Protein AF-A0A0F9FR92-F1 (afdb_monomer_lite)

Foldseek 3Di:
DPPQDDDDALVQADPWEAEEEQDDLVVLLVVLVPTPQKYKYKYKDFLVCQVVVVLSCLLSFWAFWFWDADPCNGGIIIIMTIHHLFDAFFFQQKWKAFAALAQWFATSLRDIHHGTGGGTPSVVNVCPHPLNVQGMDMDDGDPVQVVCVRPPTHFDFPFCLQVSLVVLLVQQDADPPAADQAWWKAQRGRTQWGQHSNQFIHGHSATARHHPSSQVRCCVGRVIDTDDDPVVVRHDYTDGSNVVCVVQNSCVSVQSFLFPFPDPQDPAADLCLLVVQDPVLLVVLVCCLVVVPQWDKGKWDDPPLPLTHGHDPNNVSLVSNRNNNQKGWTWGSHNSSGTIIIIIGGRPQWDDDDSDTHGDDDNVSSVVSVCSNPVVVVVVVVVVVVVVVVVVVVVVVVVVVVVVVVD

Radius of gyration: 25.99 Å; chains: 1; bounding box: 71×48×94 Å

pLDDT: mean 89.61, std 10.84, range [36.19, 98.25]

Sequence (407 aa):
MINARKTFKVKDFLENKITLHCPSESDIYTAYDNLPATGNIEITCSLASLSPVMQSLEIAGFFGFFIIPKQELIRSIKIVAYKGKDNPCYDTGKSACYRGSAFAAVDDDHHLLFEETHICEKTAIIYSLPIYKKIVKITKGNPELIARLKTDPAPFDCDTFESDAAQLANTLNYSDGHEELTSVVLYPGPFKILIMGDGTMIHRGVPLRISDSAAQAVMKSDAGILLKGNLAPIAGNPLNFQNVYKKQGTICLVETLKINARFDPANTVDLRVLEETPSEMKQRLLKLIESNSEYFIITGSDARDFNGCCPSDGVKAANQLVEAGVLQVARANSAPDSCPVNIYAFSGEIKAREMKSKFTINQKFRQKIKNYINNKKSSKKFSLVFLRWSLLLFIAISLAVFASNIL

Organism: NCBI:txid412755

Structure (mmCIF, N/CA/C/O backbone):
data_AF-A0A0F9FR92-F1
#
_entry.id   AF-A0A0F9FR92-F1
#
loop_
_atom_site.group_PDB
_atom_site.id
_atom_site.type_symbol
_atom_site.label_atom_id
_atom_site.label_alt_id
_atom_site.label_comp_id
_atom_site.label_asym_id
_atom_site.label_entity_id
_atom_site.label_seq_id
_atom_site.pdbx_PDB_ins_code
_atom_site.Cartn_x
_atom_site.Cartn_y
_atom_site.Cartn_z
_atom_site.occupancy
_atom_site.B_iso_or_equiv
_atom_site.auth_seq_id
_atom_site.auth_comp_id
_atom_site.auth_asym_id
_atom_site.auth_atom_id
_atom_site.pdbx_PDB_model_num
ATOM 1 N N . MET A 1 1 ? -24.982 -21.497 -1.288 1.00 36.19 1 MET A N 1
ATOM 2 C CA . MET A 1 1 ? -24.037 -22.301 -2.091 1.00 36.19 1 MET A CA 1
ATOM 3 C C . MET A 1 1 ? -22.922 -21.384 -2.556 1.00 36.19 1 MET A C 1
ATOM 5 O O . MET A 1 1 ? -23.169 -20.524 -3.390 1.00 36.19 1 MET A O 1
ATOM 9 N N . ILE A 1 2 ? -21.732 -21.493 -1.967 1.00 43.12 2 ILE A N 1
ATOM 10 C CA . ILE A 1 2 ? -20.544 -20.798 -2.475 1.00 43.12 2 ILE A CA 1
ATOM 11 C C . ILE A 1 2 ? -20.188 -21.527 -3.774 1.00 43.12 2 ILE A C 1
ATOM 13 O O . ILE A 1 2 ? -19.761 -22.678 -3.718 1.00 43.12 2 ILE A O 1
ATOM 17 N N . ASN A 1 3 ? -20.473 -20.921 -4.934 1.00 45.53 3 ASN A N 1
ATOM 18 C CA . ASN A 1 3 ? -20.059 -21.458 -6.235 1.00 45.53 3 ASN A CA 1
ATOM 19 C C . ASN A 1 3 ? -18.590 -21.868 -6.139 1.00 45.53 3 ASN A C 1
ATOM 21 O O . ASN A 1 3 ? -17.795 -21.073 -5.642 1.00 45.53 3 ASN A O 1
ATOM 25 N N . ALA A 1 4 ? -18.252 -23.086 -6.576 1.00 45.84 4 ALA A N 1
ATOM 26 C CA . ALA A 1 4 ? -16.883 -23.587 -6.605 1.00 45.84 4 ALA A CA 1
ATOM 27 C C . ALA A 1 4 ? -15.987 -22.528 -7.264 1.00 45.84 4 ALA A C 1
ATOM 29 O O . ALA A 1 4 ? -16.038 -22.322 -8.478 1.00 45.84 4 ALA A O 1
ATOM 30 N N . ARG A 1 5 ? -15.259 -21.763 -6.442 1.00 56.72 5 ARG A N 1
ATOM 31 C CA . ARG A 1 5 ? -14.567 -20.570 -6.921 1.00 56.72 5 ARG A CA 1
ATOM 32 C C . ARG A 1 5 ? -13.399 -21.015 -7.777 1.00 56.72 5 ARG A C 1
ATOM 34 O O . ARG A 1 5 ? -12.611 -21.874 -7.383 1.00 56.72 5 ARG A O 1
ATOM 41 N N . LYS A 1 6 ? -13.325 -20.448 -8.978 1.00 64.12 6 LYS A N 1
ATOM 42 C CA . LYS A 1 6 ? -12.283 -20.741 -9.955 1.00 64.12 6 LYS A CA 1
ATOM 43 C C . LYS A 1 6 ? -10.943 -20.317 -9.350 1.00 64.12 6 LYS A C 1
ATOM 45 O O . LYS A 1 6 ? -10.688 -19.132 -9.183 1.00 64.12 6 LYS A O 1
ATOM 50 N N . THR A 1 7 ? -10.102 -21.280 -8.983 1.00 68.25 7 THR A N 1
ATOM 51 C CA . THR A 1 7 ? -8.727 -20.997 -8.559 1.00 68.25 7 THR A CA 1
ATOM 52 C C . THR A 1 7 ? -7.945 -20.511 -9.772 1.00 68.25 7 THR A C 1
ATOM 54 O O . THR A 1 7 ? -7.797 -21.269 -10.737 1.00 68.25 7 THR A O 1
ATOM 57 N N . PHE A 1 8 ? -7.461 -19.272 -9.737 1.00 78.00 8 PHE A N 1
ATOM 58 C CA . PHE A 1 8 ? -6.627 -18.730 -10.804 1.00 78.00 8 PHE A CA 1
ATOM 59 C C . PHE A 1 8 ? -5.292 -19.468 -10.890 1.00 78.00 8 PHE A C 1
ATOM 61 O O . PHE A 1 8 ? -4.687 -19.828 -9.878 1.00 78.00 8 PHE A O 1
ATOM 68 N N . LYS A 1 9 ? -4.819 -19.690 -12.115 1.00 82.19 9 LYS A N 1
ATOM 69 C CA . LYS A 1 9 ? -3.493 -20.238 -12.407 1.00 82.19 9 LYS A CA 1
ATOM 70 C C . LYS A 1 9 ? -2.637 -19.163 -13.064 1.00 82.19 9 LYS A C 1
ATOM 72 O O . LYS A 1 9 ? -3.137 -18.345 -13.823 1.00 82.19 9 LYS A O 1
ATOM 77 N N . VAL A 1 10 ? -1.319 -19.230 -12.864 1.00 82.56 10 VAL A N 1
ATOM 78 C CA . VAL A 1 10 ? -0.341 -18.310 -13.489 1.00 82.56 10 VAL A CA 1
ATOM 79 C C . VAL A 1 10 ? -0.546 -18.172 -15.005 1.00 82.56 10 VAL A C 1
ATOM 81 O O . VAL A 1 10 ? -0.414 -17.082 -15.548 1.00 82.56 10 VAL A O 1
ATOM 84 N N . LYS A 1 11 ? -0.911 -19.262 -15.691 1.00 86.88 11 LYS A N 1
ATOM 85 C CA . LYS A 1 11 ? -1.179 -19.257 -17.137 1.00 86.88 11 LYS A CA 1
ATOM 86 C C . LYS A 1 11 ? -2.342 -18.335 -17.537 1.00 86.88 11 LYS A C 1
ATOM 88 O O . LYS A 1 11 ? -2.282 -17.718 -18.594 1.00 86.88 11 LYS A O 1
ATOM 93 N N . ASP A 1 12 ? -3.346 -18.181 -16.672 1.00 85.69 12 ASP A N 1
ATOM 94 C CA . ASP A 1 12 ? -4.560 -17.414 -16.964 1.00 85.69 12 ASP A CA 1
ATOM 95 C C . ASP A 1 12 ? -4.250 -15.906 -17.078 1.00 85.69 12 ASP A C 1
ATOM 97 O O . ASP A 1 12 ? -4.911 -15.184 -17.824 1.00 85.69 12 ASP A O 1
ATOM 101 N N . PHE A 1 13 ? -3.189 -15.439 -16.406 1.00 86.50 13 PHE A N 1
ATOM 102 C CA . PHE A 1 13 ? -2.666 -14.074 -16.525 1.00 86.50 13 PHE A CA 1
ATOM 103 C C . PHE A 1 13 ? -1.958 -13.809 -17.855 1.00 86.50 13 PHE A C 1
ATOM 105 O O . PHE A 1 13 ? -1.826 -12.655 -18.253 1.00 86.50 13 PHE A O 1
ATOM 112 N N . LEU A 1 14 ? -1.463 -14.853 -18.525 1.00 87.06 14 LEU A N 1
ATOM 113 C CA . LEU A 1 14 ? -0.635 -14.740 -19.729 1.00 87.06 14 LEU A CA 1
ATOM 114 C C . LEU A 1 14 ? -1.434 -14.951 -21.020 1.00 87.06 14 LEU A C 1
ATOM 116 O O . LEU A 1 14 ? -1.056 -14.409 -22.054 1.00 87.06 14 LEU A O 1
ATOM 120 N N . GLU A 1 15 ? -2.525 -15.718 -20.957 1.00 90.75 15 GLU A N 1
ATOM 121 C CA . GLU A 1 15 ? -3.353 -16.083 -22.116 1.00 90.75 15 GLU A CA 1
ATOM 122 C C . GLU A 1 15 ? -4.145 -14.887 -22.683 1.00 90.75 15 GLU A C 1
ATOM 124 O O . GLU A 1 15 ? -4.268 -14.757 -23.899 1.00 90.75 15 GLU A O 1
ATOM 129 N N . ASN A 1 16 ? -4.637 -13.984 -21.826 1.00 92.50 16 ASN A N 1
ATOM 130 C CA . ASN A 1 16 ? -5.444 -12.831 -22.238 1.00 92.50 16 ASN A CA 1
ATOM 131 C C . ASN A 1 16 ? -4.611 -11.554 -22.210 1.00 92.50 16 ASN A C 1
ATOM 133 O O . ASN A 1 16 ? -4.169 -11.128 -21.140 1.00 92.50 16 ASN A O 1
ATOM 137 N N . LYS A 1 17 ? -4.407 -10.943 -23.379 1.00 96.31 17 LYS A N 1
ATOM 138 C CA . LYS A 1 17 ? -3.523 -9.790 -23.538 1.00 96.31 17 LYS A CA 1
ATOM 139 C C . LYS A 1 17 ? -4.148 -8.697 -24.398 1.00 96.31 17 LYS A C 1
ATOM 141 O O . LYS A 1 17 ? -4.578 -8.963 -25.516 1.00 96.31 17 LYS A O 1
ATOM 146 N N . ILE A 1 18 ? -4.089 -7.459 -23.912 1.00 97.88 18 ILE A N 1
ATOM 147 C CA . ILE A 1 18 ? -4.358 -6.243 -24.697 1.00 97.88 18 ILE A CA 1
ATOM 148 C C . ILE A 1 18 ? -3.041 -5.492 -24.914 1.00 97.88 18 ILE A C 1
ATOM 150 O O . ILE A 1 18 ? -2.167 -5.496 -24.052 1.00 97.88 18 ILE A O 1
ATOM 154 N N . THR A 1 19 ? -2.856 -4.870 -26.079 1.00 97.94 19 THR A N 1
ATOM 155 C CA . THR A 1 19 ? -1.680 -4.031 -26.367 1.00 97.94 19 THR A CA 1
ATOM 156 C C . THR A 1 19 ? -2.118 -2.635 -26.780 1.00 97.94 19 THR A C 1
ATOM 158 O O . THR A 1 19 ? -2.948 -2.505 -27.673 1.00 97.94 19 THR A O 1
ATOM 161 N N . LEU A 1 20 ? -1.550 -1.606 -26.150 1.00 98.12 20 LEU A N 1
ATOM 162 C CA . LEU A 1 20 ? -1.819 -0.200 -26.451 1.00 98.12 20 LEU A CA 1
ATOM 163 C C . LEU A 1 20 ? -0.524 0.552 -26.794 1.00 98.12 20 LEU A C 1
ATOM 165 O O . LEU A 1 20 ? 0.561 0.250 -26.284 1.00 98.12 20 LEU A O 1
ATOM 169 N N . HIS A 1 21 ? -0.644 1.581 -27.631 1.00 97.06 21 HIS A N 1
ATOM 170 C CA . HIS A 1 21 ? 0.459 2.454 -28.033 1.00 97.06 21 HIS A CA 1
ATOM 171 C C . HIS A 1 21 ? 0.130 3.902 -27.674 1.00 97.06 21 HIS A C 1
ATOM 173 O O . HIS A 1 21 ? -0.834 4.453 -28.187 1.00 97.06 21 HIS A O 1
ATOM 179 N N . CYS A 1 22 ? 0.936 4.497 -26.797 1.00 95.12 22 CYS A N 1
ATOM 180 C CA . CYS A 1 22 ? 0.766 5.838 -26.237 1.00 95.12 22 CYS A CA 1
ATOM 181 C C . CYS A 1 22 ? -0.686 6.134 -25.806 1.00 95.12 22 CYS A C 1
ATOM 183 O O . CYS A 1 22 ? -1.256 7.120 -26.270 1.00 95.12 22 CYS A O 1
ATOM 185 N N . PRO A 1 23 ? -1.297 5.276 -24.964 1.00 97.38 23 PRO A N 1
ATOM 186 C CA . PRO A 1 23 ? -2.713 5.384 -24.642 1.00 97.38 23 PRO A CA 1
ATOM 187 C C . PRO A 1 23 ? -3.035 6.637 -23.833 1.00 97.38 23 PRO A C 1
ATOM 189 O O . PRO A 1 23 ? -2.222 7.112 -23.035 1.00 97.38 23 PRO A O 1
ATOM 192 N N . SER A 1 24 ? -4.262 7.116 -24.002 1.00 96.94 24 SER A N 1
ATOM 193 C CA . SER A 1 24 ? -4.902 8.027 -23.059 1.00 96.94 24 SER A CA 1
ATOM 194 C C . SER A 1 24 ? -5.323 7.292 -21.778 1.00 96.94 24 SER A C 1
ATOM 196 O O . SER A 1 24 ? -5.356 6.062 -21.719 1.00 96.94 24 SER A O 1
ATOM 198 N N . GLU A 1 25 ? -5.693 8.046 -20.743 1.00 95.31 25 GLU A N 1
ATOM 199 C CA . GLU A 1 25 ? -6.247 7.482 -19.505 1.00 95.31 25 GLU A CA 1
ATOM 200 C C . GLU A 1 25 ? -7.531 6.667 -19.768 1.00 95.31 25 GLU A C 1
ATOM 202 O O . GLU A 1 25 ? -7.681 5.563 -19.245 1.00 95.31 25 GLU A O 1
ATOM 207 N N . SER A 1 26 ? -8.423 7.150 -20.640 1.00 96.69 26 SER A N 1
ATOM 208 C CA . SER A 1 26 ? -9.661 6.441 -20.995 1.00 96.69 26 SER A CA 1
ATOM 209 C C . SER A 1 26 ? -9.418 5.125 -21.733 1.00 96.69 26 SER A C 1
ATOM 211 O O . SER A 1 26 ? -10.174 4.172 -21.533 1.00 96.69 26 SER A O 1
ATOM 213 N N . ASP A 1 27 ? -8.361 5.040 -22.548 1.00 97.94 27 ASP A N 1
ATOM 214 C CA . ASP A 1 27 ? -8.000 3.791 -23.230 1.00 97.94 27 ASP A CA 1
ATOM 215 C C . ASP A 1 27 ? -7.581 2.719 -22.216 1.00 97.94 27 ASP A C 1
ATOM 217 O O . ASP A 1 27 ? -7.916 1.547 -22.376 1.00 97.94 27 ASP A O 1
ATOM 221 N N . ILE A 1 28 ? -6.882 3.120 -21.146 1.00 97.31 28 ILE A N 1
ATOM 222 C CA . ILE A 1 28 ? -6.440 2.216 -20.076 1.00 97.31 28 ILE A CA 1
ATOM 223 C C . ILE A 1 28 ? -7.641 1.671 -19.298 1.00 97.31 28 ILE A C 1
ATOM 225 O O . ILE A 1 28 ? -7.713 0.461 -19.084 1.00 97.31 28 ILE A O 1
ATOM 229 N N . TYR A 1 29 ? -8.599 2.524 -18.920 1.00 94.75 29 TYR A N 1
ATOM 230 C CA . TYR A 1 29 ? -9.819 2.070 -18.240 1.00 94.75 29 TYR A CA 1
ATOM 231 C C . TYR A 1 29 ? -10.660 1.154 -19.133 1.00 94.75 29 TYR A C 1
ATOM 233 O O . TYR A 1 29 ? -11.043 0.065 -18.714 1.00 94.75 29 TYR A O 1
ATOM 241 N N . THR A 1 30 ? -10.832 1.519 -20.406 1.00 96.25 30 THR A N 1
ATOM 242 C CA . THR A 1 30 ? -11.538 0.679 -21.385 1.00 96.25 30 THR A CA 1
ATOM 243 C C . THR A 1 30 ? -10.853 -0.680 -21.557 1.00 96.25 30 THR A C 1
ATOM 245 O O . THR A 1 30 ? -11.514 -1.712 -21.666 1.00 96.25 30 THR A O 1
ATOM 248 N N . ALA A 1 31 ? -9.518 -0.717 -21.575 1.00 96.81 31 ALA A N 1
ATOM 249 C CA . ALA A 1 31 ? -8.773 -1.969 -21.639 1.00 96.81 31 ALA A CA 1
ATOM 250 C C . ALA A 1 31 ? -8.935 -2.806 -20.361 1.00 96.81 31 ALA A C 1
ATOM 252 O O . ALA A 1 31 ? -9.049 -4.027 -20.455 1.00 96.81 31 ALA A O 1
ATOM 253 N N . TYR A 1 32 ? -8.970 -2.176 -19.184 1.00 94.94 32 TYR A N 1
ATOM 254 C CA . TYR A 1 32 ? -9.214 -2.876 -17.924 1.00 94.94 32 TYR A CA 1
ATOM 255 C C . TYR A 1 32 ? -10.589 -3.549 -17.910 1.00 94.94 32 TYR A C 1
ATOM 257 O O . TYR A 1 32 ? -10.678 -4.732 -17.580 1.00 94.94 32 TYR A O 1
ATOM 265 N N . ASP A 1 33 ? -11.637 -2.836 -18.324 1.00 93.25 33 ASP A N 1
ATOM 266 C CA . ASP A 1 33 ? -13.011 -3.351 -18.357 1.00 93.25 33 ASP A CA 1
ATOM 267 C C . ASP A 1 33 ? -13.175 -4.504 -19.357 1.00 93.25 33 ASP A C 1
ATOM 269 O O . ASP A 1 33 ? -13.876 -5.478 -19.083 1.00 93.25 33 ASP A O 1
ATOM 273 N N . ASN A 1 34 ? -12.482 -4.429 -20.498 1.00 95.31 34 ASN A N 1
ATOM 274 C CA . ASN A 1 34 ? -12.530 -5.460 -21.537 1.00 95.31 34 ASN A CA 1
ATOM 275 C C . ASN A 1 34 ? -11.643 -6.680 -21.248 1.00 95.31 34 ASN A C 1
ATOM 277 O O . ASN A 1 34 ? -11.831 -7.734 -21.862 1.00 95.31 34 ASN A O 1
ATOM 281 N N . LEU A 1 35 ? -10.662 -6.568 -20.346 1.00 94.62 35 LEU A N 1
ATOM 282 C CA . LEU A 1 35 ? -9.884 -7.725 -19.919 1.00 94.62 35 LEU A CA 1
ATOM 283 C C . LEU A 1 35 ? -10.749 -8.647 -19.048 1.00 94.62 35 LEU A C 1
ATOM 285 O O . LEU A 1 35 ? -11.446 -8.171 -18.144 1.00 94.62 35 LEU A O 1
ATOM 289 N N . PRO A 1 36 ? -10.652 -9.975 -19.236 1.00 92.31 36 PRO A N 1
ATOM 290 C CA . PRO A 1 36 ? -11.269 -10.915 -18.312 1.00 92.31 36 PRO A CA 1
ATOM 291 C C . PRO A 1 36 ? -10.684 -10.754 -16.902 1.00 92.31 36 PRO A C 1
ATOM 293 O O . PRO A 1 36 ? -9.689 -10.057 -16.702 1.00 92.31 36 PRO A O 1
ATOM 296 N N . ALA A 1 37 ? -11.292 -11.443 -15.931 1.00 88.69 37 ALA A N 1
ATOM 297 C CA . ALA A 1 37 ? -10.877 -11.439 -14.525 1.00 88.69 37 ALA A CA 1
ATOM 298 C C . ALA A 1 37 ? -9.352 -11.530 -14.351 1.00 88.69 37 ALA A C 1
ATOM 300 O O . ALA A 1 37 ? -8.768 -10.768 -13.598 1.00 88.69 37 ALA A O 1
ATOM 301 N N . THR A 1 38 ? -8.687 -12.401 -15.118 1.00 91.31 38 THR A N 1
ATOM 302 C CA . THR A 1 38 ? -7.222 -12.475 -15.192 1.00 91.31 38 THR A CA 1
ATOM 303 C C . THR A 1 38 ? -6.710 -12.170 -16.589 1.00 91.31 38 THR A C 1
ATOM 305 O O . THR A 1 38 ? -7.187 -12.748 -17.567 1.00 91.31 38 THR A O 1
ATOM 308 N N . GLY A 1 39 ? -5.670 -11.351 -16.685 1.00 94.50 39 GLY A N 1
ATOM 309 C CA . GLY A 1 39 ? -5.003 -11.059 -17.948 1.00 94.50 39 GLY A CA 1
ATOM 310 C C . GLY A 1 39 ? -3.836 -10.101 -17.767 1.00 94.50 39 GLY A C 1
ATOM 311 O O . GLY A 1 39 ? -3.443 -9.784 -16.643 1.00 94.50 39 GLY A O 1
ATOM 312 N N . ASN A 1 40 ? -3.288 -9.630 -18.880 1.00 96.62 40 ASN A N 1
ATOM 313 C CA . ASN A 1 40 ? -2.248 -8.615 -18.885 1.00 96.62 40 ASN A CA 1
ATOM 314 C C . ASN A 1 40 ? -2.486 -7.556 -19.962 1.00 96.62 40 ASN A C 1
ATOM 316 O O . ASN A 1 40 ? -3.164 -7.773 -20.966 1.00 96.62 40 ASN A O 1
ATOM 320 N N . ILE A 1 41 ? -1.901 -6.391 -19.736 1.00 97.62 41 ILE A N 1
ATOM 321 C CA . ILE A 1 41 ? -1.831 -5.307 -20.698 1.00 97.62 41 ILE A CA 1
ATOM 322 C C . ILE A 1 41 ? -0.367 -5.008 -20.999 1.00 97.62 41 ILE A C 1
ATOM 324 O O . ILE A 1 41 ? 0.484 -4.999 -20.107 1.00 97.62 41 ILE A O 1
ATOM 328 N N . GLU A 1 42 ? -0.079 -4.751 -22.269 1.00 97.69 42 GLU A N 1
ATOM 329 C CA . GLU A 1 42 ? 1.201 -4.223 -22.711 1.00 97.69 42 GLU A CA 1
ATOM 330 C C . GLU A 1 42 ? 1.021 -2.815 -23.260 1.00 97.69 42 GLU A C 1
ATOM 332 O O . GLU A 1 42 ? 0.289 -2.601 -24.222 1.00 97.69 42 GLU A O 1
ATOM 337 N N . ILE A 1 43 ? 1.721 -1.848 -22.684 1.00 97.75 43 ILE A N 1
ATOM 338 C CA . ILE A 1 43 ? 1.679 -0.461 -23.138 1.00 97.75 43 ILE A CA 1
ATOM 339 C C . ILE A 1 43 ? 3.040 -0.084 -23.691 1.00 97.75 43 ILE A C 1
ATOM 341 O O . ILE A 1 43 ? 4.061 -0.363 -23.074 1.00 97.75 43 ILE A O 1
ATOM 345 N N . THR A 1 44 ? 3.073 0.580 -24.842 1.00 96.56 44 THR A N 1
ATOM 346 C CA . THR A 1 44 ? 4.268 1.299 -25.293 1.00 96.56 44 THR A CA 1
ATOM 347 C C . THR A 1 44 ? 4.073 2.797 -25.088 1.00 96.56 44 THR A C 1
ATOM 349 O O . THR A 1 44 ? 3.074 3.322 -25.556 1.00 96.56 44 THR A O 1
ATOM 352 N N . CYS A 1 45 ? 5.004 3.504 -24.450 1.00 95.38 45 CYS A N 1
ATOM 353 C CA . CYS A 1 45 ? 4.949 4.965 -24.295 1.00 95.38 45 CYS A CA 1
ATOM 354 C C . CYS A 1 45 ? 6.354 5.593 -24.313 1.00 95.38 45 CYS A C 1
ATOM 356 O O . CYS A 1 45 ? 7.355 4.882 -24.374 1.00 95.38 45 CYS A O 1
ATOM 358 N N . SER A 1 46 ? 6.446 6.924 -24.276 1.00 92.81 46 SER A N 1
ATOM 359 C CA . SER A 1 46 ? 7.725 7.623 -24.071 1.00 92.81 46 SER A CA 1
ATOM 360 C C . SER A 1 46 ? 8.120 7.635 -22.587 1.00 92.81 46 SER A C 1
ATOM 362 O O . SER A 1 46 ? 7.265 7.433 -21.720 1.00 92.81 46 SER A O 1
ATOM 364 N N . LEU A 1 47 ? 9.386 7.941 -22.275 1.00 89.56 47 LEU A N 1
ATOM 365 C CA . LEU A 1 47 ? 9.819 8.154 -20.886 1.00 89.56 47 LEU A CA 1
ATOM 366 C C . LEU A 1 47 ? 9.080 9.326 -20.218 1.00 89.56 47 LEU A C 1
ATOM 368 O O . LEU A 1 47 ? 8.735 9.241 -19.044 1.00 89.56 47 LEU A O 1
ATOM 372 N N . ALA A 1 48 ? 8.777 10.389 -20.969 1.00 89.62 48 ALA A N 1
ATOM 373 C CA . ALA A 1 48 ? 8.043 11.547 -20.454 1.00 89.62 48 ALA A CA 1
ATOM 374 C C . ALA A 1 48 ? 6.595 11.204 -20.056 1.00 89.62 48 ALA A C 1
ATOM 376 O O . ALA A 1 48 ? 6.040 11.810 -19.144 1.00 89.62 48 ALA A O 1
ATOM 377 N N . SER A 1 49 ? 5.991 10.212 -20.715 1.00 93.00 49 SER A N 1
ATOM 378 C CA . SER A 1 49 ? 4.624 9.750 -20.440 1.00 93.00 49 SER A CA 1
ATOM 379 C C . SER A 1 49 ? 4.557 8.605 -19.423 1.00 93.00 49 SER A C 1
ATOM 381 O O . SER A 1 49 ? 3.459 8.195 -19.058 1.00 93.00 49 SER A O 1
ATOM 383 N N . LEU A 1 50 ? 5.700 8.078 -18.967 1.00 92.88 50 LEU A N 1
ATOM 384 C CA . LEU A 1 50 ? 5.769 6.875 -18.133 1.00 92.88 50 LEU A CA 1
ATOM 385 C C . LEU A 1 50 ? 5.003 7.030 -16.813 1.00 92.88 50 LEU A C 1
ATOM 387 O O . LEU A 1 50 ? 4.145 6.208 -16.506 1.00 92.88 50 LEU A O 1
ATOM 391 N N . SER A 1 51 ? 5.285 8.094 -16.056 1.00 90.75 51 SER A N 1
ATOM 392 C CA . SER A 1 51 ? 4.671 8.315 -14.740 1.00 90.75 51 SER A CA 1
ATOM 393 C C . SER A 1 51 ? 3.140 8.485 -14.816 1.00 90.75 51 SER A C 1
ATOM 395 O O . SER A 1 51 ? 2.442 7.733 -14.134 1.00 90.75 51 SER A O 1
ATOM 397 N N . PRO A 1 52 ? 2.579 9.347 -15.695 1.00 91.81 52 PRO A N 1
ATOM 398 C CA . PRO A 1 52 ? 1.127 9.430 -15.877 1.00 91.81 52 PRO A CA 1
ATOM 399 C C . PRO A 1 52 ? 0.474 8.102 -16.285 1.00 91.81 52 PRO A C 1
ATOM 401 O O . PRO A 1 52 ? -0.541 7.723 -15.710 1.00 91.81 52 PRO A O 1
ATOM 404 N N . VAL A 1 53 ? 1.071 7.360 -17.228 1.00 95.12 53 VAL A N 1
ATOM 405 C CA . VAL A 1 53 ? 0.543 6.056 -17.673 1.00 95.12 53 VAL A CA 1
ATOM 406 C C . VAL A 1 53 ? 0.526 5.045 -16.527 1.00 95.12 53 VAL A C 1
ATOM 408 O O . VAL A 1 53 ? -0.463 4.339 -16.342 1.00 95.12 53 VAL A O 1
ATOM 411 N N . MET A 1 54 ? 1.599 4.978 -15.736 1.00 92.75 54 MET A N 1
ATOM 412 C CA . MET A 1 54 ? 1.661 4.096 -14.570 1.00 92.75 54 MET A CA 1
ATOM 413 C C . MET A 1 54 ? 0.631 4.469 -13.507 1.00 92.75 54 MET A C 1
ATOM 415 O O . MET A 1 54 ? 0.012 3.579 -12.931 1.00 92.75 54 MET A O 1
ATOM 419 N N . GLN A 1 55 ? 0.412 5.765 -13.275 1.00 89.94 55 GLN A N 1
ATOM 420 C CA . GLN A 1 55 ? -0.620 6.224 -12.351 1.00 89.94 55 GLN A CA 1
ATOM 421 C C . GLN A 1 55 ? -2.019 5.801 -12.824 1.00 89.94 55 GLN A C 1
ATOM 423 O O . GLN A 1 55 ? -2.808 5.316 -12.018 1.00 89.94 55 GLN A O 1
ATOM 428 N N . SER A 1 56 ? -2.326 5.932 -14.118 1.00 92.62 56 SER A N 1
ATOM 429 C CA . SER A 1 56 ? -3.601 5.462 -14.676 1.00 92.62 56 SER A CA 1
ATOM 430 C C . SER A 1 56 ? -3.758 3.942 -14.579 1.00 92.62 56 SER A C 1
ATOM 432 O O . SER A 1 56 ? -4.842 3.473 -14.247 1.00 92.62 56 SER A O 1
ATOM 434 N N . LEU A 1 57 ? -2.691 3.165 -14.806 1.00 93.81 57 LEU A N 1
ATOM 435 C CA . LEU A 1 57 ? -2.704 1.710 -14.608 1.00 93.81 57 LEU A CA 1
ATOM 436 C C . LEU A 1 57 ? -3.009 1.330 -13.150 1.00 93.81 57 LEU A C 1
ATOM 438 O O . LEU A 1 57 ? -3.812 0.431 -12.909 1.00 93.81 57 LEU A O 1
ATOM 442 N N . GLU A 1 58 ? -2.384 2.014 -12.190 1.00 90.06 58 GLU A N 1
ATOM 443 C CA . GLU A 1 58 ? -2.597 1.784 -10.756 1.00 90.06 58 GLU A CA 1
ATOM 444 C C . GLU A 1 58 ? -4.038 2.116 -10.350 1.00 90.06 58 GLU A C 1
ATOM 446 O O . GLU A 1 58 ? -4.703 1.290 -9.729 1.00 90.06 58 GLU A O 1
ATOM 451 N N . ILE A 1 59 ? -4.554 3.277 -10.774 1.00 87.44 59 ILE A N 1
ATOM 452 C CA . ILE A 1 59 ? -5.940 3.692 -10.501 1.00 87.44 59 ILE A CA 1
ATOM 453 C C . ILE A 1 59 ? -6.942 2.721 -11.136 1.00 87.44 59 ILE A C 1
ATOM 455 O O . ILE A 1 59 ? -7.960 2.412 -10.521 1.00 87.44 59 ILE A O 1
ATOM 459 N N . ALA A 1 60 ? -6.650 2.219 -12.339 1.00 90.94 60 ALA A N 1
ATOM 460 C CA . ALA A 1 60 ? -7.482 1.222 -13.006 1.00 90.94 60 ALA A CA 1
ATOM 461 C C . ALA A 1 60 ? -7.503 -0.125 -12.265 1.00 90.94 60 ALA A C 1
ATOM 463 O O . ALA A 1 60 ? -8.424 -0.905 -12.470 1.00 90.94 60 ALA A O 1
ATOM 464 N N . GLY A 1 61 ? -6.519 -0.406 -11.402 1.00 90.62 61 GLY A N 1
ATOM 465 C CA . GLY A 1 61 ? -6.430 -1.650 -10.631 1.00 90.62 61 GLY A CA 1
ATOM 466 C C . GLY A 1 61 ? -5.461 -2.685 -11.173 1.00 90.62 61 GLY A C 1
ATOM 467 O O . GLY A 1 61 ? -5.462 -3.824 -10.696 1.00 90.62 61 GLY A O 1
ATOM 468 N N . PHE A 1 62 ? -4.650 -2.331 -12.170 1.00 94.25 62 PHE A N 1
ATOM 469 C CA . PHE A 1 62 ? -3.581 -3.215 -12.608 1.00 94.25 62 PHE A CA 1
ATOM 470 C C . PHE A 1 62 ? -2.496 -3.337 -11.524 1.00 94.25 62 PHE A C 1
ATOM 472 O O . PHE A 1 62 ? -2.347 -2.474 -10.659 1.00 94.25 62 PHE A O 1
ATOM 479 N N . PHE A 1 63 ? -1.696 -4.400 -11.591 1.00 93.69 63 PHE A N 1
ATOM 480 C CA . PHE A 1 63 ? -0.575 -4.636 -10.678 1.00 93.69 63 PHE A CA 1
ATOM 481 C C . PHE A 1 63 ? 0.613 -5.314 -11.350 1.00 93.69 63 PHE A C 1
ATOM 483 O O . PHE A 1 63 ? 0.540 -5.715 -12.513 1.00 93.69 63 PHE A O 1
ATOM 490 N N . GLY A 1 64 ? 1.706 -5.466 -10.602 1.00 93.06 64 GLY A N 1
ATOM 491 C CA . GLY A 1 64 ? 2.894 -6.187 -11.035 1.00 93.06 64 GLY A CA 1
ATOM 492 C C . GLY A 1 64 ? 3.514 -5.544 -12.260 1.00 93.06 64 GLY A C 1
ATOM 493 O O . GLY A 1 64 ? 3.723 -6.205 -13.276 1.00 93.06 64 GLY A O 1
ATOM 494 N N . PHE A 1 65 ? 3.751 -4.235 -12.196 1.00 94.25 65 PHE A N 1
ATOM 495 C CA . PHE A 1 65 ? 4.243 -3.505 -13.358 1.00 94.25 65 PHE A CA 1
ATOM 496 C C . PHE A 1 65 ? 5.690 -3.862 -13.651 1.00 94.25 65 PHE A C 1
ATOM 498 O O . PHE A 1 65 ? 6.540 -3.767 -12.778 1.00 94.25 65 PHE A O 1
ATOM 505 N N . PHE A 1 66 ? 5.997 -4.201 -14.894 1.00 94.62 66 PHE A N 1
ATOM 506 C CA . PHE A 1 66 ? 7.370 -4.423 -15.314 1.00 94.62 66 PHE A CA 1
ATOM 507 C C . PHE A 1 66 ? 7.713 -3.543 -16.507 1.00 94.62 66 PHE A C 1
ATOM 509 O O . PHE A 1 66 ? 7.033 -3.574 -17.536 1.00 94.62 66 PHE A O 1
ATOM 516 N N . ILE A 1 67 ? 8.774 -2.751 -16.365 1.00 94.44 67 ILE A N 1
ATOM 517 C CA . ILE A 1 67 ? 9.230 -1.824 -17.397 1.00 94.44 67 ILE A CA 1
ATOM 518 C C . ILE A 1 67 ? 10.337 -2.493 -18.210 1.00 94.44 67 ILE A C 1
ATOM 520 O O . ILE A 1 67 ? 11.418 -2.794 -17.716 1.00 94.44 67 ILE A O 1
ATOM 524 N N . ILE A 1 68 ? 10.080 -2.700 -19.494 1.00 91.12 68 ILE A N 1
ATOM 525 C CA . ILE A 1 68 ? 11.042 -3.237 -20.447 1.00 91.12 68 ILE A CA 1
ATOM 526 C C . ILE A 1 68 ? 11.594 -2.058 -21.255 1.00 91.12 68 ILE A C 1
ATOM 528 O O . ILE A 1 68 ? 10.895 -1.531 -22.135 1.00 91.12 68 ILE A O 1
ATOM 532 N N . PRO A 1 69 ? 12.830 -1.612 -20.980 1.00 78.56 69 PRO A N 1
ATOM 533 C CA . PRO A 1 69 ? 13.448 -0.566 -21.774 1.00 78.56 69 PRO A CA 1
ATOM 534 C C . PRO A 1 69 ? 13.728 -1.084 -23.186 1.00 78.56 69 PRO A C 1
ATOM 536 O O . PRO A 1 69 ? 14.193 -2.211 -23.368 1.00 78.56 69 PRO A O 1
ATOM 539 N N . LYS A 1 70 ? 13.482 -0.251 -24.200 1.00 80.44 70 LYS A N 1
ATOM 540 C CA . LYS A 1 70 ? 14.050 -0.475 -25.535 1.00 80.44 70 LYS A CA 1
ATOM 541 C C . LYS A 1 70 ? 15.400 0.234 -25.636 1.00 80.44 70 LYS A C 1
ATOM 543 O O . LYS A 1 70 ? 15.704 1.109 -24.827 1.00 80.44 70 LYS A O 1
ATOM 548 N N . GLN A 1 71 ? 16.198 -0.138 -26.640 1.00 67.69 71 GLN A N 1
ATOM 549 C CA . GLN A 1 71 ? 17.548 0.404 -26.867 1.00 67.69 71 GLN A CA 1
ATOM 550 C C . GLN A 1 71 ? 17.589 1.947 -26.881 1.00 67.69 71 GLN A C 1
ATOM 552 O O . GLN A 1 71 ? 18.573 2.535 -26.448 1.00 67.69 71 GLN A O 1
ATOM 557 N N . GLU A 1 72 ? 16.495 2.605 -27.281 1.00 70.62 72 GLU A N 1
ATOM 558 C CA . GLU A 1 72 ? 16.311 4.056 -27.193 1.00 70.62 72 GLU A CA 1
ATOM 559 C C . GLU A 1 72 ? 15.283 4.423 -26.110 1.00 70.62 72 GLU A C 1
ATOM 561 O O . GLU A 1 72 ? 14.140 4.782 -26.404 1.00 70.62 72 GLU A O 1
ATOM 566 N N . LEU A 1 73 ? 15.697 4.347 -24.843 1.00 66.12 73 LEU A N 1
ATOM 567 C CA . LEU A 1 73 ? 14.852 4.551 -23.653 1.00 66.12 73 LEU A CA 1
ATOM 568 C C . LEU A 1 73 ? 14.032 5.857 -23.679 1.00 66.12 73 LEU A C 1
ATOM 570 O O . LEU A 1 73 ? 12.951 5.928 -23.103 1.00 66.12 73 LEU A O 1
ATOM 574 N N . ILE A 1 74 ? 14.529 6.876 -24.388 1.00 67.94 74 ILE A N 1
ATOM 575 C CA . ILE A 1 74 ? 13.853 8.166 -24.580 1.00 67.94 74 ILE A CA 1
ATOM 576 C C . ILE A 1 74 ? 12.604 8.026 -25.460 1.00 67.94 74 ILE A C 1
ATOM 578 O O . ILE A 1 74 ? 11.568 8.617 -25.156 1.00 67.94 74 ILE A O 1
ATOM 582 N N . ARG A 1 75 ? 12.691 7.268 -26.561 1.00 78.88 75 ARG A N 1
ATOM 583 C CA . ARG A 1 75 ? 11.640 7.237 -27.588 1.00 78.88 75 ARG A CA 1
ATOM 584 C C . ARG A 1 75 ? 10.550 6.224 -27.285 1.00 78.88 75 ARG A C 1
ATOM 586 O O . ARG A 1 75 ? 9.399 6.447 -27.649 1.00 78.88 75 ARG A O 1
ATOM 593 N N . SER A 1 76 ? 10.899 5.101 -26.662 1.00 87.19 76 SER A N 1
ATOM 594 C CA . SER A 1 76 ? 9.942 4.019 -26.462 1.00 87.19 76 SER A CA 1
ATOM 595 C C . SER A 1 76 ? 10.320 3.130 -25.282 1.00 87.19 76 SER A C 1
ATOM 597 O O . SER A 1 76 ? 11.397 2.540 -25.231 1.00 87.19 76 SER A O 1
ATOM 599 N N . ILE A 1 77 ? 9.377 2.988 -24.363 1.00 93.38 77 ILE A N 1
ATOM 600 C CA . ILE A 1 77 ? 9.397 2.085 -23.221 1.00 93.38 77 ILE A CA 1
ATOM 601 C C . ILE A 1 77 ? 8.186 1.174 -23.346 1.00 93.38 77 ILE A C 1
ATOM 603 O O . ILE A 1 77 ? 7.123 1.619 -23.777 1.00 93.38 77 ILE A O 1
ATOM 607 N N . LYS A 1 78 ? 8.346 -0.098 -22.982 1.00 95.69 78 LYS A N 1
ATOM 608 C CA . LYS A 1 78 ? 7.233 -1.036 -22.866 1.00 95.69 78 LYS A CA 1
ATOM 609 C C . LYS A 1 78 ? 6.935 -1.291 -21.389 1.00 95.69 78 LYS A C 1
ATOM 611 O O . LYS A 1 78 ? 7.850 -1.556 -20.623 1.00 95.69 78 LYS A O 1
ATOM 616 N N . ILE A 1 79 ? 5.670 -1.244 -21.006 1.00 96.31 79 ILE A N 1
ATOM 617 C CA . ILE A 1 79 ? 5.170 -1.584 -19.674 1.00 96.31 79 ILE A CA 1
ATOM 618 C C . ILE A 1 79 ? 4.330 -2.847 -19.821 1.00 96.31 79 ILE A C 1
ATOM 620 O O . ILE A 1 79 ? 3.529 -2.943 -20.750 1.00 96.31 79 ILE A O 1
ATOM 624 N N . VAL A 1 80 ? 4.513 -3.806 -18.923 1.00 96.50 80 VAL A N 1
ATOM 625 C CA . VAL A 1 80 ? 3.610 -4.948 -18.746 1.00 96.50 80 VAL A CA 1
ATOM 626 C C . VAL A 1 80 ? 2.930 -4.794 -17.396 1.00 96.50 80 VAL A C 1
ATOM 628 O O . VAL A 1 80 ? 3.609 -4.489 -16.421 1.00 96.50 80 VAL A O 1
ATOM 631 N N . ALA A 1 81 ? 1.620 -4.993 -17.338 1.00 96.25 81 ALA A N 1
ATOM 632 C CA . ALA A 1 81 ? 0.848 -4.941 -16.102 1.00 96.25 81 ALA A CA 1
ATOM 633 C C . ALA A 1 81 ? -0.255 -6.007 -16.114 1.00 96.25 81 ALA A C 1
ATOM 635 O O . ALA A 1 81 ? -0.706 -6.417 -17.182 1.00 96.25 81 ALA A O 1
ATOM 636 N N . TYR A 1 82 ? -0.687 -6.465 -14.943 1.00 95.44 82 TYR A N 1
ATOM 637 C CA . TYR A 1 82 ? -1.590 -7.607 -14.785 1.00 95.44 82 TYR A CA 1
ATOM 638 C C . TYR A 1 82 ? -2.928 -7.209 -14.157 1.00 95.44 82 TYR A C 1
ATOM 640 O O . TYR A 1 82 ? -2.986 -6.293 -13.340 1.00 95.44 82 TYR A O 1
ATOM 648 N N . LYS A 1 83 ? -3.995 -7.922 -14.529 1.00 93.44 83 LYS A N 1
ATOM 649 C CA . LYS A 1 83 ? -5.325 -7.906 -13.895 1.00 93.44 83 LYS A CA 1
ATOM 650 C C . LYS A 1 83 ? -5.596 -9.288 -13.297 1.00 93.44 83 LYS A C 1
ATOM 652 O O . LYS A 1 83 ? -5.123 -10.283 -13.847 1.00 93.44 83 LYS A O 1
ATOM 657 N N . GLY A 1 84 ? -6.322 -9.351 -12.182 1.00 86.38 84 GLY A N 1
ATOM 658 C CA . GLY A 1 84 ? -6.619 -10.603 -11.467 1.00 86.38 84 GLY A CA 1
ATOM 659 C C . GLY A 1 84 ? -6.563 -10.502 -9.957 1.00 86.38 84 GLY A C 1
ATOM 660 O O . GLY A 1 84 ? -6.099 -11.435 -9.303 1.00 86.38 84 GLY A O 1
ATOM 661 N N . LYS A 1 85 ? -7.025 -9.372 -9.412 1.00 79.94 85 LYS A N 1
ATOM 662 C CA . LYS A 1 85 ? -7.197 -9.196 -7.966 1.00 79.94 85 LYS A CA 1
ATOM 663 C C . LYS A 1 85 ? -8.573 -9.657 -7.476 1.00 79.94 85 LYS A C 1
ATOM 665 O O . LYS A 1 85 ? -8.841 -9.593 -6.283 1.00 79.94 85 LYS A O 1
ATOM 670 N N . ASP A 1 86 ? -9.401 -10.205 -8.354 1.00 76.31 86 ASP A N 1
ATOM 671 C CA . ASP A 1 86 ? -10.759 -10.632 -8.042 1.00 76.31 86 ASP A CA 1
ATOM 672 C C . ASP A 1 86 ? -10.777 -11.758 -6.991 1.00 76.31 86 ASP A C 1
ATOM 674 O O . ASP A 1 86 ? -9.876 -12.602 -6.927 1.00 76.31 86 ASP A O 1
ATOM 678 N N . ASN A 1 87 ? -11.874 -11.821 -6.231 1.00 78.38 87 ASN A N 1
ATOM 679 C CA . ASN A 1 87 ? -12.194 -12.762 -5.147 1.00 78.38 87 ASN A CA 1
ATOM 680 C C . ASN A 1 87 ? -11.682 -12.398 -3.735 1.00 78.38 87 ASN A C 1
ATOM 682 O O . ASN A 1 87 ? -10.626 -11.779 -3.582 1.00 78.38 87 ASN A O 1
ATOM 686 N N . PRO A 1 88 ? -12.392 -12.877 -2.692 1.00 85.62 88 PRO A N 1
ATOM 687 C CA . PRO A 1 88 ? -11.993 -12.744 -1.295 1.00 85.62 88 PRO A CA 1
ATOM 688 C C . PRO A 1 88 ? -10.605 -13.285 -0.936 1.00 85.62 88 PRO A C 1
ATOM 690 O O . PRO A 1 88 ? -10.159 -14.303 -1.471 1.00 85.62 88 PRO A O 1
ATOM 693 N N . CYS A 1 89 ? -9.963 -12.635 0.033 1.00 90.25 89 CYS A N 1
ATOM 694 C CA . CYS A 1 89 ? -8.696 -13.051 0.629 1.00 90.25 89 CYS A CA 1
ATOM 695 C C . CYS A 1 89 ? -8.891 -14.177 1.643 1.00 90.25 89 CYS A C 1
ATOM 697 O O . CYS A 1 89 ? -9.682 -14.054 2.581 1.00 90.25 89 CYS A O 1
ATOM 699 N N . TYR A 1 90 ? -8.109 -15.243 1.489 1.00 92.81 90 TYR A N 1
ATOM 700 C CA . TYR A 1 90 ? -8.134 -16.383 2.394 1.00 92.81 90 TYR A CA 1
ATOM 701 C C . TYR A 1 90 ? -6.762 -16.709 2.943 1.00 92.81 90 TYR A C 1
ATOM 703 O O . TYR A 1 90 ? -5.757 -16.618 2.230 1.00 92.81 90 TYR A O 1
ATOM 711 N N . ASP A 1 91 ? -6.748 -17.099 4.211 1.00 95.44 91 ASP A N 1
ATOM 712 C CA . ASP A 1 91 ? -5.539 -17.507 4.891 1.00 95.44 91 ASP A CA 1
ATOM 713 C C . ASP A 1 91 ? -5.199 -18.961 4.551 1.00 95.44 91 ASP A C 1
ATOM 715 O O . ASP A 1 91 ? -6.034 -19.866 4.615 1.00 95.44 91 ASP A O 1
ATOM 719 N N . THR A 1 92 ? -3.941 -19.181 4.179 1.00 96.44 92 THR A N 1
ATOM 720 C CA . THR A 1 92 ? -3.363 -20.514 3.980 1.00 96.44 92 THR A CA 1
ATOM 721 C C . THR A 1 92 ? -2.087 -20.725 4.784 1.00 96.44 92 THR A C 1
ATOM 723 O O . THR A 1 92 ? -1.379 -21.702 4.550 1.00 96.44 92 THR A O 1
ATOM 726 N N . GLY A 1 93 ? -1.763 -19.819 5.709 1.00 96.88 93 GLY A N 1
ATOM 727 C CA . GLY A 1 93 ? -0.526 -19.821 6.486 1.00 96.88 93 GLY A CA 1
ATOM 728 C C . GLY A 1 93 ? 0.724 -19.617 5.631 1.00 96.88 93 GLY A C 1
ATOM 729 O O . GLY A 1 93 ? 1.776 -20.157 5.961 1.00 96.88 93 GLY A O 1
ATOM 730 N N . LYS A 1 94 ? 0.604 -18.935 4.485 1.00 97.69 94 LYS A N 1
ATOM 731 C CA . LYS A 1 94 ? 1.743 -18.607 3.620 1.00 97.69 94 LYS A CA 1
ATOM 732 C C . LYS A 1 94 ? 2.329 -17.260 4.004 1.00 97.69 94 LYS A C 1
ATOM 734 O O . LYS A 1 94 ? 1.605 -16.320 4.288 1.00 97.69 94 LYS A O 1
ATOM 739 N N . SER A 1 95 ? 3.634 -17.142 3.856 1.00 97.50 95 SER A N 1
ATOM 740 C CA . SER A 1 95 ? 4.360 -15.890 4.010 1.00 97.50 95 SER A CA 1
ATOM 741 C C . SER A 1 95 ? 5.174 -15.608 2.756 1.00 97.50 95 SER A C 1
ATOM 743 O O . SER A 1 95 ? 5.555 -16.530 2.026 1.00 97.50 95 SER A O 1
ATOM 745 N N . ALA A 1 96 ? 5.470 -14.339 2.511 1.00 97.75 96 ALA A N 1
ATOM 746 C CA . ALA A 1 96 ? 6.388 -13.893 1.481 1.00 97.75 96 ALA A CA 1
ATOM 747 C C . ALA A 1 96 ? 7.569 -13.152 2.099 1.00 97.75 96 ALA A C 1
ATOM 749 O O . ALA A 1 96 ? 7.440 -12.427 3.076 1.00 97.75 96 ALA A O 1
ATOM 750 N N . CYS A 1 97 ? 8.732 -13.334 1.491 1.00 96.88 97 CYS A N 1
ATOM 751 C CA . CYS A 1 97 ? 9.951 -12.645 1.860 1.00 96.88 97 CYS A CA 1
ATOM 752 C C . CYS A 1 97 ? 10.571 -12.042 0.605 1.00 96.88 97 CYS A C 1
ATOM 754 O O . CYS A 1 97 ? 10.842 -12.759 -0.368 1.00 96.88 97 CYS A O 1
ATOM 756 N N . TYR A 1 98 ? 10.800 -10.734 0.637 1.00 97.81 98 TYR A N 1
ATOM 757 C CA . TYR A 1 98 ? 11.527 -10.036 -0.410 1.00 97.81 98 TYR A CA 1
ATOM 758 C C . TYR A 1 98 ? 13.022 -10.394 -0.352 1.00 97.81 98 TYR A C 1
ATOM 760 O O . TYR A 1 98 ? 13.634 -10.481 0.710 1.00 97.81 98 TYR A O 1
ATOM 768 N N . ARG A 1 99 ? 13.604 -10.674 -1.518 1.00 97.12 99 ARG A N 1
ATOM 769 C CA . ARG A 1 99 ? 14.985 -11.143 -1.726 1.00 97.12 99 ARG A CA 1
ATOM 770 C C . ARG A 1 99 ? 15.734 -10.296 -2.757 1.00 97.12 99 ARG A C 1
ATOM 772 O O . ARG A 1 99 ? 16.769 -10.732 -3.258 1.00 97.12 99 ARG A O 1
ATOM 779 N N . GLY A 1 100 ? 15.178 -9.140 -3.114 1.00 96.44 100 GLY A N 1
ATOM 780 C CA . GLY A 1 100 ? 15.783 -8.222 -4.069 1.00 96.44 100 GLY A CA 1
ATOM 781 C C . GLY A 1 100 ? 16.900 -7.375 -3.453 1.00 96.44 100 GLY A C 1
ATOM 782 O O . GLY A 1 100 ? 17.616 -7.797 -2.549 1.00 96.44 100 GLY A O 1
ATOM 783 N N . SER A 1 101 ? 17.082 -6.175 -3.985 1.00 96.75 101 SER A N 1
ATOM 784 C CA . SER A 1 101 ? 18.195 -5.267 -3.697 1.00 96.75 101 SER A CA 1
ATOM 785 C C . SER A 1 101 ? 18.039 -4.450 -2.421 1.00 96.75 101 SER A C 1
ATOM 787 O O . SER A 1 101 ? 18.991 -3.809 -1.985 1.00 96.75 101 SER A O 1
ATOM 789 N N . ALA A 1 102 ? 16.826 -4.397 -1.886 1.00 97.25 102 ALA A N 1
ATOM 790 C CA . ALA A 1 102 ? 16.415 -3.453 -0.858 1.00 97.25 102 ALA A CA 1
ATOM 791 C C . ALA A 1 102 ? 16.094 -4.162 0.462 1.00 97.25 102 ALA A C 1
ATOM 793 O O . ALA A 1 102 ? 15.985 -5.387 0.520 1.00 97.25 102 ALA A O 1
ATOM 794 N N . PHE A 1 103 ? 15.944 -3.377 1.522 1.00 96.19 103 PHE A N 1
ATOM 795 C CA . PHE A 1 103 ? 15.633 -3.885 2.853 1.00 96.19 103 PHE A CA 1
ATOM 796 C C . PHE A 1 103 ? 14.140 -4.200 3.009 1.00 96.19 103 PHE A C 1
ATOM 798 O O . PHE A 1 103 ? 13.773 -5.177 3.658 1.00 96.19 103 PHE A O 1
ATOM 805 N N . ALA A 1 104 ? 13.288 -3.408 2.356 1.00 97.88 104 ALA A N 1
ATOM 806 C CA . ALA A 1 104 ? 11.859 -3.663 2.232 1.00 97.88 104 ALA A CA 1
ATOM 807 C C . ALA A 1 104 ? 11.333 -3.234 0.855 1.00 97.88 104 ALA A C 1
ATOM 809 O O . ALA A 1 104 ? 11.981 -2.464 0.137 1.00 97.88 104 ALA A O 1
ATOM 810 N N . ALA A 1 105 ? 10.147 -3.719 0.493 1.00 97.75 105 ALA A N 1
ATOM 811 C CA . ALA A 1 105 ? 9.467 -3.354 -0.746 1.00 97.75 105 ALA A CA 1
ATOM 812 C C . ALA A 1 105 ? 7.960 -3.165 -0.519 1.00 97.75 105 ALA A C 1
ATOM 814 O O . ALA A 1 105 ? 7.360 -3.892 0.264 1.00 97.75 105 ALA A O 1
ATOM 815 N N . VAL A 1 106 ? 7.346 -2.207 -1.212 1.00 96.25 106 VAL A N 1
ATOM 816 C CA . VAL A 1 106 ? 5.893 -1.966 -1.180 1.00 96.25 106 VAL A CA 1
ATOM 817 C C . VAL A 1 106 ? 5.299 -2.357 -2.522 1.00 96.25 106 VAL A C 1
ATOM 819 O O . VAL A 1 106 ? 5.784 -1.897 -3.559 1.00 96.25 106 VAL A O 1
ATOM 822 N N . ASP A 1 107 ? 4.273 -3.201 -2.527 1.00 94.12 107 ASP A N 1
ATOM 823 C CA . ASP A 1 107 ? 3.581 -3.594 -3.757 1.00 94.12 107 ASP A CA 1
ATOM 824 C C . ASP A 1 107 ? 2.427 -2.644 -4.138 1.00 94.12 107 ASP A C 1
ATOM 826 O O . ASP A 1 107 ? 2.214 -1.598 -3.524 1.00 94.12 107 ASP A O 1
ATOM 830 N N . ASP A 1 108 ? 1.698 -2.988 -5.200 1.00 90.69 108 ASP A N 1
ATOM 831 C CA . ASP A 1 108 ? 0.598 -2.172 -5.731 1.00 90.69 108 ASP A CA 1
ATOM 832 C C . ASP A 1 108 ? -0.689 -2.235 -4.884 1.00 90.69 108 ASP A C 1
ATOM 834 O O . ASP A 1 108 ? -1.598 -1.441 -5.102 1.00 90.69 108 ASP A O 1
ATOM 838 N N . ASP A 1 109 ? -0.783 -3.173 -3.937 1.00 87.00 109 ASP A N 1
ATOM 839 C CA . ASP A 1 109 ? -1.873 -3.280 -2.953 1.00 87.00 109 ASP A CA 1
ATOM 840 C C . ASP A 1 109 ? -1.475 -2.704 -1.587 1.00 87.00 109 ASP A C 1
ATOM 842 O O . ASP A 1 109 ? -2.247 -2.780 -0.633 1.00 87.00 109 ASP A O 1
ATOM 846 N N . HIS A 1 110 ? -0.303 -2.069 -1.506 1.00 89.44 110 HIS A N 1
ATOM 847 C CA . HIS A 1 110 ? 0.272 -1.523 -0.280 1.00 89.44 110 HIS A CA 1
ATOM 848 C C . HIS A 1 110 ? 0.626 -2.594 0.760 1.00 89.44 110 HIS A C 1
ATOM 850 O O . HIS A 1 110 ? 0.662 -2.304 1.952 1.00 89.44 110 HIS A O 1
ATOM 856 N N . HIS A 1 111 ? 0.955 -3.818 0.341 1.00 92.19 111 HIS A N 1
ATOM 857 C CA . HIS A 1 111 ? 1.658 -4.744 1.225 1.00 92.19 111 HIS A CA 1
ATOM 858 C C . HIS A 1 111 ? 3.103 -4.270 1.384 1.00 92.19 111 HIS A C 1
ATOM 860 O O . HIS A 1 111 ? 3.808 -4.068 0.390 1.00 92.19 111 HIS A O 1
ATOM 866 N N . LEU A 1 112 ? 3.550 -4.107 2.629 1.00 95.69 112 LEU A N 1
ATOM 867 C CA . LEU A 1 112 ? 4.949 -3.846 2.948 1.00 95.69 112 LEU A CA 1
ATOM 868 C C . LEU A 1 112 ? 5.655 -5.179 3.200 1.00 95.69 112 LEU A C 1
ATOM 870 O O . LEU A 1 112 ? 5.478 -5.797 4.244 1.00 95.69 112 LEU A O 1
ATOM 874 N N . LEU A 1 113 ? 6.470 -5.614 2.243 1.00 96.88 113 LEU A N 1
ATOM 875 C CA . LEU A 1 113 ? 7.309 -6.794 2.393 1.00 96.88 113 LEU A CA 1
ATOM 876 C C . LEU A 1 113 ? 8.564 -6.401 3.156 1.00 96.88 113 LEU A C 1
ATOM 878 O O . LEU A 1 113 ? 9.496 -5.823 2.591 1.00 96.88 113 LEU A O 1
ATOM 882 N N . PHE A 1 114 ? 8.571 -6.748 4.435 1.00 93.81 114 PHE A N 1
ATOM 883 C CA . PHE A 1 114 ? 9.689 -6.574 5.343 1.00 93.81 114 PHE A CA 1
ATOM 884 C C . PHE A 1 114 ? 9.883 -7.876 6.127 1.00 93.81 114 PHE A C 1
ATOM 886 O O . PHE A 1 114 ? 8.934 -8.407 6.696 1.00 93.81 114 PHE A O 1
ATOM 893 N N . GLU A 1 115 ? 11.104 -8.418 6.101 1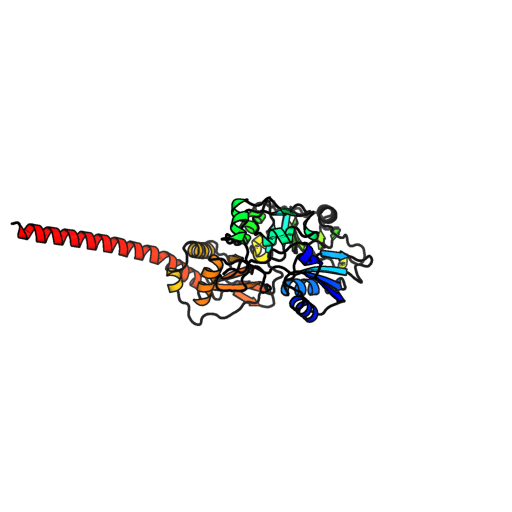.00 90.00 115 GLU A N 1
ATOM 894 C CA . GLU A 1 115 ? 11.417 -9.756 6.622 1.00 90.00 115 GLU A CA 1
ATOM 895 C C . GLU A 1 115 ? 10.519 -10.852 6.010 1.00 90.00 115 GLU A C 1
ATOM 897 O O . GLU A 1 115 ? 10.550 -11.074 4.795 1.00 90.00 115 GLU A O 1
ATOM 902 N N . GLU A 1 116 ? 9.772 -11.577 6.842 1.00 94.81 116 GLU A N 1
ATOM 903 C CA . GLU A 1 116 ? 8.767 -12.550 6.437 1.00 94.81 116 GLU A CA 1
ATOM 904 C C . GLU A 1 116 ? 7.373 -11.990 6.747 1.00 94.81 116 GLU A C 1
ATOM 906 O O . GLU A 1 116 ? 6.975 -11.887 7.902 1.00 94.81 116 GLU A O 1
ATOM 911 N N . THR A 1 117 ? 6.627 -11.644 5.700 1.00 95.00 117 THR A N 1
ATOM 912 C CA . THR A 1 117 ? 5.295 -11.035 5.794 1.00 95.00 117 THR A CA 1
ATOM 913 C C . THR A 1 117 ? 4.225 -12.086 5.516 1.00 95.00 117 THR A C 1
ATOM 915 O O . THR A 1 117 ? 4.272 -12.755 4.480 1.00 95.00 117 THR A O 1
ATOM 918 N N . HIS A 1 118 ? 3.251 -12.247 6.414 1.00 95.38 118 HIS A N 1
ATOM 919 C CA . HIS A 1 118 ? 2.099 -13.134 6.199 1.00 95.38 118 HIS A CA 1
ATOM 920 C C . HIS A 1 118 ? 1.264 -12.601 5.031 1.00 95.38 118 HIS A C 1
ATOM 922 O O . HIS A 1 118 ? 0.984 -11.408 4.948 1.00 95.38 118 HIS A O 1
ATOM 928 N N . ILE A 1 119 ? 0.889 -13.475 4.098 1.00 95.19 119 ILE A N 1
ATOM 929 C CA . ILE A 1 119 ? 0.114 -13.108 2.914 1.00 95.19 119 ILE A CA 1
ATOM 930 C C . ILE A 1 119 ? -1.061 -14.058 2.683 1.00 95.19 119 ILE A C 1
ATOM 932 O O . ILE A 1 119 ? -1.019 -15.245 3.013 1.00 95.19 119 ILE A O 1
ATOM 936 N N . CYS A 1 120 ? -2.108 -13.543 2.043 1.00 94.19 120 CYS A N 1
ATOM 937 C CA . CYS A 1 120 ? -3.241 -14.360 1.631 1.00 94.19 120 CYS A CA 1
ATOM 938 C C . CYS A 1 120 ? -2.907 -15.249 0.416 1.00 94.19 120 CYS A C 1
ATOM 940 O O . CYS A 1 120 ? -1.931 -15.026 -0.308 1.00 94.19 120 CYS A O 1
ATOM 942 N N . GLU A 1 121 ? -3.767 -16.235 0.139 1.00 93.50 121 GLU A N 1
ATOM 943 C CA . GLU A 1 121 ? -3.610 -17.137 -1.015 1.00 93.50 121 GLU A CA 1
ATOM 944 C C . GLU A 1 121 ? -3.516 -16.393 -2.350 1.00 93.50 121 GLU A C 1
ATOM 946 O O . GLU A 1 121 ? -2.717 -16.745 -3.218 1.00 93.50 121 GLU A O 1
ATOM 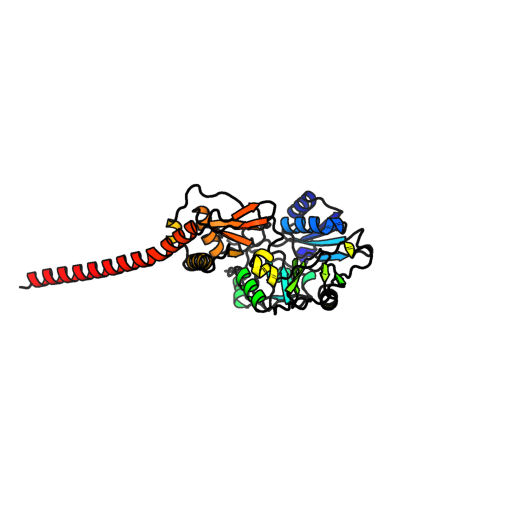951 N N . LYS A 1 122 ? -4.311 -15.334 -2.512 1.00 91.12 122 LYS A N 1
ATOM 952 C CA . LYS A 1 122 ? -4.329 -14.538 -3.738 1.00 91.12 122 LYS A CA 1
ATOM 953 C C . LYS A 1 122 ? -2.992 -13.841 -3.976 1.00 91.12 122 LYS A C 1
ATOM 955 O O . LYS A 1 122 ? -2.424 -13.965 -5.060 1.00 91.12 122 LYS A O 1
ATOM 960 N N . THR A 1 123 ? -2.457 -13.176 -2.955 1.00 93.38 123 THR A N 1
ATOM 961 C CA . THR A 1 123 ? -1.135 -12.542 -3.014 1.00 93.38 123 THR A CA 1
ATOM 962 C C . THR A 1 123 ? -0.045 -13.578 -3.303 1.00 93.38 123 THR A C 1
ATOM 964 O O . THR A 1 123 ? 0.863 -13.311 -4.085 1.00 93.38 123 THR A O 1
ATOM 967 N N . ALA A 1 124 ? -0.162 -14.804 -2.776 1.00 94.81 124 ALA A N 1
ATOM 968 C CA . ALA A 1 124 ? 0.791 -15.876 -3.072 1.00 94.81 124 ALA A CA 1
ATOM 969 C C . ALA A 1 124 ? 0.763 -16.308 -4.552 1.00 94.81 124 ALA A C 1
ATOM 971 O O . ALA A 1 124 ? 1.816 -16.546 -5.152 1.00 94.81 124 ALA A O 1
ATOM 972 N N . ILE A 1 125 ? -0.418 -16.376 -5.173 1.00 92.38 125 ILE A N 1
ATOM 973 C CA . ILE A 1 125 ? -0.551 -16.641 -6.616 1.00 92.38 125 ILE A CA 1
ATOM 974 C C . ILE A 1 125 ? 0.080 -15.500 -7.425 1.00 92.38 125 ILE A C 1
ATOM 976 O O . ILE A 1 125 ? 0.840 -15.763 -8.359 1.00 92.38 125 ILE A O 1
ATOM 980 N N . ILE A 1 126 ? -0.172 -14.247 -7.034 1.00 92.81 126 ILE A N 1
ATOM 981 C CA . ILE A 1 126 ? 0.410 -13.056 -7.669 1.00 92.81 126 ILE A CA 1
ATOM 982 C C . ILE A 1 126 ? 1.942 -13.080 -7.583 1.00 92.81 126 ILE A C 1
ATOM 984 O O . ILE A 1 126 ? 2.620 -12.957 -8.601 1.00 92.81 126 ILE A O 1
ATOM 988 N N . TYR A 1 127 ? 2.516 -13.336 -6.409 1.00 95.88 127 TYR A N 1
ATOM 989 C CA . TYR A 1 127 ? 3.971 -13.429 -6.241 1.00 95.88 127 TYR A CA 1
ATOM 990 C C . TYR A 1 127 ? 4.591 -14.680 -6.874 1.00 95.88 127 TYR A C 1
ATOM 992 O O . TYR A 1 127 ? 5.812 -14.773 -6.998 1.00 95.88 127 TYR A O 1
ATOM 1000 N N . SER A 1 128 ? 3.773 -15.625 -7.339 1.00 93.94 128 SER A N 1
ATOM 1001 C CA . SER A 1 128 ? 4.232 -16.750 -8.158 1.00 93.94 128 SER A CA 1
ATOM 1002 C C . SER A 1 128 ? 4.373 -16.390 -9.644 1.00 93.94 128 SER A C 1
ATOM 1004 O O . SER A 1 128 ? 4.887 -17.203 -10.421 1.00 93.94 128 SER A O 1
ATOM 1006 N N . LEU A 1 129 ? 3.940 -15.192 -10.067 1.00 93.81 129 LEU A N 1
ATOM 1007 C CA . LEU A 1 129 ? 4.116 -14.722 -11.441 1.00 93.81 129 LEU A CA 1
ATOM 1008 C C . LEU A 1 129 ? 5.612 -14.573 -11.795 1.00 93.81 129 LEU A C 1
ATOM 1010 O O . LEU A 1 129 ? 6.436 -14.256 -10.930 1.00 93.81 129 LEU A O 1
ATOM 1014 N N . PRO A 1 130 ? 5.992 -14.744 -13.080 1.00 92.00 130 PRO A N 1
ATOM 1015 C CA . PRO A 1 130 ? 7.394 -14.717 -13.506 1.00 92.00 130 PRO A CA 1
ATOM 1016 C C . PRO A 1 130 ? 8.177 -13.465 -13.086 1.00 92.00 130 PRO A C 1
ATOM 1018 O O . PRO A 1 130 ? 9.366 -13.570 -12.789 1.00 92.00 130 PRO A O 1
ATOM 1021 N N . ILE A 1 131 ? 7.510 -12.311 -13.027 1.00 93.69 131 ILE A N 1
ATOM 1022 C CA . ILE A 1 131 ? 8.094 -11.018 -12.644 1.00 93.69 131 ILE A CA 1
ATOM 1023 C C . ILE A 1 131 ? 8.574 -10.963 -11.184 1.00 93.69 131 ILE A C 1
ATOM 1025 O O . ILE A 1 131 ? 9.534 -10.258 -10.895 1.00 93.69 131 ILE A O 1
ATOM 1029 N N . TYR A 1 132 ? 7.969 -11.738 -10.278 1.00 96.31 132 TYR A N 1
ATOM 1030 C CA . TYR A 1 132 ? 8.333 -11.777 -8.856 1.00 96.31 132 TYR A CA 1
ATOM 1031 C C . TYR A 1 132 ? 9.265 -12.941 -8.513 1.00 96.31 132 TYR A C 1
ATOM 1033 O O . TYR A 1 132 ? 10.002 -12.875 -7.532 1.00 96.31 132 TYR A O 1
ATOM 1041 N N . LYS A 1 133 ? 9.282 -14.002 -9.332 1.00 91.19 133 LYS A N 1
ATOM 1042 C CA . LYS A 1 133 ? 9.903 -15.305 -9.023 1.00 91.19 133 LYS A CA 1
ATOM 1043 C C . LYS A 1 133 ? 11.358 -15.247 -8.530 1.00 91.19 133 LYS A C 1
ATOM 1045 O O . LYS A 1 133 ? 11.782 -16.136 -7.798 1.00 91.19 133 LYS A O 1
ATOM 1050 N N . LYS A 1 134 ? 12.146 -14.257 -8.964 1.00 92.69 134 LYS A N 1
ATOM 1051 C CA . LYS A 1 134 ? 13.558 -14.108 -8.560 1.00 92.69 134 LYS A CA 1
ATOM 1052 C C . LYS A 1 134 ? 13.759 -13.278 -7.292 1.00 92.69 134 LYS A C 1
ATOM 1054 O O . LYS A 1 134 ? 14.797 -13.414 -6.657 1.00 92.69 134 LYS A O 1
ATOM 1059 N N . ILE A 1 135 ? 12.790 -12.436 -6.947 1.00 96.44 135 ILE A N 1
ATOM 1060 C CA . ILE A 1 135 ? 12.908 -11.420 -5.895 1.00 96.44 135 ILE A CA 1
ATOM 1061 C C . ILE A 1 135 ? 11.921 -11.636 -4.747 1.00 96.44 135 ILE A C 1
ATOM 1063 O O . ILE A 1 135 ? 12.021 -10.955 -3.736 1.00 96.44 135 ILE A O 1
ATOM 1067 N N . VAL A 1 136 ? 10.998 -12.593 -4.860 1.00 98.00 136 VAL A N 1
ATOM 1068 C CA . VAL A 1 136 ? 10.105 -13.005 -3.773 1.00 98.00 136 VAL A CA 1
ATOM 1069 C C . VAL A 1 136 ? 10.229 -14.500 -3.545 1.00 98.00 136 VAL A C 1
ATOM 1071 O O . VAL A 1 136 ? 10.120 -15.307 -4.468 1.00 98.00 136 VAL A O 1
ATOM 1074 N N . LYS A 1 137 ? 10.423 -14.875 -2.283 1.00 97.56 137 LYS A N 1
ATOM 1075 C CA . LYS A 1 137 ? 10.323 -16.256 -1.817 1.00 97.56 137 LYS A CA 1
ATOM 1076 C C . LYS A 1 137 ? 9.022 -16.420 -1.042 1.00 97.56 137 LYS A C 1
ATOM 1078 O O . LYS A 1 137 ? 8.796 -15.682 -0.092 1.00 97.56 137 LYS A O 1
ATOM 1083 N N . ILE A 1 138 ? 8.223 -17.418 -1.405 1.00 97.75 138 ILE A N 1
ATOM 1084 C CA . ILE A 1 138 ? 6.971 -17.758 -0.718 1.00 97.75 138 ILE A CA 1
ATOM 1085 C C . ILE A 1 138 ? 7.188 -19.033 0.105 1.00 97.75 138 ILE A C 1
ATOM 1087 O O . ILE A 1 138 ? 7.829 -19.978 -0.370 1.00 97.75 138 ILE A O 1
ATOM 1091 N N . THR A 1 139 ? 6.693 -19.066 1.339 1.00 97.44 139 THR A N 1
ATOM 1092 C CA . THR A 1 139 ? 6.738 -20.260 2.193 1.00 97.44 139 THR A CA 1
ATOM 1093 C C . THR A 1 139 ? 5.683 -21.289 1.770 1.00 97.44 139 THR A C 1
ATOM 1095 O O . THR A 1 139 ? 4.762 -21.015 0.997 1.00 97.44 139 THR A O 1
ATOM 1098 N N . LYS A 1 140 ? 5.825 -22.529 2.249 1.00 97.00 140 LYS A N 1
ATOM 1099 C CA . LYS A 1 140 ? 4.760 -23.526 2.089 1.00 97.00 140 LYS A CA 1
ATOM 1100 C C . LYS A 1 140 ? 3.606 -23.152 3.017 1.00 97.00 140 LYS A C 1
ATOM 1102 O O . LYS A 1 140 ? 3.850 -22.815 4.167 1.00 97.00 140 LYS A O 1
ATOM 1107 N N . GLY A 1 141 ? 2.376 -23.258 2.522 1.00 96.19 141 GLY A N 1
ATOM 1108 C CA . GLY A 1 141 ? 1.199 -23.020 3.353 1.00 96.19 141 GLY A CA 1
ATOM 1109 C C . GLY A 1 141 ? 0.940 -24.159 4.339 1.00 96.19 141 GLY A C 1
ATOM 1110 O O . GLY A 1 141 ? 1.405 -25.288 4.148 1.00 96.19 141 GLY A O 1
ATOM 1111 N N . ASN A 1 142 ? 0.155 -23.859 5.366 1.00 97.56 142 ASN A N 1
ATOM 1112 C CA . ASN A 1 142 ? -0.345 -24.820 6.334 1.00 97.56 142 ASN A CA 1
ATOM 1113 C C . ASN A 1 142 ? -1.324 -25.803 5.642 1.00 97.56 142 ASN A C 1
ATOM 1115 O O . ASN A 1 142 ? -2.326 -25.358 5.071 1.00 97.56 142 ASN A O 1
ATOM 1119 N N . PRO A 1 143 ? -1.075 -27.129 5.687 1.00 97.06 143 PRO A N 1
ATOM 1120 C CA . PRO A 1 143 ? -1.929 -28.119 5.027 1.00 97.06 143 PRO A CA 1
ATOM 1121 C C . PRO A 1 143 ? -3.401 -28.093 5.463 1.00 97.06 143 PRO A C 1
ATOM 1123 O O . PRO A 1 143 ? -4.279 -28.298 4.625 1.00 97.06 143 PRO A O 1
ATOM 1126 N N . GLU A 1 144 ? -3.684 -27.816 6.737 1.00 96.38 144 GLU A N 1
ATOM 1127 C CA . GLU A 1 144 ? -5.048 -27.756 7.277 1.00 96.38 144 GLU A CA 1
ATOM 1128 C C . GLU A 1 144 ? -5.802 -26.542 6.727 1.00 96.38 144 GLU A C 1
ATOM 1130 O O . GLU A 1 144 ? -6.931 -26.674 6.249 1.00 96.38 144 GLU A O 1
ATOM 1135 N N . LEU A 1 145 ? -5.158 -25.370 6.703 1.00 95.81 145 LEU A N 1
ATOM 1136 C CA . LEU A 1 145 ? -5.744 -24.161 6.112 1.00 95.81 145 LEU A CA 1
ATOM 1137 C C . LEU A 1 145 ? -5.948 -24.310 4.596 1.00 95.81 145 LEU A C 1
ATOM 1139 O O . LEU A 1 145 ? -6.987 -23.918 4.067 1.00 95.81 145 LEU A O 1
ATOM 1143 N N . ILE A 1 146 ? -5.011 -24.952 3.891 1.00 94.50 146 ILE A N 1
ATOM 1144 C CA . ILE A 1 146 ? -5.166 -25.266 2.462 1.00 94.50 146 ILE A CA 1
ATOM 1145 C C . ILE A 1 146 ? -6.356 -26.208 2.227 1.00 94.50 146 ILE A C 1
ATOM 1147 O O . ILE A 1 146 ? -7.115 -26.008 1.278 1.00 94.50 146 ILE A O 1
ATOM 1151 N N . ALA A 1 147 ? -6.546 -27.230 3.068 1.00 93.88 147 ALA A N 1
ATOM 1152 C CA . ALA A 1 147 ? -7.683 -28.142 2.949 1.00 93.88 147 ALA A CA 1
ATOM 1153 C C . ALA A 1 147 ? -9.021 -27.407 3.142 1.00 93.88 147 ALA A C 1
ATOM 1155 O O . ALA A 1 147 ? -9.969 -27.642 2.385 1.00 93.88 147 ALA A O 1
ATOM 1156 N N . ARG A 1 148 ? -9.067 -26.464 4.092 1.00 94.25 148 ARG A N 1
ATOM 1157 C CA . ARG A 1 148 ? -10.238 -25.628 4.384 1.00 94.25 148 ARG A CA 1
ATOM 1158 C C . ARG A 1 148 ? -10.676 -24.735 3.226 1.00 94.25 148 ARG A C 1
ATOM 1160 O O . ARG A 1 148 ? -11.868 -24.458 3.131 1.00 94.25 148 ARG A O 1
ATOM 1167 N N . LEU A 1 149 ? -9.784 -24.366 2.297 1.00 90.88 149 LEU A N 1
ATOM 1168 C CA . LEU A 1 149 ? -10.147 -23.560 1.119 1.00 90.88 149 LEU A CA 1
ATOM 1169 C C . LEU A 1 149 ? -11.326 -24.130 0.311 1.00 90.88 149 LEU A C 1
ATOM 1171 O O . LEU A 1 149 ? -12.028 -23.384 -0.369 1.00 90.88 149 LEU A O 1
ATOM 1175 N N . LYS A 1 150 ? -11.530 -25.451 0.360 1.00 89.06 150 LYS A N 1
ATOM 1176 C CA . LYS A 1 150 ? -12.579 -26.148 -0.396 1.00 89.06 150 LYS A CA 1
ATOM 1177 C C . LYS A 1 150 ? -13.935 -26.181 0.309 1.00 89.06 150 LYS A C 1
ATOM 1179 O O . LYS A 1 150 ? -14.936 -26.429 -0.358 1.00 89.06 150 LYS A O 1
ATOM 1184 N N . THR A 1 151 ? -13.971 -26.002 1.627 1.00 91.38 151 THR A N 1
ATOM 1185 C CA . THR A 1 151 ? -15.160 -26.266 2.453 1.00 91.38 151 THR A CA 1
ATOM 1186 C C . THR A 1 151 ? -15.581 -25.053 3.271 1.00 91.38 151 THR A C 1
ATOM 1188 O O . THR A 1 151 ? -16.732 -24.636 3.183 1.00 91.38 151 THR A O 1
ATOM 1191 N N . ASP A 1 152 ? -14.651 -24.486 4.035 1.00 93.44 152 ASP A N 1
ATOM 1192 C CA . ASP A 1 152 ? -14.849 -23.350 4.936 1.00 93.44 152 ASP A CA 1
ATOM 1193 C C . ASP A 1 152 ? -13.540 -22.540 5.021 1.00 93.44 152 ASP A C 1
ATOM 1195 O O . ASP A 1 152 ? -12.735 -22.739 5.942 1.00 93.44 152 ASP A O 1
ATOM 1199 N N . PRO A 1 153 ? -13.255 -21.708 4.005 1.00 90.56 153 PRO A N 1
ATOM 1200 C CA . PRO A 1 153 ? -11.998 -20.982 3.916 1.00 90.56 153 PRO A CA 1
ATOM 1201 C C . PRO A 1 153 ? -11.877 -19.954 5.048 1.00 90.56 153 PRO A C 1
ATOM 1203 O O . PRO A 1 153 ? -12.773 -19.136 5.255 1.00 90.56 153 PRO A O 1
ATOM 1206 N N . ALA A 1 154 ? -10.743 -19.962 5.751 1.00 92.69 154 ALA A N 1
ATOM 1207 C CA . ALA A 1 154 ? -10.467 -18.983 6.796 1.00 92.69 154 ALA A CA 1
ATOM 1208 C C . ALA A 1 154 ? -10.247 -17.588 6.175 1.00 92.69 154 ALA A C 1
ATOM 1210 O O . ALA A 1 154 ? -9.433 -17.475 5.250 1.00 92.69 154 ALA A O 1
ATOM 1211 N N . PRO A 1 155 ? -10.943 -16.532 6.639 1.00 91.12 155 PRO A N 1
ATOM 1212 C CA . PRO A 1 155 ? -10.681 -15.174 6.175 1.00 91.12 155 PRO A CA 1
ATOM 1213 C C . PRO A 1 155 ? -9.256 -14.753 6.551 1.00 91.12 155 PRO A C 1
ATOM 1215 O O . PRO A 1 155 ? -8.753 -15.126 7.609 1.00 91.12 155 PRO A O 1
ATOM 1218 N N . PHE A 1 156 ? -8.610 -13.993 5.671 1.00 91.69 156 PHE A N 1
ATOM 1219 C CA . PHE A 1 156 ? -7.298 -13.408 5.937 1.00 91.69 156 PHE A CA 1
ATOM 1220 C C . PHE A 1 156 ? -7.448 -12.015 6.552 1.00 91.69 156 PHE A C 1
ATOM 1222 O O . PHE A 1 156 ? -8.164 -11.183 5.992 1.00 91.69 156 PHE A O 1
ATOM 1229 N N . ASP A 1 157 ? -6.752 -11.757 7.658 1.00 88.88 157 ASP A N 1
ATOM 1230 C CA . ASP A 1 157 ? -6.658 -10.426 8.257 1.00 88.88 157 ASP A CA 1
ATOM 1231 C C . ASP A 1 157 ? -5.486 -9.655 7.639 1.00 88.88 157 ASP A C 1
ATOM 1233 O O . ASP A 1 157 ? -4.337 -10.081 7.721 1.00 88.88 157 ASP A O 1
ATOM 1237 N N . CYS A 1 158 ? -5.785 -8.536 6.983 1.00 86.06 158 CYS A N 1
ATOM 1238 C CA . CYS A 1 158 ? -4.793 -7.725 6.284 1.00 86.06 158 CYS A CA 1
ATOM 1239 C C . CYS A 1 158 ? -4.310 -6.498 7.073 1.00 86.06 158 CYS A C 1
ATOM 1241 O O . CYS A 1 158 ? -3.490 -5.753 6.532 1.00 86.06 158 CYS A O 1
ATOM 1243 N N . ASP A 1 159 ? -4.791 -6.258 8.301 1.00 89.38 159 ASP A N 1
ATOM 1244 C CA . ASP A 1 159 ? -4.525 -5.040 9.097 1.00 89.38 159 ASP A CA 1
ATOM 1245 C C . ASP A 1 159 ? -3.150 -5.038 9.804 1.00 89.38 159 ASP A C 1
ATOM 1247 O O . ASP A 1 159 ? -3.051 -4.852 11.016 1.00 89.38 159 ASP A O 1
ATOM 1251 N N . THR A 1 160 ? -2.063 -5.234 9.047 1.00 90.44 160 THR A N 1
ATOM 1252 C CA . THR A 1 160 ? -0.676 -5.203 9.571 1.00 90.44 160 THR A CA 1
ATOM 1253 C C . THR A 1 160 ? 0.136 -3.996 9.097 1.00 90.44 160 THR A C 1
ATOM 1255 O O . THR A 1 160 ? 1.219 -3.718 9.605 1.00 90.44 160 THR A O 1
ATOM 1258 N N . PHE A 1 161 ? -0.385 -3.215 8.150 1.00 92.12 161 PHE A N 1
ATOM 1259 C CA . PHE A 1 161 ? 0.406 -2.212 7.435 1.00 92.12 161 PHE A CA 1
ATOM 1260 C C . PHE A 1 161 ? 1.053 -1.148 8.343 1.00 92.12 161 PHE A C 1
ATOM 1262 O O . PHE A 1 161 ? 2.214 -0.786 8.154 1.00 92.12 161 PHE A O 1
ATOM 1269 N N . GLU A 1 162 ? 0.335 -0.655 9.361 1.00 93.25 162 GLU A N 1
ATOM 1270 C CA . GLU A 1 162 ? 0.896 0.319 10.310 1.00 93.25 162 GLU A CA 1
ATOM 1271 C C . GLU A 1 162 ? 1.967 -0.286 11.217 1.00 93.25 162 GLU A C 1
ATOM 1273 O O . GLU A 1 162 ? 2.974 0.371 11.489 1.00 93.25 162 GLU A O 1
ATOM 1278 N N . SER A 1 163 ? 1.753 -1.513 11.704 1.00 93.44 163 SER A N 1
ATOM 1279 C CA . SER A 1 163 ? 2.734 -2.183 12.558 1.00 93.44 163 SER A CA 1
ATOM 1280 C C . SER A 1 163 ? 4.001 -2.504 11.782 1.00 93.44 163 SER A C 1
ATOM 1282 O O . SER A 1 163 ? 5.090 -2.253 12.294 1.00 93.44 163 SER A O 1
ATOM 1284 N N . ASP A 1 164 ? 3.863 -2.959 10.538 1.00 94.44 164 ASP A N 1
ATOM 1285 C CA . ASP A 1 164 ? 4.989 -3.331 9.683 1.00 94.44 164 ASP A CA 1
ATOM 1286 C C . ASP A 1 164 ? 5.824 -2.091 9.330 1.00 94.44 164 ASP A C 1
ATOM 1288 O O . ASP A 1 164 ? 7.052 -2.107 9.428 1.00 94.44 164 ASP A O 1
ATOM 1292 N N . ALA A 1 165 ? 5.169 -0.969 9.002 1.00 95.75 165 ALA A N 1
ATOM 1293 C CA . ALA A 1 165 ? 5.853 0.295 8.732 1.00 95.75 165 ALA A CA 1
ATOM 1294 C C . ALA A 1 165 ? 6.575 0.843 9.973 1.00 95.75 165 ALA A C 1
ATOM 1296 O O . ALA A 1 165 ? 7.706 1.326 9.871 1.00 95.75 165 ALA A O 1
ATOM 1297 N N . ALA A 1 166 ? 5.954 0.740 11.153 1.00 95.44 166 ALA A N 1
ATOM 1298 C CA . ALA A 1 166 ? 6.576 1.136 12.412 1.00 95.44 166 ALA A CA 1
ATOM 1299 C C . ALA A 1 166 ? 7.778 0.250 12.764 1.00 95.44 166 ALA A C 1
ATOM 1301 O O . ALA A 1 166 ? 8.814 0.768 13.186 1.00 95.44 166 ALA A O 1
ATOM 1302 N N . GLN A 1 167 ? 7.665 -1.067 12.572 1.00 95.88 167 GLN A N 1
ATOM 1303 C CA . GLN A 1 167 ? 8.765 -2.003 12.787 1.00 95.88 167 GLN A CA 1
ATOM 1304 C C . GLN A 1 167 ? 9.928 -1.684 11.847 1.00 95.88 167 GLN A C 1
ATOM 1306 O O . GLN A 1 167 ? 11.051 -1.521 12.316 1.00 95.88 167 GLN A O 1
ATOM 1311 N N . LEU A 1 168 ? 9.662 -1.487 10.553 1.00 96.12 168 LEU A N 1
ATOM 1312 C CA . LEU A 1 168 ? 10.679 -1.087 9.584 1.00 96.12 168 LEU A CA 1
ATOM 1313 C C . LEU A 1 168 ? 11.379 0.219 9.992 1.00 96.12 168 LEU A C 1
ATOM 1315 O O . LEU A 1 168 ? 12.607 0.300 9.956 1.00 96.12 168 LEU A O 1
ATOM 1319 N N . ALA A 1 169 ? 10.616 1.236 10.405 1.00 95.56 169 ALA A N 1
ATOM 1320 C CA . ALA A 1 169 ? 11.169 2.525 10.819 1.00 95.56 169 ALA A CA 1
ATOM 1321 C C . ALA A 1 169 ? 12.097 2.410 12.038 1.00 95.56 169 ALA A C 1
ATOM 1323 O O . ALA A 1 169 ? 13.090 3.139 12.109 1.00 95.56 169 ALA A O 1
ATOM 1324 N N . ASN A 1 170 ? 11.779 1.495 12.961 1.00 94.75 170 ASN A N 1
ATOM 1325 C CA . ASN A 1 170 ? 12.587 1.198 14.143 1.00 94.75 170 ASN A CA 1
ATOM 1326 C C . ASN A 1 170 ? 13.821 0.342 13.823 1.00 94.75 170 ASN A C 1
ATOM 1328 O O . ASN A 1 170 ? 14.826 0.465 14.517 1.00 94.75 170 ASN A O 1
ATOM 1332 N N . THR A 1 171 ? 13.749 -0.524 12.808 1.00 94.81 171 THR A N 1
ATOM 1333 C CA . THR A 1 171 ? 14.862 -1.404 12.415 1.00 94.81 171 THR A CA 1
ATOM 1334 C C . THR A 1 171 ? 15.912 -0.684 11.577 1.00 94.81 171 THR A C 1
ATOM 1336 O O . THR A 1 171 ? 17.100 -0.984 11.686 1.00 94.81 171 THR A O 1
ATOM 1339 N N . LEU A 1 172 ? 15.502 0.249 10.714 1.00 92.75 172 LEU A N 1
ATOM 1340 C CA . LEU A 1 172 ? 16.448 0.992 9.887 1.00 92.75 172 LEU A CA 1
ATOM 1341 C C . LEU A 1 172 ? 17.362 1.850 10.773 1.00 92.75 172 LEU A C 1
ATOM 1343 O O . LEU A 1 172 ? 16.906 2.627 11.612 1.00 92.75 172 LEU A O 1
ATOM 1347 N N . ASN A 1 173 ? 18.670 1.739 10.567 1.00 79.31 173 ASN A N 1
ATOM 1348 C CA . ASN A 1 173 ? 19.627 2.609 11.233 1.00 79.31 173 ASN A CA 1
ATOM 1349 C C . ASN A 1 173 ? 19.689 3.923 10.464 1.00 79.31 173 ASN A C 1
ATOM 1351 O O . ASN A 1 173 ? 20.185 3.966 9.342 1.00 79.31 173 ASN A O 1
ATOM 1355 N N . TYR A 1 174 ? 19.188 4.993 11.075 1.00 72.94 174 TYR A N 1
ATOM 1356 C CA . TYR A 1 174 ? 19.285 6.318 10.482 1.00 72.94 174 TYR A CA 1
ATOM 1357 C C . TYR A 1 174 ? 20.750 6.749 10.447 1.00 72.94 174 TYR A C 1
ATOM 1359 O O . TYR A 1 174 ? 21.334 7.064 11.484 1.00 72.94 174 TYR A O 1
ATOM 1367 N N . SER A 1 175 ? 21.349 6.749 9.260 1.00 66.44 175 SER A N 1
ATOM 1368 C CA . SER A 1 175 ? 22.661 7.338 9.033 1.00 66.44 175 SER A CA 1
ATOM 1369 C C . SER A 1 175 ? 22.497 8.674 8.314 1.00 66.44 175 SER A C 1
ATOM 1371 O O . SER A 1 175 ? 22.149 8.704 7.137 1.00 66.44 175 SER A O 1
ATOM 1373 N N . ASP A 1 176 ? 22.831 9.776 8.992 1.00 65.62 176 ASP A N 1
ATOM 1374 C CA . ASP A 1 176 ? 23.007 11.103 8.366 1.00 65.62 176 ASP A CA 1
ATOM 1375 C C . ASP A 1 176 ? 24.178 11.134 7.359 1.00 65.62 176 ASP A C 1
ATOM 1377 O O . ASP A 1 176 ? 24.395 12.125 6.661 1.00 65.62 176 ASP A O 1
ATOM 1381 N N . GLY A 1 177 ? 24.960 10.051 7.285 1.00 59.28 177 GLY A N 1
ATOM 1382 C CA . GLY A 1 177 ? 25.988 9.853 6.274 1.00 59.28 177 GLY A CA 1
ATOM 1383 C C . GLY A 1 177 ? 25.351 9.639 4.908 1.00 59.28 177 GLY A C 1
ATOM 1384 O O . GLY A 1 177 ? 25.061 8.511 4.525 1.00 59.28 177 GLY A O 1
ATOM 1385 N N . HIS A 1 178 ? 25.132 10.723 4.174 1.00 64.75 178 HIS A N 1
ATOM 1386 C CA . HIS A 1 178 ? 24.747 10.640 2.775 1.00 64.75 178 HIS A CA 1
ATOM 1387 C C . HIS A 1 178 ? 25.963 10.203 1.956 1.00 64.75 178 HIS A C 1
ATOM 1389 O O . HIS A 1 178 ? 26.890 10.987 1.745 1.00 64.75 178 HIS A O 1
ATOM 1395 N N . GLU A 1 179 ? 25.965 8.949 1.495 1.00 79.38 179 GLU A N 1
ATOM 1396 C CA . GLU A 1 179 ? 26.780 8.589 0.336 1.00 79.38 179 GLU A CA 1
ATOM 1397 C C . GLU A 1 179 ? 26.457 9.559 -0.809 1.00 79.38 179 GLU A C 1
ATOM 1399 O O . GLU A 1 179 ? 25.312 9.989 -0.986 1.00 79.38 179 GLU A O 1
ATOM 1404 N N . GLU A 1 180 ? 27.474 9.931 -1.580 1.00 88.88 180 GLU A N 1
ATOM 1405 C CA . GLU A 1 180 ? 27.288 10.847 -2.697 1.00 88.88 180 GLU A CA 1
ATOM 1406 C C . GLU A 1 180 ? 26.321 10.238 -3.730 1.00 88.88 180 GLU A C 1
ATOM 1408 O O . GLU A 1 180 ? 26.466 9.089 -4.151 1.00 88.88 180 GLU A O 1
ATOM 1413 N N . LEU A 1 181 ? 25.307 11.008 -4.134 1.00 91.88 181 LEU A N 1
ATOM 1414 C CA . LEU A 1 181 ? 24.268 10.564 -5.068 1.00 91.88 181 LEU A CA 1
ATOM 1415 C C . LEU A 1 181 ? 24.728 10.772 -6.519 1.00 91.88 181 LEU A C 1
ATOM 1417 O O . LEU A 1 181 ? 24.312 11.711 -7.204 1.00 91.88 181 LEU A O 1
ATOM 1421 N N . THR A 1 182 ? 25.626 9.906 -6.976 1.00 93.44 182 THR A N 1
ATOM 1422 C CA . THR A 1 182 ? 26.322 10.021 -8.267 1.00 93.44 182 THR A CA 1
ATOM 1423 C C . THR A 1 182 ? 25.618 9.284 -9.409 1.00 93.44 182 THR A C 1
ATOM 1425 O O . THR A 1 182 ? 25.667 9.734 -10.559 1.00 93.44 182 THR A O 1
ATOM 1428 N N . SER A 1 183 ? 24.927 8.181 -9.116 1.00 95.75 183 SER A N 1
ATOM 1429 C CA . SER A 1 183 ? 24.316 7.306 -10.118 1.00 95.75 183 SER A CA 1
ATOM 1430 C C . SER A 1 183 ? 22.852 7.645 -10.377 1.00 95.75 183 SER A C 1
ATOM 1432 O O . SER A 1 183 ? 22.071 7.834 -9.450 1.00 95.75 183 SER A O 1
ATOM 1434 N N . VAL A 1 184 ? 22.439 7.660 -11.647 1.00 95.75 184 VAL A N 1
ATOM 1435 C CA . VAL A 1 184 ? 21.028 7.828 -12.026 1.00 95.75 184 VAL A CA 1
ATOM 1436 C C . VAL A 1 184 ? 20.437 6.490 -12.436 1.00 95.75 184 VAL A C 1
ATOM 1438 O O . VAL A 1 184 ? 20.837 5.920 -13.451 1.00 95.75 184 VAL A O 1
ATOM 1441 N N . VAL A 1 185 ? 19.447 6.010 -11.688 1.00 95.56 185 VAL A N 1
ATOM 1442 C CA . VAL A 1 185 ? 18.802 4.718 -11.938 1.00 95.56 185 VAL A CA 1
ATOM 1443 C C . VAL A 1 185 ? 17.309 4.893 -12.181 1.00 95.56 185 VAL A C 1
ATOM 1445 O O . VAL A 1 185 ? 16.632 5.661 -11.500 1.00 95.56 185 VAL A O 1
ATOM 1448 N N . LEU A 1 186 ? 16.792 4.149 -13.157 1.00 95.38 186 LEU A N 1
ATOM 1449 C CA . LEU A 1 186 ? 15.370 3.882 -13.326 1.00 95.38 186 LEU A CA 1
ATOM 1450 C C . LEU A 1 186 ? 15.089 2.465 -12.826 1.00 95.38 186 LEU A C 1
ATOM 1452 O O . LEU A 1 186 ? 15.632 1.503 -13.371 1.00 95.38 186 LEU A O 1
ATOM 1456 N N . TYR A 1 187 ? 14.243 2.331 -11.807 1.00 96.19 187 TYR A N 1
ATOM 1457 C CA . TYR A 1 187 ? 13.803 1.028 -11.308 1.00 96.19 187 TYR A CA 1
ATOM 1458 C C . TYR A 1 187 ? 12.613 0.500 -12.134 1.00 96.19 187 TYR A C 1
ATOM 1460 O O . TYR A 1 187 ? 11.567 1.163 -12.160 1.00 96.19 187 TYR A O 1
ATOM 1468 N N . PRO A 1 188 ? 12.743 -0.664 -12.811 1.00 95.50 188 PRO A N 1
ATOM 1469 C CA . PRO A 1 188 ? 11.683 -1.212 -13.654 1.00 95.50 188 PRO A CA 1
ATOM 1470 C C . PRO A 1 188 ? 10.854 -2.327 -13.013 1.00 95.50 188 PRO A C 1
ATOM 1472 O O . PRO A 1 188 ? 9.919 -2.808 -13.654 1.00 95.50 188 PRO A O 1
ATOM 1475 N N . GLY A 1 189 ? 11.252 -2.804 -11.831 1.00 95.06 189 GLY A N 1
ATOM 1476 C CA . GLY A 1 189 ? 10.720 -4.023 -11.229 1.00 95.06 189 GLY A CA 1
ATOM 1477 C C . GLY A 1 189 ? 9.287 -3.885 -10.713 1.00 95.06 189 GLY A C 1
ATOM 1478 O O . GLY A 1 189 ? 8.703 -2.813 -10.794 1.00 95.06 189 GLY A O 1
ATOM 1479 N N . PRO A 1 190 ? 8.705 -4.974 -10.189 1.00 96.00 190 PRO A N 1
ATOM 1480 C CA . PRO A 1 190 ? 7.269 -5.087 -9.959 1.00 96.00 190 PRO A CA 1
ATOM 1481 C C . PRO A 1 190 ? 6.758 -4.470 -8.662 1.00 96.00 190 PRO A C 1
ATOM 1483 O O . PRO A 1 190 ? 5.546 -4.378 -8.490 1.00 96.00 190 PRO A O 1
ATOM 1486 N N . PHE A 1 191 ? 7.638 -4.024 -7.769 1.00 96.50 191 PHE A N 1
ATOM 1487 C CA . PHE A 1 191 ? 7.234 -3.291 -6.574 1.00 96.50 191 PHE A CA 1
ATOM 1488 C C . PHE A 1 191 ? 7.083 -1.809 -6.883 1.00 96.50 191 PHE A C 1
ATOM 1490 O O . PHE A 1 191 ? 7.756 -1.269 -7.751 1.00 96.50 191 PHE A O 1
ATOM 1497 N N . LYS A 1 192 ? 6.185 -1.135 -6.181 1.00 94.62 192 LYS A N 1
ATOM 1498 C CA . LYS A 1 192 ? 5.937 0.297 -6.329 1.00 94.62 192 LYS A CA 1
ATOM 1499 C C . LYS A 1 192 ? 7.063 1.126 -5.711 1.00 94.62 192 LYS A C 1
ATOM 1501 O O . LYS A 1 192 ? 7.476 2.133 -6.290 1.00 94.62 192 LYS A O 1
ATOM 1506 N N . ILE A 1 193 ? 7.559 0.688 -4.553 1.00 96.81 193 ILE A N 1
ATOM 1507 C CA . ILE A 1 193 ? 8.621 1.352 -3.789 1.00 96.81 193 ILE A CA 1
ATOM 1508 C C . ILE A 1 193 ? 9.615 0.300 -3.306 1.00 96.81 193 ILE A C 1
ATOM 1510 O O . ILE A 1 193 ? 9.208 -0.734 -2.780 1.00 96.81 193 ILE A O 1
ATOM 1514 N N . LEU A 1 194 ? 10.906 0.587 -3.434 1.00 98.00 194 LEU A N 1
ATOM 1515 C CA . LEU A 1 194 ? 11.970 -0.102 -2.711 1.00 98.00 194 LEU A CA 1
ATOM 1516 C C . LEU A 1 194 ? 12.499 0.807 -1.601 1.00 98.00 194 LEU A C 1
ATOM 1518 O O . LEU A 1 194 ? 12.710 1.997 -1.835 1.00 98.00 194 LEU A O 1
ATOM 1522 N N . ILE A 1 195 ? 12.727 0.252 -0.414 1.00 97.62 195 ILE A N 1
ATOM 1523 C CA . ILE A 1 195 ? 13.290 0.970 0.735 1.00 97.62 195 ILE A CA 1
ATOM 1524 C C . ILE A 1 195 ? 14.649 0.351 1.045 1.00 97.62 195 ILE A C 1
ATOM 1526 O O . ILE A 1 195 ? 14.743 -0.792 1.497 1.00 97.62 195 ILE A O 1
ATOM 1530 N N . MET A 1 196 ? 15.708 1.092 0.738 1.00 96.38 196 MET A N 1
ATOM 1531 C CA . MET A 1 196 ? 17.092 0.668 0.934 1.00 96.38 196 MET A CA 1
ATOM 1532 C C . MET A 1 196 ? 17.464 0.656 2.428 1.00 96.38 196 MET A C 1
ATOM 1534 O O . MET A 1 196 ? 16.749 1.209 3.262 1.00 96.38 196 MET A O 1
ATOM 1538 N N . GLY A 1 197 ? 18.581 0.011 2.781 1.00 93.50 197 GLY A N 1
ATOM 1539 C CA . GLY A 1 197 ? 19.015 -0.131 4.182 1.00 93.50 197 GLY A CA 1
ATOM 1540 C C . GLY A 1 197 ? 19.394 1.186 4.875 1.00 93.50 197 GLY A C 1
ATOM 1541 O O . GLY A 1 197 ? 19.342 1.263 6.097 1.00 93.50 197 GLY A O 1
ATOM 1542 N N . ASP A 1 198 ? 19.720 2.222 4.101 1.00 92.62 198 ASP A N 1
ATOM 1543 C CA . ASP A 1 198 ? 19.945 3.607 4.547 1.00 92.62 198 ASP A CA 1
ATOM 1544 C C . ASP A 1 198 ? 18.639 4.436 4.597 1.00 92.62 198 ASP A C 1
ATOM 1546 O O . ASP A 1 198 ? 18.644 5.630 4.900 1.00 92.62 198 ASP A O 1
ATOM 1550 N N . GLY A 1 199 ? 17.501 3.819 4.263 1.00 94.56 199 GLY A N 1
ATOM 1551 C CA . GLY A 1 199 ? 16.196 4.459 4.155 1.00 94.56 199 GLY A CA 1
ATOM 1552 C C . GLY A 1 199 ? 15.917 5.133 2.808 1.00 94.56 199 GLY A C 1
ATOM 1553 O O . GLY A 1 199 ? 14.826 5.678 2.649 1.00 94.56 199 GLY A O 1
ATOM 1554 N N . THR A 1 200 ? 16.831 5.107 1.832 1.00 95.25 200 THR A N 1
ATOM 1555 C CA . THR A 1 200 ? 16.587 5.663 0.489 1.00 95.25 200 THR A CA 1
ATOM 1556 C C . THR A 1 200 ? 15.363 4.999 -0.155 1.00 95.25 200 THR A C 1
ATOM 1558 O O . THR A 1 200 ? 15.305 3.776 -0.294 1.00 95.25 200 THR A O 1
ATOM 1561 N N . MET A 1 201 ? 14.372 5.802 -0.556 1.00 96.56 201 MET A N 1
ATOM 1562 C CA . MET A 1 201 ? 13.147 5.344 -1.219 1.00 96.56 201 MET A CA 1
ATOM 1563 C C . MET A 1 201 ? 13.289 5.447 -2.737 1.00 96.56 201 MET A C 1
ATOM 1565 O O . MET A 1 201 ? 13.432 6.541 -3.289 1.00 96.56 201 MET A O 1
ATOM 1569 N N . ILE A 1 202 ? 13.204 4.307 -3.420 1.00 96.56 202 ILE A N 1
ATOM 1570 C CA . ILE A 1 202 ? 13.280 4.215 -4.879 1.00 96.56 202 ILE A CA 1
ATOM 1571 C C . ILE A 1 202 ? 11.893 3.885 -5.422 1.00 96.56 202 ILE A C 1
ATOM 1573 O O . ILE A 1 202 ? 11.383 2.782 -5.230 1.00 96.56 202 ILE A O 1
ATOM 1577 N N . HIS A 1 203 ? 11.283 4.843 -6.117 1.00 95.12 203 HIS A N 1
ATOM 1578 C CA . HIS A 1 203 ? 9.975 4.665 -6.743 1.00 95.12 203 HIS A CA 1
ATOM 1579 C C . HIS A 1 203 ? 10.114 4.076 -8.147 1.00 95.12 203 HIS A C 1
ATOM 1581 O O . HIS A 1 203 ? 10.923 4.530 -8.961 1.00 95.12 203 HIS A O 1
ATOM 1587 N N . ARG A 1 204 ? 9.288 3.076 -8.452 1.00 95.00 204 ARG A N 1
ATOM 1588 C CA . ARG A 1 204 ? 9.233 2.455 -9.779 1.00 95.00 204 ARG A CA 1
ATOM 1589 C C . ARG A 1 204 ? 8.885 3.482 -10.848 1.00 95.00 204 ARG A C 1
ATOM 1591 O O . ARG A 1 204 ? 7.978 4.291 -10.674 1.00 95.00 204 ARG A O 1
ATOM 1598 N N . GLY A 1 205 ? 9.589 3.421 -11.975 1.00 93.06 205 GLY A N 1
ATOM 1599 C CA . GLY A 1 205 ? 9.333 4.300 -13.116 1.00 93.06 205 GLY A CA 1
ATOM 1600 C C . GLY A 1 205 ? 9.779 5.756 -12.937 1.00 93.06 205 GLY A C 1
ATOM 1601 O O . GLY A 1 205 ? 9.570 6.558 -13.845 1.00 93.06 205 GLY A O 1
ATOM 1602 N N . VAL A 1 206 ? 10.422 6.104 -11.816 1.00 93.56 206 VAL A N 1
ATOM 1603 C CA . VAL A 1 206 ? 10.963 7.446 -11.565 1.00 93.56 206 VAL A CA 1
ATOM 1604 C C . VAL A 1 206 ? 12.492 7.401 -11.657 1.00 93.56 206 VAL A C 1
ATOM 1606 O O . VAL A 1 206 ? 13.119 6.676 -10.886 1.00 93.56 206 VAL A O 1
ATOM 1609 N N . PRO A 1 207 ? 13.121 8.155 -12.579 1.00 94.62 207 PRO A N 1
ATOM 1610 C CA . PRO A 1 207 ? 14.568 8.341 -12.574 1.00 94.62 207 PRO A CA 1
ATOM 1611 C C . PRO A 1 207 ? 15.030 9.036 -11.286 1.00 94.62 207 PRO A C 1
ATOM 1613 O O . PRO A 1 207 ? 14.591 10.151 -10.994 1.00 94.62 207 PRO A O 1
ATOM 1616 N N . LEU A 1 208 ? 15.928 8.402 -10.531 1.00 95.50 208 LEU A N 1
ATOM 1617 C CA . LEU A 1 208 ? 16.426 8.922 -9.253 1.00 95.50 208 LEU A CA 1
ATOM 1618 C C . LEU A 1 208 ? 17.952 8.904 -9.187 1.00 95.50 208 LEU A C 1
ATOM 1620 O O . LEU A 1 208 ? 18.592 7.981 -9.695 1.00 95.50 208 LEU A O 1
ATOM 1624 N N . ARG A 1 209 ? 18.520 9.927 -8.540 1.00 96.12 209 ARG A N 1
ATOM 1625 C CA . ARG A 1 209 ? 19.937 9.992 -8.161 1.00 96.12 209 ARG A CA 1
ATOM 1626 C C . ARG A 1 209 ? 20.152 9.226 -6.862 1.00 96.12 209 ARG A C 1
ATOM 1628 O O . ARG A 1 209 ? 19.674 9.654 -5.821 1.00 96.12 209 ARG A O 1
ATOM 1635 N N . ILE A 1 210 ? 20.853 8.106 -6.917 1.00 95.75 210 ILE A N 1
ATOM 1636 C CA . ILE A 1 210 ? 21.147 7.253 -5.761 1.00 95.75 210 ILE A CA 1
ATOM 1637 C C . ILE A 1 210 ? 22.653 7.009 -5.664 1.00 95.75 210 ILE A C 1
ATOM 1639 O O . ILE A 1 210 ? 23.395 7.312 -6.603 1.00 95.75 210 ILE A O 1
ATOM 1643 N N . SER A 1 211 ? 23.113 6.477 -4.534 1.00 95.25 211 SER A N 1
ATOM 1644 C CA . SER A 1 211 ? 24.519 6.110 -4.394 1.00 95.25 211 SER A CA 1
ATOM 1645 C C . SER A 1 211 ? 24.905 4.977 -5.348 1.00 95.25 211 SER A C 1
ATOM 1647 O O . SER A 1 211 ? 24.066 4.175 -5.777 1.00 95.25 211 SER A O 1
ATOM 1649 N N . ASP A 1 212 ? 26.191 4.887 -5.685 1.00 95.44 212 ASP A N 1
ATOM 1650 C CA . ASP A 1 212 ? 26.700 3.837 -6.574 1.00 95.44 212 ASP A CA 1
ATOM 1651 C C . ASP A 1 212 ? 26.472 2.429 -6.002 1.00 95.44 212 ASP A C 1
ATOM 1653 O O . ASP A 1 212 ? 26.172 1.495 -6.750 1.00 95.44 212 ASP A O 1
ATOM 1657 N N . SER A 1 213 ? 26.558 2.277 -4.677 1.00 95.31 213 SER A N 1
ATOM 1658 C CA . SER A 1 213 ? 26.299 1.011 -3.984 1.00 95.31 213 SER A CA 1
ATOM 1659 C C . SER A 1 213 ? 24.836 0.573 -4.161 1.00 95.31 213 SER A C 1
ATOM 1661 O O . SER A 1 213 ? 24.565 -0.562 -4.574 1.00 95.31 213 SER A O 1
ATOM 1663 N N . ALA A 1 214 ? 23.890 1.495 -3.955 1.00 95.81 214 ALA A N 1
ATOM 1664 C CA . ALA A 1 214 ? 22.467 1.266 -4.171 1.00 95.81 214 ALA A CA 1
ATOM 1665 C C . ALA A 1 214 ? 22.165 0.968 -5.647 1.00 95.81 214 ALA A C 1
ATOM 1667 O O . ALA A 1 214 ? 21.436 0.021 -5.950 1.00 95.81 214 ALA A O 1
ATOM 1668 N N . ALA A 1 215 ? 22.768 1.713 -6.578 1.00 96.81 215 ALA A N 1
ATOM 1669 C CA . ALA A 1 215 ? 22.612 1.482 -8.010 1.00 96.81 215 ALA A CA 1
ATOM 1670 C C . ALA A 1 215 ? 23.054 0.072 -8.418 1.00 96.81 215 ALA A C 1
ATOM 1672 O O . ALA A 1 215 ? 22.297 -0.642 -9.079 1.00 96.81 215 ALA A O 1
ATOM 1673 N N . GLN A 1 216 ? 24.232 -0.370 -7.971 1.00 96.94 216 GLN A N 1
ATOM 1674 C CA . GLN A 1 216 ? 24.729 -1.722 -8.235 1.00 96.94 216 GLN A CA 1
ATOM 1675 C C . GLN A 1 216 ? 23.795 -2.800 -7.673 1.00 96.94 216 GLN A C 1
ATOM 1677 O O . GLN A 1 216 ? 23.520 -3.790 -8.359 1.00 96.94 216 GLN A O 1
ATOM 1682 N N . ALA A 1 217 ? 23.275 -2.608 -6.456 1.00 96.88 217 ALA A N 1
ATOM 1683 C CA . ALA A 1 217 ? 22.338 -3.542 -5.841 1.00 96.88 217 ALA A CA 1
ATOM 1684 C C . ALA A 1 217 ? 21.045 -3.671 -6.666 1.00 96.88 217 ALA A C 1
ATOM 1686 O O . ALA A 1 217 ? 20.645 -4.787 -7.010 1.00 96.88 217 ALA A O 1
ATOM 1687 N N . VAL A 1 218 ? 20.424 -2.544 -7.037 1.00 97.00 218 VAL A N 1
ATOM 1688 C CA . VAL A 1 218 ? 19.170 -2.521 -7.815 1.00 97.00 218 VAL A CA 1
ATOM 1689 C C . VAL A 1 218 ? 19.382 -3.104 -9.213 1.00 97.00 218 VAL A C 1
ATOM 1691 O O . VAL A 1 218 ? 18.561 -3.884 -9.690 1.00 97.00 218 VAL A O 1
ATOM 1694 N N . MET A 1 219 ? 20.499 -2.796 -9.875 1.00 95.62 219 MET A N 1
ATOM 1695 C CA . MET A 1 219 ? 20.836 -3.380 -11.180 1.00 95.62 219 MET A CA 1
ATOM 1696 C C . MET A 1 219 ? 20.980 -4.905 -11.112 1.00 95.62 219 MET A C 1
ATOM 1698 O O . MET A 1 219 ? 20.515 -5.613 -12.007 1.00 95.62 219 MET A O 1
ATOM 1702 N N . LYS A 1 220 ? 21.611 -5.419 -10.050 1.00 95.88 220 LYS A N 1
ATOM 1703 C CA . LYS A 1 220 ? 21.898 -6.848 -9.887 1.00 95.88 220 LYS A CA 1
ATOM 1704 C C . LYS A 1 220 ? 20.650 -7.674 -9.579 1.00 95.88 220 LYS A C 1
ATOM 1706 O O . LYS A 1 220 ? 20.471 -8.733 -10.180 1.00 95.88 220 LYS A O 1
ATOM 1711 N N . SER A 1 221 ? 19.828 -7.227 -8.633 1.00 94.56 221 SER A N 1
ATOM 1712 C CA . SER A 1 221 ? 18.717 -8.034 -8.106 1.00 94.56 221 SER A CA 1
ATOM 1713 C C . SER A 1 221 ? 17.360 -7.659 -8.704 1.00 94.56 221 SER A C 1
ATOM 1715 O O . SER A 1 221 ? 16.511 -8.529 -8.882 1.00 94.56 221 SER A O 1
ATOM 1717 N N . ASP A 1 222 ? 17.187 -6.394 -9.083 1.00 95.00 222 ASP A N 1
ATOM 1718 C CA . ASP A 1 222 ? 15.895 -5.772 -9.397 1.00 95.00 222 ASP A CA 1
ATOM 1719 C C . ASP A 1 222 ? 15.825 -5.210 -10.821 1.00 95.00 222 ASP A C 1
ATOM 1721 O O . ASP A 1 222 ? 14.928 -4.441 -11.174 1.00 95.00 222 ASP A O 1
ATOM 1725 N N . ALA A 1 223 ? 16.784 -5.622 -11.655 1.00 93.94 223 ALA A N 1
ATOM 1726 C CA . ALA A 1 223 ? 16.918 -5.228 -13.051 1.00 93.94 223 ALA A CA 1
ATOM 1727 C C . ALA A 1 223 ? 16.986 -3.705 -13.265 1.00 93.94 223 ALA A C 1
ATOM 1729 O O . ALA A 1 223 ? 16.598 -3.220 -14.324 1.00 93.94 223 ALA A O 1
ATOM 1730 N N . GLY A 1 224 ? 17.486 -2.950 -12.279 1.00 94.00 224 GLY A N 1
ATOM 1731 C CA . GLY A 1 224 ? 17.701 -1.506 -12.381 1.00 94.00 224 GLY A CA 1
ATOM 1732 C C . GLY 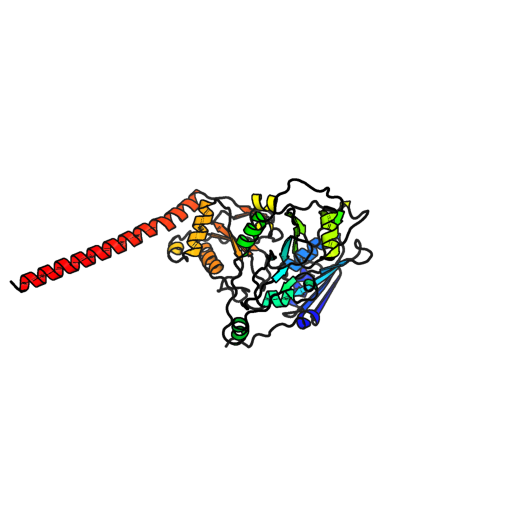A 1 224 ? 18.413 -1.095 -13.667 1.00 94.00 224 GLY A C 1
ATOM 1733 O O . GLY A 1 224 ? 19.305 -1.790 -14.155 1.00 94.00 224 GLY A O 1
ATOM 1734 N N . ILE A 1 225 ? 18.027 0.057 -14.212 1.00 93.69 225 ILE A N 1
ATOM 1735 C CA . ILE A 1 225 ? 18.580 0.573 -15.461 1.00 93.69 225 ILE A CA 1
ATOM 1736 C C . ILE A 1 225 ? 19.378 1.833 -15.160 1.00 93.69 225 ILE A C 1
ATOM 1738 O O . ILE A 1 225 ? 18.818 2.842 -14.734 1.00 93.69 225 ILE A O 1
ATOM 1742 N N . LEU A 1 226 ? 20.682 1.785 -15.419 1.00 93.75 226 LEU A N 1
ATOM 1743 C CA . LEU A 1 226 ? 21.553 2.948 -15.301 1.00 93.75 226 LEU A CA 1
ATOM 1744 C C . LEU A 1 226 ? 21.308 3.911 -16.471 1.00 93.75 226 LEU A C 1
ATOM 1746 O O . LEU A 1 226 ? 21.510 3.551 -17.634 1.00 93.75 226 LEU A O 1
ATOM 1750 N N . LEU A 1 227 ? 20.908 5.143 -16.169 1.00 91.19 227 LEU A N 1
ATOM 1751 C CA . LEU A 1 227 ? 20.727 6.202 -17.157 1.00 91.19 227 LEU A CA 1
ATOM 1752 C C . LEU A 1 227 ? 22.013 7.029 -17.274 1.00 91.19 227 LEU A C 1
ATOM 1754 O O . LEU A 1 227 ? 22.602 7.431 -16.274 1.00 91.19 227 LEU A O 1
ATOM 1758 N N . LYS A 1 228 ? 22.450 7.304 -18.506 1.00 88.69 228 LYS A N 1
ATOM 1759 C CA . LYS A 1 228 ? 23.672 8.073 -18.799 1.00 88.69 228 LYS A CA 1
ATOM 1760 C C . LYS A 1 228 ? 23.369 9.293 -19.674 1.00 88.69 228 LYS A C 1
ATOM 1762 O O . LYS A 1 228 ? 22.356 9.333 -20.373 1.00 88.69 228 LYS A O 1
ATOM 1767 N N . GLY A 1 229 ? 24.274 10.273 -19.664 1.00 86.25 229 GLY A N 1
ATOM 1768 C CA . GLY A 1 229 ? 24.233 11.438 -20.555 1.00 86.25 229 GLY A CA 1
ATOM 1769 C C . GLY A 1 229 ? 23.008 12.329 -20.333 1.00 86.25 229 GLY A C 1
ATOM 1770 O O . GLY A 1 229 ? 22.681 12.677 -19.200 1.00 86.25 229 GLY A O 1
ATOM 1771 N N . ASN A 1 230 ? 22.307 12.669 -21.418 1.00 81.38 230 ASN A N 1
ATOM 1772 C CA . ASN A 1 230 ? 21.188 13.626 -21.435 1.00 81.38 230 ASN A CA 1
ATOM 1773 C C . ASN A 1 230 ? 19.955 13.198 -20.614 1.00 81.38 230 ASN A C 1
ATOM 1775 O O . ASN A 1 230 ? 19.019 13.978 -20.472 1.00 81.38 230 ASN A O 1
ATOM 1779 N N . LEU A 1 231 ? 19.939 11.974 -20.077 1.00 79.88 231 LEU A N 1
ATOM 1780 C CA . LEU A 1 231 ? 18.890 11.469 -19.188 1.00 79.88 231 LEU A CA 1
ATOM 1781 C C . LEU A 1 231 ? 19.169 11.729 -17.700 1.00 79.88 231 LEU A C 1
ATOM 1783 O O . LEU A 1 231 ? 18.266 11.612 -16.881 1.00 79.88 231 LEU A O 1
ATOM 1787 N N . ALA A 1 232 ? 20.395 12.092 -17.324 1.00 79.19 232 ALA A N 1
ATOM 1788 C CA . ALA A 1 232 ? 20.716 12.409 -15.934 1.00 79.19 232 ALA A CA 1
ATOM 1789 C C . ALA A 1 232 ? 20.040 13.698 -15.404 1.00 79.19 232 ALA A C 1
ATOM 1791 O O . ALA A 1 232 ? 19.667 13.726 -14.229 1.00 79.19 232 ALA A O 1
ATOM 1792 N N . PRO A 1 233 ? 19.841 14.768 -16.206 1.00 84.94 233 PRO A N 1
ATOM 1793 C CA . PRO A 1 233 ? 19.212 16.001 -15.724 1.00 84.94 233 PRO A CA 1
ATOM 1794 C C . PRO A 1 233 ? 17.750 15.858 -15.284 1.00 84.94 233 PRO A C 1
ATOM 1796 O O . PRO A 1 233 ? 17.297 16.661 -14.479 1.00 84.94 233 PRO A O 1
ATOM 1799 N N . ILE A 1 234 ? 17.015 14.852 -15.777 1.00 86.69 234 ILE A N 1
ATOM 1800 C CA . ILE A 1 234 ? 15.605 14.628 -15.401 1.00 86.69 234 ILE A CA 1
ATOM 1801 C C . ILE A 1 234 ? 15.443 13.847 -14.088 1.00 86.69 234 ILE A C 1
ATOM 1803 O O . ILE A 1 234 ? 14.320 13.630 -13.640 1.00 86.69 234 ILE A O 1
ATOM 1807 N N . ALA A 1 235 ? 16.546 13.387 -13.493 1.00 91.75 235 ALA A N 1
ATOM 1808 C CA . ALA A 1 235 ? 16.513 12.582 -12.284 1.00 91.75 235 ALA A CA 1
ATOM 1809 C C . ALA A 1 235 ? 16.272 13.437 -11.040 1.00 91.75 235 ALA A C 1
ATOM 1811 O O . ALA A 1 235 ? 16.991 14.410 -10.797 1.00 91.75 235 ALA A O 1
ATOM 1812 N N . GLY A 1 236 ? 15.283 13.033 -10.245 1.00 93.00 236 GLY A N 1
ATOM 1813 C CA . GLY A 1 236 ? 15.007 13.629 -8.943 1.00 93.00 236 GLY A CA 1
ATOM 1814 C C . GLY A 1 236 ? 15.949 13.112 -7.855 1.00 93.00 236 GLY A C 1
ATOM 1815 O O . GLY A 1 236 ? 16.684 12.141 -8.050 1.00 93.00 236 GLY A O 1
ATOM 1816 N N . ASN A 1 237 ? 15.883 13.742 -6.685 1.00 94.38 237 ASN A N 1
ATOM 1817 C CA . ASN A 1 237 ? 16.497 13.207 -5.474 1.00 94.38 237 ASN A CA 1
ATOM 1818 C C . ASN A 1 237 ? 15.510 12.256 -4.780 1.00 94.38 237 ASN A C 1
ATOM 1820 O O . ASN A 1 237 ? 14.314 12.563 -4.731 1.00 94.38 237 ASN A O 1
ATOM 1824 N N . PRO A 1 238 ? 15.977 11.119 -4.246 1.00 94.50 238 PRO A N 1
ATOM 1825 C CA . PRO A 1 238 ? 15.134 10.195 -3.515 1.00 94.50 238 PRO A CA 1
ATOM 1826 C C . PRO A 1 238 ? 14.700 10.810 -2.185 1.00 94.50 238 PRO A C 1
ATOM 1828 O O . PRO A 1 238 ? 15.392 11.639 -1.590 1.00 94.50 238 PRO A O 1
ATOM 1831 N N . LEU A 1 239 ? 13.544 10.367 -1.702 1.00 94.25 239 LEU A N 1
ATOM 1832 C CA . LEU A 1 239 ? 13.128 10.619 -0.328 1.00 94.25 239 LEU A CA 1
ATOM 1833 C C . LEU A 1 239 ? 13.829 9.624 0.601 1.00 94.25 239 LEU A C 1
ATOM 1835 O O . LEU A 1 239 ? 14.199 8.527 0.186 1.00 94.25 239 LEU A O 1
ATOM 1839 N N . ASN A 1 240 ? 13.975 9.991 1.871 1.00 94.19 240 ASN A N 1
ATOM 1840 C CA . ASN A 1 240 ? 14.415 9.066 2.909 1.00 94.19 240 ASN A CA 1
ATOM 1841 C C . ASN A 1 240 ? 13.216 8.650 3.766 1.00 94.19 240 ASN A C 1
ATOM 1843 O O . ASN A 1 240 ? 12.555 9.513 4.354 1.00 94.19 240 ASN A O 1
ATOM 1847 N N . PHE A 1 241 ? 12.962 7.343 3.846 1.00 95.44 241 PHE A N 1
ATOM 1848 C CA . PHE A 1 241 ? 11.814 6.744 4.518 1.00 95.44 241 PHE A CA 1
ATOM 1849 C C . PHE A 1 241 ? 11.689 7.197 5.968 1.00 95.44 241 PHE A C 1
ATOM 1851 O O . PHE A 1 241 ? 10.617 7.639 6.363 1.00 95.44 241 PHE A O 1
ATOM 1858 N N . GLN A 1 242 ? 12.766 7.176 6.756 1.00 94.69 242 GLN A N 1
ATOM 1859 C CA . GLN A 1 242 ? 12.690 7.556 8.168 1.00 94.69 242 GLN A CA 1
ATOM 1860 C C . GLN A 1 242 ? 12.348 9.036 8.342 1.00 94.69 242 GLN A C 1
ATOM 1862 O O . GLN A 1 242 ? 11.556 9.385 9.217 1.00 94.69 242 GLN A O 1
ATOM 1867 N N . ASN A 1 243 ? 12.885 9.907 7.485 1.00 93.31 243 ASN A N 1
ATOM 1868 C CA . ASN A 1 243 ? 12.577 11.336 7.518 1.00 93.31 243 ASN A CA 1
ATOM 1869 C C . ASN A 1 243 ? 11.114 11.611 7.160 1.00 93.31 243 ASN A C 1
ATOM 1871 O O . ASN A 1 243 ? 10.434 12.362 7.867 1.00 93.31 243 ASN A O 1
ATOM 1875 N N . VAL A 1 244 ? 10.601 10.984 6.098 1.00 93.81 244 VAL A N 1
ATOM 1876 C CA . VAL A 1 244 ? 9.195 11.169 5.713 1.00 93.81 244 VAL A CA 1
ATOM 1877 C C . VAL A 1 244 ? 8.237 10.467 6.673 1.00 93.81 244 VAL A C 1
ATOM 1879 O O . VAL A 1 244 ? 7.196 11.036 6.983 1.00 93.81 244 VAL A O 1
ATOM 1882 N N . TYR A 1 245 ? 8.604 9.311 7.227 1.00 94.69 245 TYR A N 1
ATOM 1883 C CA . TYR A 1 245 ? 7.817 8.581 8.222 1.00 94.69 245 TYR A CA 1
ATOM 1884 C C . TYR A 1 245 ? 7.733 9.340 9.551 1.00 94.69 245 TYR A C 1
ATOM 1886 O O . TYR A 1 245 ? 6.650 9.475 10.105 1.00 94.69 245 TYR A O 1
ATOM 1894 N N . LYS A 1 246 ? 8.827 9.937 10.047 1.00 93.56 246 LYS A N 1
ATOM 1895 C CA . LYS A 1 246 ? 8.781 10.805 11.244 1.00 93.56 246 LYS A CA 1
ATOM 1896 C C . LYS A 1 246 ? 7.830 11.988 11.061 1.00 93.56 246 LYS A C 1
ATOM 1898 O O . LYS A 1 246 ? 7.161 12.396 12.005 1.00 93.56 246 LYS A O 1
ATOM 1903 N N . LYS A 1 247 ? 7.793 12.557 9.852 1.00 91.75 247 LYS A N 1
ATOM 1904 C CA . LYS A 1 247 ? 6.967 13.726 9.535 1.00 91.75 247 LYS A CA 1
ATOM 1905 C C . LYS A 1 247 ? 5.504 13.369 9.293 1.00 91.75 247 LYS A C 1
ATOM 1907 O O . LYS A 1 247 ? 4.632 14.146 9.663 1.00 91.75 247 LYS A O 1
ATOM 1912 N N . GLN A 1 248 ? 5.252 12.261 8.606 1.00 92.06 248 GLN A N 1
ATOM 1913 C CA . GLN A 1 248 ? 3.937 11.959 8.053 1.00 92.06 248 GLN A CA 1
ATOM 1914 C C . GLN A 1 248 ? 3.312 10.689 8.616 1.00 92.06 248 GLN A C 1
ATOM 1916 O O . GLN A 1 248 ? 2.120 10.505 8.432 1.00 92.06 248 GLN A O 1
ATOM 1921 N N . GLY A 1 249 ? 4.068 9.818 9.281 1.00 93.81 249 GLY A N 1
ATOM 1922 C CA . GLY A 1 249 ? 3.662 8.459 9.633 1.00 93.81 249 GLY A CA 1
ATOM 1923 C C . GLY A 1 249 ? 3.608 7.528 8.418 1.00 93.81 249 GLY A C 1
ATOM 1924 O O . GLY A 1 249 ? 4.220 7.786 7.383 1.00 93.81 249 GLY A O 1
ATOM 1925 N N . THR A 1 250 ? 2.836 6.452 8.541 1.00 94.31 250 THR A N 1
ATOM 1926 C CA . THR A 1 250 ? 2.699 5.377 7.543 1.00 94.31 250 THR A CA 1
ATOM 1927 C C . THR A 1 250 ? 2.169 5.842 6.179 1.00 94.31 250 THR A C 1
ATOM 1929 O O . THR A 1 250 ? 2.466 5.223 5.159 1.00 94.31 250 THR A O 1
ATOM 1932 N N . ILE A 1 251 ? 1.439 6.961 6.113 1.00 92.38 251 ILE A N 1
ATOM 1933 C CA . ILE A 1 251 ? 0.903 7.509 4.854 1.00 92.38 251 ILE A CA 1
ATOM 1934 C C . ILE A 1 251 ? 1.994 7.832 3.819 1.00 92.38 251 ILE A C 1
ATOM 1936 O O . ILE A 1 251 ? 1.693 7.870 2.629 1.00 92.38 251 ILE A O 1
ATOM 1940 N N . CYS A 1 252 ? 3.261 7.995 4.226 1.00 92.81 252 CYS A N 1
ATOM 1941 C CA . CYS A 1 252 ? 4.376 8.200 3.295 1.00 92.81 252 CYS A CA 1
ATOM 1942 C C . CYS A 1 252 ? 4.558 7.038 2.296 1.00 92.81 252 CYS A C 1
ATOM 1944 O O . CYS A 1 252 ? 5.083 7.235 1.204 1.00 92.81 252 CYS A O 1
ATOM 1946 N N . LEU A 1 253 ? 4.079 5.834 2.630 1.00 93.69 253 LEU A N 1
ATOM 1947 C CA . LEU A 1 253 ? 4.100 4.657 1.752 1.00 93.69 253 LEU A CA 1
ATOM 1948 C C . LEU A 1 253 ? 2.884 4.582 0.809 1.00 93.69 253 LEU A C 1
ATOM 1950 O O . LEU A 1 253 ? 2.798 3.704 -0.047 1.00 93.69 253 LEU A O 1
ATOM 1954 N N . VAL A 1 254 ? 1.945 5.512 0.970 1.00 87.56 254 VAL A N 1
ATOM 1955 C CA . VAL A 1 254 ? 0.607 5.544 0.360 1.00 87.56 254 VAL A CA 1
ATOM 1956 C C . VAL A 1 254 ? 0.468 6.776 -0.567 1.00 87.56 254 VAL A C 1
ATOM 1958 O O . VAL A 1 254 ? -0.504 6.909 -1.304 1.00 87.56 254 VAL A O 1
ATOM 1961 N N . GLU A 1 255 ? 1.463 7.675 -0.582 1.00 66.12 255 GLU A N 1
ATOM 1962 C CA . GLU A 1 255 ? 1.409 9.047 -1.130 1.00 66.12 255 GLU A CA 1
ATOM 1963 C C . GLU A 1 255 ? 1.062 9.200 -2.627 1.00 66.12 255 GLU A C 1
ATOM 1965 O O . GLU A 1 255 ? 0.695 10.301 -3.036 1.00 66.12 255 GLU A O 1
ATOM 1970 N N . THR A 1 256 ? 1.129 8.161 -3.470 1.00 60.03 256 THR A N 1
ATOM 1971 C CA . THR A 1 256 ? 0.705 8.292 -4.888 1.00 60.03 256 THR A CA 1
ATOM 1972 C C . THR A 1 256 ? -0.812 8.296 -5.068 1.00 60.03 256 THR A C 1
ATOM 1974 O O . THR A 1 256 ? -1.315 8.546 -6.170 1.00 60.03 256 THR A O 1
ATOM 1977 N N . LEU A 1 257 ? -1.554 8.023 -3.999 1.00 55.62 257 LEU A N 1
ATOM 1978 C CA . LEU A 1 257 ? -2.994 7.916 -4.056 1.00 55.62 257 LEU A CA 1
ATOM 1979 C C . LEU A 1 257 ? -3.600 9.310 -4.132 1.00 55.62 257 LEU A C 1
ATOM 1981 O O . LEU A 1 257 ? -3.503 10.112 -3.205 1.00 55.62 257 LEU A O 1
ATOM 1985 N N . LYS A 1 258 ? -4.289 9.587 -5.243 1.00 63.50 258 LYS A N 1
ATOM 1986 C CA . LYS A 1 258 ? -5.304 10.639 -5.269 1.00 63.50 258 LYS A CA 1
ATOM 1987 C C . LYS A 1 258 ? -6.336 10.253 -4.212 1.00 63.50 258 LYS A C 1
ATOM 1989 O O . LYS A 1 258 ? -7.144 9.355 -4.434 1.00 63.50 258 LYS A O 1
ATOM 1994 N N . ILE A 1 259 ? -6.249 10.868 -3.037 1.00 62.78 259 ILE A N 1
ATOM 1995 C CA . ILE A 1 259 ? -7.179 10.594 -1.949 1.00 62.78 259 ILE A CA 1
ATOM 1996 C C . ILE A 1 259 ? -8.507 11.238 -2.328 1.00 62.78 259 ILE A C 1
ATOM 1998 O O . ILE A 1 259 ? -8.706 12.445 -2.179 1.00 62.78 259 ILE A O 1
ATOM 2002 N N . ASN A 1 260 ? -9.426 10.412 -2.816 1.00 62.16 260 ASN A N 1
ATOM 2003 C CA . ASN A 1 260 ? -10.820 10.788 -2.940 1.00 62.16 260 ASN A CA 1
ATOM 2004 C C . ASN A 1 260 ? -11.422 10.746 -1.537 1.00 62.16 260 ASN A C 1
ATOM 2006 O O . ASN A 1 260 ? -11.959 9.737 -1.077 1.00 62.16 260 ASN A O 1
ATOM 2010 N N . ALA A 1 261 ? -11.292 11.854 -0.813 1.00 56.72 261 ALA A N 1
ATOM 2011 C CA . ALA A 1 261 ? -12.039 12.033 0.414 1.00 56.72 261 ALA A CA 1
ATOM 2012 C C . ALA A 1 261 ? -13.527 12.114 0.038 1.00 56.72 261 ALA A C 1
ATOM 2014 O O . ALA A 1 261 ? -13.992 13.113 -0.510 1.00 56.72 261 ALA A O 1
ATOM 2015 N N . ARG A 1 262 ? -14.278 11.036 0.290 1.00 57.69 262 ARG A N 1
ATOM 2016 C CA . ARG A 1 262 ? -15.740 11.106 0.302 1.00 57.69 262 ARG A CA 1
ATOM 2017 C C . ARG A 1 262 ? -16.137 11.862 1.563 1.00 57.69 262 ARG A C 1
ATOM 2019 O O . ARG A 1 262 ? -16.017 11.348 2.672 1.00 57.69 262 ARG A O 1
ATOM 2026 N N . PHE A 1 263 ? -16.565 13.102 1.370 1.00 58.56 263 PHE A N 1
ATOM 2027 C CA . PHE A 1 263 ? -17.154 13.927 2.409 1.00 58.56 263 PHE A CA 1
ATOM 2028 C C . PHE A 1 263 ? -18.665 13.742 2.365 1.00 58.56 263 PHE A C 1
ATOM 2030 O O . PHE A 1 263 ? -19.339 14.431 1.613 1.00 58.56 263 PHE A O 1
ATOM 2037 N N . ASP A 1 264 ? -19.186 12.839 3.184 1.00 60.78 264 ASP A N 1
ATOM 2038 C CA . ASP A 1 264 ? -20.559 12.972 3.669 1.00 60.78 264 ASP A CA 1
ATOM 2039 C C . ASP A 1 264 ? -20.472 13.057 5.191 1.00 60.78 264 ASP A C 1
ATOM 2041 O O . ASP A 1 264 ? -20.583 12.040 5.881 1.00 60.78 264 ASP A O 1
ATOM 2045 N N . PRO A 1 265 ? -20.128 14.233 5.755 1.00 61.94 265 PRO A N 1
ATOM 2046 C CA . PRO A 1 265 ? -20.200 14.387 7.193 1.00 61.94 265 PRO A CA 1
ATOM 2047 C C . PRO A 1 265 ? -21.652 14.144 7.598 1.00 61.94 265 PRO A C 1
ATOM 2049 O O . PRO A 1 265 ? -22.558 14.822 7.115 1.00 61.94 265 PRO A O 1
ATOM 2052 N N . ALA A 1 266 ? -21.879 13.181 8.490 1.00 70.31 266 ALA A N 1
ATOM 2053 C CA . ALA A 1 266 ? -23.181 13.047 9.119 1.00 70.31 266 ALA A CA 1
ATOM 2054 C C . ALA A 1 266 ? -23.583 14.414 9.696 1.00 70.31 266 ALA A C 1
ATOM 2056 O O . ALA A 1 266 ? -22.796 15.054 10.400 1.00 70.31 266 ALA A O 1
ATOM 2057 N N . ASN A 1 267 ? -24.809 14.860 9.410 1.00 78.62 267 ASN A N 1
ATOM 2058 C CA . ASN A 1 267 ? -25.309 16.164 9.865 1.00 78.62 267 ASN A CA 1
ATOM 2059 C C . ASN A 1 267 ? -25.283 16.305 11.399 1.00 78.62 267 ASN A C 1
ATOM 2061 O O . ASN A 1 267 ? -25.303 17.415 11.931 1.00 78.62 267 ASN A O 1
ATOM 2065 N N . THR A 1 268 ? -25.231 15.184 12.122 1.00 89.62 268 THR A N 1
ATOM 2066 C CA . THR A 1 268 ? -25.189 15.126 13.582 1.00 89.62 268 THR A CA 1
ATOM 2067 C C . THR A 1 268 ? -24.242 14.030 14.056 1.00 89.62 268 THR A C 1
ATOM 2069 O O . THR A 1 268 ? -24.300 12.911 13.553 1.00 89.62 268 THR A O 1
ATOM 2072 N N . VAL A 1 269 ? -23.422 14.327 15.069 1.00 95.88 269 VAL A N 1
ATOM 2073 C CA . VAL A 1 269 ? -22.550 13.334 15.717 1.00 95.88 269 VAL A CA 1
ATOM 2074 C C . VAL A 1 269 ? -23.350 12.512 16.732 1.00 95.88 269 VAL A C 1
ATOM 2076 O O . VAL A 1 269 ? -23.786 13.063 17.748 1.00 95.88 269 VAL A O 1
ATOM 2079 N N . ASP A 1 270 ? -23.477 11.202 16.515 1.00 96.19 270 ASP A N 1
ATOM 2080 C CA . ASP A 1 270 ? -24.069 10.265 17.476 1.00 96.19 270 ASP A CA 1
ATOM 2081 C C . ASP A 1 270 ? -22.980 9.521 18.259 1.00 96.19 270 ASP A C 1
ATOM 2083 O O . ASP A 1 270 ? -22.331 8.612 17.756 1.00 96.19 270 ASP A O 1
ATOM 2087 N N . LEU A 1 271 ? -22.782 9.884 19.529 1.00 96.62 271 LEU A N 1
ATOM 2088 C CA . LEU A 1 271 ? -21.781 9.232 20.380 1.00 96.62 271 LEU A CA 1
ATOM 2089 C C . LEU A 1 271 ? -22.225 7.873 20.932 1.00 96.62 271 LEU A C 1
ATOM 2091 O O . LEU A 1 271 ? -21.381 7.143 21.447 1.00 96.62 271 LEU A O 1
ATOM 2095 N N . ARG A 1 272 ? -23.509 7.502 20.826 1.00 95.25 272 ARG A N 1
ATOM 2096 C CA . ARG A 1 272 ? -24.021 6.222 21.351 1.00 95.25 272 ARG A CA 1
ATOM 2097 C C . ARG A 1 272 ? -23.447 5.022 20.608 1.00 95.25 272 ARG A C 1
ATOM 2099 O O . ARG A 1 272 ? -23.288 3.968 21.214 1.00 95.25 272 ARG A O 1
ATOM 2106 N N . VAL A 1 273 ? -23.026 5.199 19.352 1.00 96.38 273 VAL A N 1
ATOM 2107 C CA . VAL A 1 273 ? -22.300 4.176 18.577 1.00 96.38 273 VAL A CA 1
ATOM 2108 C C . VAL A 1 273 ? -21.050 3.667 19.313 1.00 96.38 273 VAL A C 1
ATOM 2110 O O . VAL A 1 273 ? -20.672 2.499 19.202 1.00 96.38 273 VAL A O 1
ATOM 2113 N N . LEU A 1 274 ? -20.420 4.519 20.137 1.00 96.69 274 LEU A N 1
ATOM 2114 C CA . LEU A 1 274 ? -19.254 4.145 20.933 1.00 96.69 274 LEU A CA 1
ATOM 2115 C C . LEU A 1 274 ? -19.613 3.131 22.016 1.00 96.69 274 LEU A C 1
ATOM 2117 O O . LEU A 1 274 ? -18.720 2.494 22.552 1.00 96.69 274 LEU A O 1
ATOM 2121 N N . GLU A 1 275 ? -20.877 2.949 22.383 1.00 94.31 275 GLU A N 1
ATOM 2122 C CA . GLU A 1 275 ? -21.259 1.915 23.342 1.00 94.31 275 GLU A CA 1
ATOM 2123 C C . GLU A 1 275 ? -21.085 0.517 22.742 1.00 94.31 275 GLU A C 1
ATOM 2125 O O . GLU A 1 275 ? -20.494 -0.353 23.392 1.00 94.31 275 GLU A O 1
ATOM 2130 N N . GLU A 1 276 ? -21.491 0.359 21.484 1.00 95.25 276 GLU A N 1
ATOM 2131 C CA . GLU A 1 276 ? -21.495 -0.890 20.712 1.00 95.25 276 GLU A CA 1
ATOM 2132 C C . GLU A 1 276 ? -20.168 -1.155 19.991 1.00 95.25 276 GLU A C 1
ATOM 2134 O O . GLU A 1 276 ? -19.858 -2.294 19.656 1.00 95.25 276 GLU A O 1
ATOM 2139 N N . THR A 1 277 ? -19.342 -0.118 19.815 1.00 96.75 277 THR A N 1
ATOM 2140 C CA . THR A 1 277 ? -18.023 -0.228 19.176 1.00 96.75 277 THR A CA 1
ATOM 2141 C C . THR A 1 277 ? -17.145 -1.281 19.881 1.00 96.75 277 THR A C 1
ATOM 2143 O O . THR A 1 277 ? -17.023 -1.230 21.117 1.00 96.75 277 THR A O 1
ATOM 2146 N N . PRO A 1 278 ? -16.481 -2.194 19.144 1.00 96.81 278 PRO A N 1
ATOM 2147 C CA . PRO A 1 278 ? -15.571 -3.185 19.716 1.00 96.81 278 PRO A CA 1
ATOM 2148 C C . PRO A 1 278 ? -14.475 -2.574 20.600 1.00 96.81 278 PRO A C 1
ATOM 2150 O O . PRO A 1 278 ? -14.024 -1.444 20.392 1.00 96.81 278 PRO A O 1
ATOM 2153 N N . SER A 1 279 ? -14.028 -3.331 21.606 1.00 95.81 279 SER A N 1
ATOM 2154 C CA . SER A 1 279 ? -13.012 -2.874 22.568 1.00 95.81 279 SER A CA 1
ATOM 2155 C C . SER A 1 279 ? -11.686 -2.501 21.902 1.00 95.81 279 SER A C 1
ATOM 2157 O O . SER A 1 279 ? -11.081 -1.507 22.294 1.00 95.81 279 SER A O 1
ATOM 2159 N N . GLU A 1 280 ? -11.265 -3.250 20.885 1.00 95.50 280 GLU A N 1
ATOM 2160 C CA . GLU A 1 280 ? -10.043 -2.992 20.110 1.00 95.50 280 GLU A CA 1
ATOM 2161 C C . GLU A 1 280 ? -10.117 -1.645 19.384 1.00 95.50 280 GLU A C 1
ATOM 2163 O O . GLU A 1 280 ? -9.222 -0.812 19.519 1.00 95.50 280 GLU A O 1
ATOM 2168 N N . MET A 1 281 ? -11.239 -1.357 18.717 1.00 97.69 281 MET A N 1
ATOM 2169 C CA . MET A 1 281 ? -11.455 -0.066 18.059 1.00 97.69 281 MET A CA 1
ATOM 2170 C C . MET A 1 281 ? -11.467 1.088 19.073 1.00 97.69 281 MET A C 1
ATOM 2172 O O . MET A 1 281 ? -10.823 2.112 18.856 1.00 97.69 281 MET A O 1
ATOM 2176 N N . LYS A 1 282 ? -12.111 0.920 20.238 1.00 97.62 282 LYS A N 1
ATOM 2177 C CA . LYS A 1 282 ? -12.046 1.911 21.335 1.00 97.62 282 LYS A CA 1
ATOM 2178 C C . LYS A 1 282 ? -10.611 2.166 21.798 1.00 97.62 282 LYS A C 1
ATOM 2180 O O . LYS A 1 282 ? -10.249 3.318 22.029 1.00 97.62 282 LYS A O 1
ATOM 2185 N N . GLN A 1 283 ? -9.807 1.115 21.953 1.00 96.94 283 GLN A N 1
ATOM 2186 C CA . GLN A 1 283 ? -8.396 1.238 22.322 1.00 96.94 283 GLN A CA 1
ATOM 2187 C C . GLN A 1 283 ? -7.600 1.966 21.236 1.00 96.94 283 GLN A C 1
ATOM 2189 O O . GLN A 1 283 ? -6.802 2.838 21.572 1.00 96.94 283 GLN A O 1
ATOM 2194 N N . ARG A 1 284 ? -7.869 1.695 19.952 1.00 97.25 284 ARG A N 1
ATOM 2195 C CA . ARG A 1 284 ? -7.247 2.407 18.825 1.00 97.25 284 ARG A CA 1
ATOM 2196 C C . ARG A 1 284 ? -7.573 3.902 18.846 1.00 97.25 284 ARG A C 1
ATOM 2198 O O . ARG A 1 284 ? -6.659 4.715 18.740 1.00 97.25 284 ARG A O 1
ATOM 2205 N N . LEU A 1 285 ? -8.835 4.276 19.092 1.00 98.25 285 LEU A N 1
ATOM 2206 C CA . LEU A 1 285 ? -9.238 5.680 19.262 1.00 98.25 285 LEU A CA 1
ATOM 2207 C C . LEU A 1 285 ? -8.533 6.346 20.450 1.00 98.25 285 LEU A C 1
ATOM 2209 O O . LEU A 1 285 ? -8.066 7.475 20.334 1.00 98.25 285 LEU A O 1
ATOM 2213 N N . LEU A 1 286 ? -8.449 5.666 21.598 1.00 97.94 286 LEU A N 1
ATOM 2214 C CA . LEU A 1 286 ? -7.750 6.195 22.772 1.00 97.94 286 LEU A CA 1
ATOM 2215 C C . LEU A 1 286 ? -6.257 6.389 22.494 1.00 97.94 286 LEU A C 1
ATOM 2217 O O . LEU A 1 286 ? -5.732 7.457 22.804 1.00 97.94 286 LEU A O 1
ATOM 2221 N N . LYS A 1 287 ? -5.610 5.413 21.846 1.00 97.12 287 LYS A N 1
ATOM 2222 C CA . LYS A 1 287 ? -4.205 5.495 21.434 1.00 97.12 287 LYS A CA 1
ATOM 2223 C C . LYS A 1 287 ? -3.975 6.688 20.509 1.00 97.12 287 LYS A C 1
ATOM 2225 O O . LYS A 1 287 ? -3.073 7.467 20.779 1.00 97.12 287 LYS A O 1
ATOM 2230 N N . LEU A 1 288 ? -4.829 6.881 19.498 1.00 97.19 288 LEU A N 1
ATOM 2231 C CA . LEU A 1 288 ? -4.770 8.022 18.574 1.00 97.19 288 LEU A CA 1
ATOM 2232 C C . LEU A 1 288 ? -4.826 9.375 19.308 1.00 97.19 288 LEU A C 1
ATOM 2234 O O . LEU A 1 288 ? -4.116 10.318 18.952 1.00 97.19 288 LEU A O 1
ATOM 2238 N N . ILE A 1 289 ? -5.673 9.481 20.338 1.00 98.12 289 ILE A N 1
ATOM 2239 C CA . ILE A 1 289 ? -5.792 10.688 21.169 1.00 98.12 289 ILE A CA 1
ATOM 2240 C C . ILE A 1 289 ? -4.538 10.879 22.029 1.00 98.12 289 ILE A C 1
ATOM 2242 O O . ILE A 1 289 ? -4.023 11.988 22.116 1.00 98.12 289 ILE A O 1
ATOM 2246 N N . GLU A 1 290 ? -4.052 9.816 22.667 1.00 97.38 290 GLU A N 1
ATOM 2247 C CA . GLU A 1 290 ? -2.932 9.857 23.615 1.00 97.38 290 GLU A CA 1
ATOM 2248 C C . GLU A 1 290 ? -1.584 10.114 22.948 1.00 97.38 290 GLU A C 1
ATOM 2250 O O . GLU A 1 290 ? -0.784 10.878 23.482 1.00 97.38 290 GLU A O 1
ATOM 2255 N N . SER A 1 291 ? -1.352 9.544 21.766 1.00 95.56 291 SER A N 1
ATOM 2256 C CA . SER A 1 291 ? -0.149 9.800 20.971 1.00 95.56 291 SER A CA 1
ATOM 2257 C C . SER A 1 291 ? -0.201 11.123 20.208 1.00 95.56 291 SER A C 1
ATOM 2259 O O . SER A 1 291 ? 0.771 11.479 19.547 1.00 95.56 291 SER A O 1
ATOM 2261 N N . ASN A 1 292 ? -1.331 11.841 20.262 1.00 96.50 292 ASN A N 1
ATOM 2262 C CA . ASN A 1 292 ? -1.595 13.019 19.439 1.00 96.50 292 ASN A CA 1
ATOM 2263 C C . ASN A 1 292 ? -1.367 12.755 17.933 1.00 96.50 292 ASN A C 1
ATOM 2265 O O . ASN A 1 292 ? -0.939 13.639 17.194 1.00 96.50 292 ASN A O 1
ATOM 2269 N N . SER A 1 293 ? -1.636 11.528 17.480 1.00 95.50 293 SER A N 1
ATOM 2270 C CA . SER A 1 293 ? -1.472 11.126 16.080 1.00 95.50 293 SER A CA 1
ATOM 2271 C C . SER A 1 293 ? -2.622 11.663 15.229 1.00 95.50 293 SER A C 1
ATOM 2273 O O . SER A 1 293 ? -3.769 11.722 15.673 1.00 95.50 293 SER A O 1
ATOM 2275 N N . GLU A 1 294 ? -2.333 12.075 14.000 1.00 95.75 294 GLU A N 1
ATOM 2276 C CA . GLU A 1 294 ? -3.307 12.740 13.127 1.00 95.75 294 GLU A CA 1
ATOM 2277 C C . GLU A 1 294 ? -4.369 11.789 12.561 1.00 95.75 294 GLU A C 1
ATOM 2279 O O . GLU A 1 294 ? -5.525 12.180 12.415 1.00 95.75 294 GLU A O 1
ATOM 2284 N N . TYR A 1 295 ? -3.994 10.541 12.291 1.00 96.06 295 TYR A N 1
ATOM 2285 C CA . TYR A 1 295 ? -4.838 9.520 11.679 1.00 96.06 295 TYR A CA 1
ATOM 2286 C C . TYR A 1 295 ? -4.391 8.116 12.123 1.00 96.06 295 TYR A C 1
ATOM 2288 O O . TYR A 1 295 ? -3.357 7.965 12.776 1.00 96.06 295 TYR A O 1
ATOM 2296 N N . PHE A 1 296 ? -5.162 7.099 11.744 1.00 96.62 296 PHE A N 1
ATOM 2297 C CA . PHE A 1 296 ? -4.730 5.700 11.692 1.00 96.62 296 PHE A CA 1
ATOM 2298 C C . PHE A 1 296 ? -5.171 5.069 10.368 1.00 96.62 296 PHE A C 1
ATOM 2300 O O . PHE A 1 296 ? -6.106 5.551 9.723 1.00 96.62 296 PHE A O 1
ATOM 2307 N N . ILE A 1 297 ? -4.496 4.005 9.953 1.00 94.88 297 ILE A N 1
ATOM 2308 C CA . ILE A 1 297 ? -4.774 3.277 8.713 1.00 94.88 297 ILE A CA 1
ATOM 2309 C C . ILE A 1 297 ? -5.332 1.894 9.041 1.00 94.88 297 ILE A C 1
ATOM 2311 O O . ILE A 1 297 ? -4.824 1.216 9.927 1.00 94.88 297 ILE A O 1
ATOM 2315 N N . ILE A 1 298 ? -6.367 1.482 8.308 1.00 94.19 298 ILE A N 1
ATOM 2316 C CA . ILE A 1 298 ? -6.829 0.090 8.274 1.00 94.19 298 ILE A CA 1
ATOM 2317 C C . ILE A 1 298 ? -6.943 -0.340 6.815 1.00 94.19 298 ILE A C 1
ATOM 2319 O O . ILE A 1 298 ? -7.593 0.319 5.993 1.00 94.19 298 ILE A O 1
ATOM 2323 N N . THR A 1 299 ? -6.302 -1.450 6.489 1.00 91.62 299 THR A N 1
ATOM 2324 C CA . THR A 1 299 ? -6.387 -2.113 5.187 1.00 91.62 299 THR A CA 1
ATOM 2325 C C . THR A 1 299 ? -7.555 -3.095 5.165 1.00 91.62 299 THR A C 1
ATOM 2327 O O . THR A 1 299 ? -7.929 -3.683 6.180 1.00 91.62 299 THR A O 1
ATOM 2330 N N . GLY A 1 300 ? -8.146 -3.272 3.987 1.00 90.81 300 GLY A N 1
ATOM 2331 C CA . GLY A 1 300 ? -9.270 -4.180 3.781 1.00 90.81 300 GLY A CA 1
ATOM 2332 C C . GLY A 1 300 ? -10.580 -3.449 3.515 1.00 90.81 300 GLY A C 1
ATOM 2333 O O . GLY A 1 300 ? -10.637 -2.227 3.361 1.00 90.81 300 GLY A O 1
ATOM 2334 N N . SER A 1 301 ? -11.648 -4.222 3.402 1.00 89.62 301 SER A N 1
ATOM 2335 C CA . SER A 1 301 ? -12.969 -3.762 2.995 1.00 89.62 301 SER A CA 1
ATOM 2336 C C . SER A 1 301 ? -13.991 -3.931 4.110 1.00 89.62 301 SER A C 1
ATOM 2338 O O . SER A 1 301 ? -13.846 -4.750 5.018 1.00 89.62 301 SER A O 1
ATOM 2340 N N . ASP A 1 302 ? -15.065 -3.151 4.031 1.00 89.25 302 ASP A N 1
ATOM 2341 C CA . ASP A 1 302 ? -16.232 -3.386 4.871 1.00 89.25 302 ASP A CA 1
ATOM 2342 C C . ASP A 1 302 ? -16.842 -4.740 4.501 1.00 89.25 302 ASP A C 1
ATOM 2344 O O . ASP A 1 302 ? -17.006 -5.033 3.320 1.00 89.25 302 ASP A O 1
ATOM 2348 N N . ALA A 1 303 ? -17.222 -5.559 5.480 1.00 85.81 303 ALA A N 1
ATOM 2349 C CA . ALA A 1 303 ? -17.890 -6.833 5.206 1.00 85.81 303 ALA A CA 1
ATOM 2350 C C . ALA A 1 303 ? -19.243 -6.667 4.479 1.00 85.81 303 ALA A C 1
ATOM 2352 O O . ALA A 1 303 ? -19.768 -7.631 3.927 1.00 85.81 303 ALA A O 1
ATOM 2353 N N . ARG A 1 304 ? -19.820 -5.455 4.491 1.00 85.62 304 ARG A N 1
ATOM 2354 C CA . ARG A 1 304 ? -21.027 -5.093 3.728 1.00 85.62 304 ARG A CA 1
ATOM 2355 C C . ARG A 1 304 ? -20.744 -4.798 2.251 1.00 85.62 304 ARG A C 1
ATOM 2357 O O . ARG A 1 304 ? -21.686 -4.732 1.466 1.00 85.62 304 ARG A O 1
ATOM 2364 N N . ASP A 1 305 ? -19.483 -4.585 1.878 1.00 84.19 305 ASP A N 1
ATOM 2365 C CA . ASP A 1 305 ? -19.083 -4.364 0.494 1.00 84.19 305 ASP A CA 1
ATOM 2366 C C . ASP A 1 305 ? -18.948 -5.710 -0.224 1.00 84.19 305 ASP A C 1
ATOM 2368 O O . ASP A 1 305 ? -18.007 -6.468 0.011 1.00 84.19 305 ASP A O 1
ATOM 2372 N N . PHE A 1 306 ? -19.901 -6.013 -1.105 1.00 77.75 306 PHE A N 1
ATOM 2373 C CA . PHE A 1 306 ? -19.915 -7.263 -1.868 1.00 77.75 306 PHE A CA 1
ATOM 2374 C C . PHE A 1 306 ? -18.733 -7.400 -2.832 1.00 77.75 306 PHE A C 1
ATOM 2376 O O . PHE A 1 306 ? -18.374 -8.526 -3.176 1.00 77.75 306 PHE A O 1
ATOM 2383 N N . ASN A 1 307 ? -18.131 -6.279 -3.236 1.00 76.62 307 ASN A N 1
ATOM 2384 C CA . ASN A 1 307 ? -16.937 -6.262 -4.080 1.00 76.62 307 ASN A CA 1
ATOM 2385 C C . ASN A 1 307 ? -15.652 -6.209 -3.237 1.00 76.62 307 ASN A C 1
ATOM 2387 O O . ASN A 1 307 ? -14.549 -6.287 -3.764 1.00 76.62 307 ASN A O 1
ATOM 2391 N N . GLY A 1 308 ? -15.791 -6.124 -1.912 1.00 80.06 308 GLY A N 1
ATOM 2392 C CA . GLY A 1 308 ? -14.691 -6.049 -0.974 1.00 80.06 308 GLY A CA 1
ATOM 2393 C C . GLY A 1 308 ? -13.759 -7.260 -1.037 1.00 80.06 308 GLY A C 1
ATOM 2394 O O . GLY A 1 308 ? -14.166 -8.414 -0.888 1.00 80.06 308 GLY A O 1
ATOM 2395 N N . CYS A 1 309 ? -12.474 -6.974 -1.218 1.00 81.31 309 CYS A N 1
ATOM 2396 C CA . CYS A 1 309 ? -11.424 -7.966 -1.388 1.00 81.31 309 CYS A CA 1
ATOM 2397 C C . CYS A 1 309 ? -11.062 -8.715 -0.084 1.00 81.31 309 CYS A C 1
ATOM 2399 O O . CYS A 1 309 ? -11.028 -9.944 -0.076 1.00 81.31 309 CYS A O 1
ATOM 2401 N N . CYS A 1 310 ? -10.821 -8.019 1.031 1.00 86.19 310 CYS A N 1
ATOM 2402 C CA . CYS A 1 310 ? -10.524 -8.650 2.323 1.00 86.19 310 CYS A CA 1
ATOM 2403 C C . CYS A 1 310 ? -11.435 -8.036 3.407 1.00 86.19 310 CYS A C 1
ATOM 2405 O O . CYS A 1 310 ? -11.133 -6.940 3.885 1.00 86.19 310 CYS A O 1
ATOM 2407 N N . PRO A 1 311 ? -12.561 -8.674 3.782 1.00 87.19 311 PRO A N 1
ATOM 2408 C CA . PRO A 1 311 ? -13.460 -8.116 4.788 1.00 87.19 311 PRO A CA 1
ATOM 2409 C C . PRO A 1 311 ? -12.754 -8.010 6.145 1.00 87.19 311 PRO A C 1
ATOM 2411 O O . PRO A 1 311 ? -12.198 -8.990 6.631 1.00 87.19 311 PRO A O 1
ATOM 2414 N N . SER A 1 312 ? -12.806 -6.828 6.759 1.00 91.56 312 SER A N 1
ATOM 2415 C CA . SER A 1 312 ? -12.191 -6.539 8.058 1.00 91.56 312 SER A CA 1
ATOM 2416 C C . SER A 1 312 ? -13.236 -6.019 9.044 1.00 91.56 312 SER A C 1
ATOM 2418 O O . SER A 1 312 ? -13.943 -5.038 8.780 1.00 91.56 312 SER A O 1
ATOM 2420 N N . ASP A 1 313 ? -13.311 -6.650 10.218 1.00 92.12 313 ASP A N 1
ATOM 2421 C CA . ASP A 1 313 ? -14.154 -6.178 11.321 1.00 92.12 313 ASP A CA 1
ATOM 2422 C C . ASP A 1 313 ? -13.707 -4.795 11.818 1.00 92.12 313 ASP A C 1
ATOM 2424 O O . ASP A 1 313 ? -14.544 -3.970 12.197 1.00 92.12 313 ASP A O 1
ATOM 2428 N N . GLY A 1 314 ? -12.404 -4.499 11.735 1.00 94.44 314 GLY A N 1
ATOM 2429 C CA . GLY A 1 314 ? -11.842 -3.180 12.015 1.00 94.44 314 GLY A CA 1
ATOM 2430 C C . GLY A 1 314 ? -12.372 -2.113 11.056 1.00 94.44 314 GLY A C 1
ATOM 2431 O O . GLY A 1 314 ? -12.853 -1.071 11.505 1.00 94.44 314 GLY A O 1
ATOM 2432 N N . VAL A 1 315 ? -12.370 -2.391 9.746 1.00 94.56 315 VAL A N 1
ATOM 2433 C CA . VAL A 1 315 ? -12.931 -1.484 8.724 1.00 94.56 315 VAL A CA 1
ATOM 2434 C C . VAL A 1 315 ? -14.432 -1.290 8.926 1.00 94.56 315 VAL A C 1
ATOM 2436 O O . VAL A 1 315 ? -14.910 -0.156 8.904 1.00 94.56 315 VAL A O 1
ATOM 2439 N N . LYS A 1 316 ? -15.183 -2.369 9.185 1.00 94.56 316 LYS A N 1
ATOM 2440 C CA . LYS A 1 316 ? -16.623 -2.300 9.481 1.00 94.56 316 LYS A CA 1
ATOM 2441 C C . LYS A 1 316 ? -16.906 -1.412 10.696 1.00 94.56 316 LYS A C 1
ATOM 2443 O O . LYS A 1 316 ? -17.730 -0.502 10.609 1.00 94.56 316 LYS A O 1
ATOM 2448 N N . ALA A 1 317 ? -16.210 -1.636 11.812 1.00 96.25 317 ALA A N 1
ATOM 2449 C CA . ALA A 1 317 ? -16.374 -0.839 13.026 1.00 96.25 317 ALA A CA 1
ATOM 2450 C C . ALA A 1 317 ? -16.000 0.635 12.799 1.00 96.25 317 ALA A C 1
ATOM 2452 O O . ALA A 1 317 ? -16.715 1.533 13.243 1.00 96.25 317 ALA A O 1
ATOM 2453 N N . ALA A 1 318 ? -14.913 0.905 12.072 1.00 96.62 318 ALA A N 1
ATOM 2454 C CA . ALA A 1 318 ? -14.510 2.266 11.737 1.00 96.62 318 ALA A CA 1
ATOM 2455 C C . ALA A 1 318 ? -15.532 2.957 10.818 1.00 96.62 318 ALA A C 1
ATOM 2457 O O . ALA A 1 318 ? -15.864 4.119 11.039 1.00 96.62 318 ALA A O 1
ATOM 2458 N N . ASN A 1 319 ? -16.099 2.252 9.836 1.00 95.19 319 ASN A N 1
ATOM 2459 C CA . ASN A 1 319 ? -17.130 2.804 8.956 1.00 95.19 319 ASN A CA 1
ATOM 2460 C C . ASN A 1 319 ? -18.440 3.105 9.699 1.00 95.19 319 ASN A C 1
ATOM 2462 O O . ASN A 1 319 ? -19.052 4.132 9.426 1.00 95.19 319 ASN A O 1
ATOM 2466 N N . GLN A 1 320 ? -18.835 2.298 10.690 1.00 95.19 320 GLN A N 1
ATOM 2467 C CA . GLN A 1 320 ? -19.969 2.632 11.567 1.00 95.19 320 GLN A CA 1
ATOM 2468 C C . GLN A 1 320 ? -19.724 3.935 12.348 1.00 95.19 320 GLN A C 1
ATOM 2470 O O . GLN A 1 320 ? -20.629 4.750 12.520 1.00 95.19 320 GLN A O 1
ATOM 2475 N N . LEU A 1 321 ? -18.483 4.177 12.786 1.00 96.56 321 LEU A N 1
ATOM 2476 C CA . LEU A 1 321 ? -18.099 5.445 13.413 1.00 96.56 321 LEU A CA 1
ATOM 2477 C C . LEU A 1 321 ? -18.098 6.618 12.423 1.00 96.56 321 LEU A C 1
ATOM 2479 O O . LEU A 1 321 ? -18.384 7.745 12.830 1.00 96.56 321 LEU A O 1
ATOM 2483 N N . VAL A 1 322 ? -17.782 6.377 11.148 1.00 94.94 322 VAL A N 1
ATOM 2484 C CA . VAL A 1 322 ? -17.911 7.382 10.079 1.00 94.94 322 VAL A CA 1
ATOM 2485 C C . VAL A 1 322 ? -19.382 7.733 9.851 1.00 94.94 322 VAL A C 1
ATOM 2487 O O . VAL A 1 322 ? -19.732 8.910 9.870 1.00 94.94 322 VAL A O 1
ATOM 2490 N N . GLU A 1 323 ? -20.254 6.729 9.721 1.00 93.75 323 GLU A N 1
ATOM 2491 C CA . GLU A 1 323 ? -21.710 6.898 9.562 1.00 93.75 323 GLU A CA 1
ATOM 2492 C C . GLU A 1 323 ? -22.333 7.685 10.727 1.00 93.75 323 GLU A C 1
ATOM 2494 O O . GLU A 1 323 ? -23.231 8.499 10.526 1.00 93.75 323 GLU A O 1
ATOM 2499 N N . ALA A 1 324 ? -21.814 7.503 11.944 1.00 95.38 324 ALA A N 1
ATOM 2500 C CA . ALA A 1 324 ? -22.238 8.231 13.139 1.00 95.38 324 ALA A CA 1
ATOM 2501 C C . ALA A 1 324 ? -21.595 9.627 13.303 1.00 95.38 324 ALA A C 1
ATOM 2503 O O . ALA A 1 324 ? -21.827 10.301 14.311 1.00 95.38 324 ALA A O 1
ATOM 2504 N N . GLY A 1 325 ? -20.743 10.061 12.369 1.00 95.19 325 GLY A N 1
ATOM 2505 C CA . GLY A 1 325 ? -20.053 11.354 12.419 1.00 95.19 325 GLY A CA 1
ATOM 2506 C C . GLY A 1 325 ? -18.945 11.456 13.475 1.00 95.19 325 GLY A C 1
ATOM 2507 O O . GLY A 1 325 ? -18.528 12.563 13.815 1.00 95.19 325 GLY A O 1
ATOM 2508 N N . VAL A 1 326 ? -18.466 10.334 14.022 1.00 96.69 326 VAL A N 1
ATOM 2509 C CA . VAL A 1 326 ? -17.337 10.294 14.970 1.00 96.69 326 VAL A CA 1
ATOM 2510 C C . VAL A 1 326 ? -16.005 10.330 14.226 1.00 96.69 326 VAL A C 1
ATOM 2512 O O . VAL A 1 326 ? -15.104 11.086 14.597 1.00 96.69 326 VAL A O 1
ATOM 2515 N N . LEU A 1 327 ? -15.886 9.530 13.172 1.00 96.56 327 LEU A N 1
ATOM 2516 C CA . LEU A 1 327 ? -14.715 9.488 12.305 1.00 96.56 327 LEU A CA 1
ATOM 2517 C C . LEU A 1 327 ? -15.020 10.103 10.940 1.00 96.56 327 LEU A C 1
ATOM 2519 O O . LEU A 1 327 ? -16.165 10.338 10.566 1.00 96.56 327 LEU A O 1
ATOM 2523 N N . GLN A 1 328 ? -13.957 10.330 10.189 1.00 93.75 328 GLN A N 1
ATOM 2524 C CA . GLN A 1 328 ? -13.965 10.596 8.765 1.00 93.75 328 GLN A CA 1
ATOM 2525 C C . GLN A 1 328 ? -12.970 9.642 8.103 1.00 93.75 328 GLN A C 1
ATOM 2527 O O . GLN A 1 328 ? -11.975 9.264 8.722 1.00 93.75 328 GLN A O 1
ATOM 2532 N N . VAL A 1 329 ? -13.233 9.261 6.854 1.00 92.75 329 VAL A N 1
ATOM 2533 C CA . VAL A 1 329 ? -12.361 8.371 6.084 1.00 92.75 329 VAL A CA 1
ATOM 2534 C C . VAL A 1 329 ? -11.894 9.034 4.792 1.00 92.75 329 VAL A C 1
ATOM 2536 O O . VAL A 1 329 ? -12.668 9.634 4.048 1.00 92.75 329 VAL A O 1
ATOM 2539 N N . ALA A 1 330 ? -10.605 8.900 4.527 1.00 89.69 330 ALA A N 1
ATOM 2540 C CA . ALA A 1 330 ? -9.952 9.161 3.260 1.00 89.69 330 ALA A CA 1
ATOM 2541 C C . ALA A 1 330 ? -9.582 7.807 2.649 1.00 89.69 330 ALA A C 1
ATOM 2543 O O . ALA A 1 330 ? -8.898 7.013 3.293 1.00 89.69 330 ALA A O 1
ATOM 2544 N N . ARG A 1 331 ? -10.034 7.523 1.425 1.00 86.19 331 ARG A N 1
ATOM 2545 C CA . ARG A 1 331 ? -9.700 6.265 0.750 1.00 86.19 331 ARG A CA 1
ATOM 2546 C C . ARG A 1 331 ? -8.680 6.503 -0.345 1.00 86.19 331 ARG A C 1
ATOM 2548 O O . ARG A 1 331 ? -8.792 7.450 -1.125 1.00 86.19 331 ARG A O 1
ATOM 2555 N N . ALA A 1 332 ? -7.708 5.607 -0.389 1.00 76.81 332 ALA A N 1
ATOM 2556 C CA . ALA A 1 332 ? -6.922 5.352 -1.575 1.00 76.81 332 ALA A CA 1
ATOM 2557 C C . ALA A 1 332 ? -7.845 5.065 -2.764 1.00 76.81 332 ALA A C 1
ATOM 2559 O O . ALA A 1 332 ? -8.750 4.236 -2.632 1.00 76.81 332 ALA A O 1
ATOM 2560 N N . ASN A 1 333 ? -7.609 5.686 -3.923 1.00 70.25 333 ASN A N 1
ATOM 2561 C CA . ASN A 1 333 ? -8.204 5.179 -5.157 1.00 70.25 333 ASN A CA 1
ATOM 2562 C C . ASN A 1 333 ? -7.717 3.750 -5.365 1.00 70.25 333 ASN A C 1
ATOM 2564 O O . ASN A 1 333 ? -6.544 3.510 -5.626 1.00 70.25 333 ASN A O 1
ATOM 2568 N N . SER A 1 334 ? -8.638 2.826 -5.167 1.00 69.31 334 SER A N 1
ATOM 2569 C CA . SER A 1 334 ? -8.461 1.395 -5.308 1.00 69.31 334 SER A CA 1
ATOM 2570 C C . SER A 1 334 ? -9.470 0.962 -6.355 1.00 69.31 334 SER A C 1
ATOM 2572 O O . SER A 1 334 ? -10.603 1.455 -6.371 1.00 69.31 334 SER A O 1
ATOM 2574 N N . ALA A 1 335 ? -9.064 0.067 -7.247 1.00 73.44 335 ALA A N 1
ATOM 2575 C CA . ALA A 1 335 ? -10.038 -0.589 -8.098 1.00 73.44 335 ALA A CA 1
ATOM 2576 C C . ALA A 1 335 ? -11.012 -1.397 -7.229 1.00 73.44 335 ALA A C 1
ATOM 2578 O O . ALA A 1 335 ? -10.617 -1.819 -6.132 1.00 73.44 335 ALA A O 1
ATOM 2579 N N . PRO A 1 336 ? -12.245 -1.642 -7.709 1.00 69.50 336 PRO A N 1
ATOM 2580 C CA . PRO A 1 336 ? -13.260 -2.387 -6.964 1.00 69.50 336 PRO A CA 1
ATOM 2581 C C . PRO A 1 336 ? -12.742 -3.703 -6.369 1.00 69.50 336 PRO A C 1
ATOM 2583 O O . PRO A 1 336 ? -13.148 -4.068 -5.275 1.00 69.50 336 PRO A O 1
ATOM 2586 N N . ASP A 1 337 ? -11.785 -4.349 -7.041 1.00 72.00 337 ASP A N 1
ATOM 2587 C CA . ASP A 1 337 ? -11.269 -5.673 -6.681 1.00 72.00 337 ASP A CA 1
ATOM 2588 C C . ASP A 1 337 ? -9.948 -5.659 -5.879 1.00 72.00 337 ASP A C 1
ATOM 2590 O O . ASP A 1 337 ? -9.359 -6.710 -5.627 1.00 72.00 337 ASP A O 1
ATOM 2594 N N . SER A 1 338 ? -9.442 -4.490 -5.476 1.00 77.81 338 SER A N 1
ATOM 2595 C CA . SER A 1 338 ? -8.213 -4.363 -4.666 1.00 77.81 338 SER A CA 1
ATOM 2596 C C . SER A 1 338 ? -8.494 -4.167 -3.175 1.00 77.81 338 SER A C 1
ATOM 2598 O O . SER A 1 338 ? -9.582 -3.747 -2.788 1.00 77.81 338 SER A O 1
ATOM 2600 N N . CYS A 1 339 ? -7.506 -4.457 -2.320 1.00 81.81 339 CYS A N 1
ATOM 2601 C CA . CYS A 1 339 ? -7.561 -4.122 -0.896 1.00 81.81 339 CYS A CA 1
ATOM 2602 C C . CYS A 1 339 ? -7.536 -2.595 -0.725 1.00 81.81 339 CYS A C 1
ATOM 2604 O O . CYS A 1 339 ? -6.494 -1.982 -0.971 1.00 81.81 339 CYS A O 1
ATOM 2606 N N . PRO A 1 340 ? -8.627 -1.952 -0.274 1.00 86.88 340 PRO A N 1
ATOM 2607 C CA . PRO A 1 340 ? -8.579 -0.527 -0.019 1.00 86.88 340 PRO A CA 1
ATOM 2608 C C . PRO A 1 340 ? -7.671 -0.243 1.178 1.00 86.88 340 PRO A C 1
ATOM 2610 O O . PRO A 1 340 ? -7.723 -0.929 2.202 1.00 86.88 340 PRO A O 1
ATOM 2613 N N . VAL A 1 341 ? -6.888 0.827 1.070 1.00 89.94 341 VAL A N 1
ATOM 2614 C CA . VAL A 1 341 ? -6.226 1.454 2.216 1.00 89.94 341 VAL A CA 1
ATOM 2615 C C . VAL A 1 341 ? -7.132 2.580 2.706 1.00 89.94 341 VAL A C 1
ATOM 2617 O O . VAL A 1 341 ? -7.367 3.561 1.991 1.00 89.94 341 VAL A O 1
ATOM 2620 N N . ASN A 1 342 ? -7.672 2.429 3.916 1.00 92.50 342 ASN A N 1
ATOM 2621 C CA . ASN A 1 342 ? -8.573 3.402 4.524 1.00 92.50 342 ASN A CA 1
ATOM 2622 C C . ASN A 1 342 ? -7.809 4.207 5.577 1.00 92.50 342 ASN A C 1
ATOM 2624 O O . ASN A 1 342 ? -7.295 3.649 6.544 1.00 92.50 342 ASN A O 1
ATOM 2628 N N . ILE A 1 343 ? -7.755 5.524 5.399 1.00 93.69 343 ILE A N 1
ATOM 2629 C CA . ILE A 1 343 ? -7.123 6.457 6.329 1.00 93.69 343 ILE A CA 1
ATOM 2630 C C . ILE A 1 343 ? -8.229 7.116 7.149 1.00 93.69 343 ILE A C 1
ATOM 2632 O O . ILE A 1 343 ? -9.030 7.885 6.614 1.00 93.69 343 ILE A O 1
ATOM 2636 N N . TYR A 1 344 ? -8.279 6.824 8.441 1.00 95.31 344 TYR A N 1
ATOM 2637 C CA . TYR A 1 344 ? -9.287 7.345 9.355 1.00 95.31 344 TYR A CA 1
ATOM 2638 C C . TYR A 1 344 ? -8.709 8.446 10.241 1.00 95.31 344 TYR A C 1
ATOM 2640 O O . TYR A 1 344 ? -7.631 8.305 10.812 1.00 95.31 344 TYR A O 1
ATOM 2648 N N . ALA A 1 345 ? -9.464 9.523 10.419 1.00 95.75 345 ALA A N 1
ATOM 2649 C CA . ALA A 1 345 ? -9.206 10.545 11.433 1.00 95.75 345 ALA A CA 1
ATOM 2650 C C . ALA A 1 345 ? -10.526 10.930 12.108 1.00 95.75 345 ALA A C 1
ATOM 2652 O O . ALA A 1 345 ? -11.594 10.493 11.670 1.00 95.75 345 ALA A O 1
ATOM 2653 N N . PHE A 1 346 ? -10.498 11.738 13.171 1.00 96.94 346 PHE A N 1
ATOM 2654 C CA . PHE A 1 346 ? -11.763 12.208 13.734 1.00 96.94 346 PHE A CA 1
ATOM 2655 C C . PHE A 1 346 ? -12.494 13.135 12.758 1.00 96.94 346 PHE A C 1
ATOM 2657 O O . PHE A 1 346 ? -11.894 13.777 11.895 1.00 96.94 346 PHE A O 1
ATOM 2664 N N . SER A 1 347 ? -13.816 13.197 12.900 1.00 95.06 347 SER A N 1
ATOM 2665 C CA . SER A 1 347 ? -14.663 14.030 12.049 1.00 95.06 347 SER A CA 1
ATOM 2666 C C . SER A 1 347 ? -14.192 15.490 12.008 1.00 95.06 347 SER A C 1
ATOM 2668 O O . SER A 1 347 ? -13.961 16.123 13.044 1.00 95.06 347 SER A O 1
ATOM 2670 N N . GLY A 1 348 ? -14.018 16.015 10.790 1.00 92.12 348 GLY A N 1
ATOM 2671 C CA . GLY A 1 348 ? -13.525 17.369 10.529 1.00 92.12 348 GLY A CA 1
ATOM 2672 C C . GLY A 1 348 ? -12.002 17.532 10.596 1.00 92.12 348 GLY A C 1
ATOM 2673 O O . GLY A 1 348 ? -11.506 18.642 10.382 1.00 92.12 348 GLY A O 1
ATOM 2674 N N . GLU A 1 349 ? -11.247 16.464 10.874 1.00 94.38 349 GLU A N 1
ATOM 2675 C CA . GLU A 1 349 ? -9.783 16.512 10.916 1.00 94.38 349 GLU A CA 1
ATOM 2676 C C . GLU A 1 349 ? -9.127 16.263 9.553 1.00 94.38 349 GLU A C 1
ATOM 2678 O O . GLU A 1 349 ? -7.970 16.640 9.386 1.00 94.38 349 GLU A O 1
ATOM 2683 N N . ILE A 1 350 ? -9.839 15.703 8.564 1.00 91.69 350 ILE A N 1
ATOM 2684 C CA . ILE A 1 350 ? -9.320 15.512 7.199 1.00 91.69 350 ILE A CA 1
ATOM 2685 C C . ILE A 1 350 ? -9.753 16.686 6.319 1.00 91.69 350 ILE A C 1
ATOM 2687 O O . ILE A 1 350 ? -10.939 16.883 6.050 1.00 91.69 350 ILE A O 1
ATOM 2691 N N . LYS A 1 351 ? -8.782 17.453 5.818 1.00 87.56 351 LYS A N 1
ATOM 2692 C CA . LYS A 1 351 ? -8.998 18.529 4.845 1.00 87.56 351 LYS A CA 1
ATOM 2693 C C . LYS A 1 351 ? -8.431 18.102 3.499 1.00 87.56 351 LYS A C 1
ATOM 2695 O O . LYS A 1 351 ? -7.219 17.948 3.356 1.00 87.56 351 LYS A O 1
ATOM 2700 N N . ALA A 1 352 ? -9.298 17.953 2.503 1.00 71.38 352 ALA A N 1
ATOM 2701 C CA . A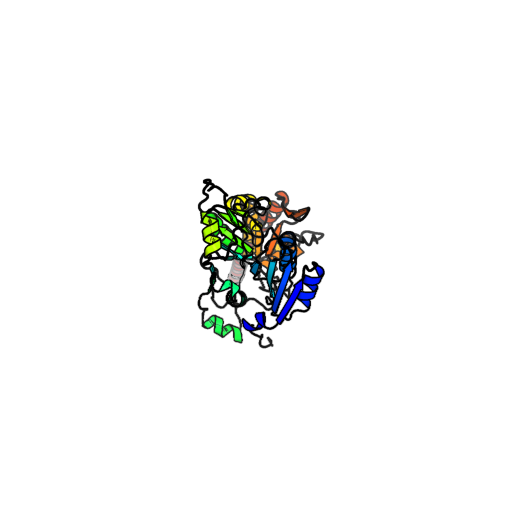LA A 1 352 ? -8.857 17.758 1.131 1.00 71.38 352 ALA A CA 1
ATOM 2702 C C . ALA A 1 352 ? -8.452 19.117 0.550 1.00 71.38 352 ALA A C 1
ATOM 2704 O O . ALA A 1 352 ? -9.278 20.022 0.425 1.00 71.38 352 ALA A O 1
ATOM 2705 N N . ARG A 1 353 ? -7.172 19.272 0.217 1.00 65.56 353 ARG A N 1
ATOM 2706 C CA . ARG A 1 353 ? -6.677 20.355 -0.636 1.00 65.56 353 ARG A CA 1
ATOM 2707 C C . ARG A 1 353 ? -5.763 19.733 -1.680 1.00 65.56 353 ARG A C 1
ATOM 2709 O O . ARG A 1 353 ? -4.804 19.079 -1.309 1.00 65.56 353 ARG A O 1
ATOM 2716 N N . GLU A 1 354 ? -6.054 19.948 -2.959 1.00 55.78 354 GLU A N 1
ATOM 2717 C CA . GLU A 1 354 ? -5.072 19.799 -4.048 1.00 55.78 354 GLU A CA 1
ATOM 2718 C C . GLU A 1 354 ? -4.216 18.517 -3.977 1.00 55.78 354 GLU A C 1
ATOM 2720 O O . GLU A 1 354 ? -3.040 18.547 -3.626 1.00 55.78 354 GLU A O 1
ATOM 2725 N N . MET A 1 355 ? -4.820 17.367 -4.296 1.00 58.28 355 MET A N 1
ATOM 2726 C CA . MET A 1 355 ? -4.182 16.037 -4.357 1.00 58.28 355 MET A CA 1
ATOM 2727 C C . MET A 1 355 ? -3.463 15.540 -3.085 1.00 58.28 355 MET A C 1
ATOM 2729 O O . MET A 1 355 ? -2.984 14.409 -3.091 1.00 58.28 355 MET A O 1
ATOM 2733 N N . LYS A 1 356 ? -3.415 16.310 -1.988 1.00 70.50 356 LYS A N 1
ATOM 2734 C CA . LYS A 1 356 ? -2.816 15.898 -0.712 1.00 70.50 356 LYS A CA 1
ATOM 2735 C C . LYS A 1 356 ? -3.795 16.081 0.444 1.00 70.50 356 LYS A C 1
ATOM 2737 O O . LYS A 1 356 ? -4.388 17.142 0.638 1.00 70.50 356 LYS A O 1
ATOM 2742 N N . SER A 1 357 ? -3.941 15.048 1.263 1.00 77.81 357 SER A N 1
ATOM 2743 C CA . SER A 1 357 ? -4.679 15.179 2.517 1.00 77.81 357 SER A CA 1
ATOM 2744 C C . SER A 1 357 ? -3.865 15.998 3.506 1.00 77.81 357 SER A C 1
ATOM 2746 O O . SER A 1 357 ? -2.699 15.701 3.760 1.00 77.81 357 SER A O 1
ATOM 2748 N N . LYS A 1 358 ? -4.486 17.028 4.082 1.00 87.44 358 LYS A N 1
ATOM 2749 C CA . LYS A 1 358 ? -3.950 17.729 5.246 1.00 87.44 358 LYS A CA 1
ATOM 2750 C C . LYS A 1 358 ? -4.783 17.359 6.459 1.00 87.44 358 LYS A C 1
ATOM 2752 O O . LYS A 1 358 ? -6.005 17.491 6.427 1.00 87.44 358 LYS A O 1
ATOM 2757 N N . PHE A 1 359 ? -4.116 16.970 7.534 1.00 90.81 359 PHE A N 1
ATOM 2758 C CA . PHE A 1 359 ? -4.775 16.662 8.791 1.00 90.81 359 PHE A CA 1
ATOM 2759 C C . PHE A 1 359 ? -4.688 17.854 9.746 1.00 90.81 359 PHE A C 1
ATOM 2761 O O . PHE A 1 359 ? -3.730 18.629 9.727 1.00 90.81 359 PHE A O 1
ATOM 2768 N N . THR A 1 360 ? -5.733 18.063 10.543 1.00 94.62 360 THR A N 1
ATOM 2769 C CA . THR A 1 360 ? -5.728 19.055 11.625 1.00 94.62 360 THR A CA 1
ATOM 2770 C C . THR A 1 360 ? -6.426 18.497 12.848 1.00 94.62 360 THR A C 1
ATOM 2772 O O . THR A 1 360 ? -7.601 18.162 12.765 1.00 94.62 360 THR A O 1
ATOM 2775 N N . ILE A 1 361 ? -5.733 18.462 13.983 1.00 96.62 361 ILE A N 1
ATOM 2776 C CA . ILE A 1 361 ? -6.247 17.862 15.216 1.00 96.62 361 ILE A CA 1
ATOM 2777 C C . ILE A 1 361 ? -7.265 18.782 15.909 1.00 96.62 361 ILE A C 1
ATOM 2779 O O . ILE A 1 361 ? -6.968 19.930 16.243 1.00 96.62 361 ILE A O 1
ATOM 2783 N N . ASN A 1 362 ? -8.455 18.254 16.193 1.00 97.25 362 ASN A N 1
ATOM 2784 C CA . ASN A 1 362 ? -9.511 18.898 16.966 1.00 97.25 362 ASN A CA 1
ATOM 2785 C C . ASN A 1 362 ? -9.493 18.391 18.417 1.00 97.25 362 ASN A C 1
ATOM 2787 O O . ASN A 1 362 ? -10.264 17.510 18.810 1.00 97.25 362 ASN A O 1
ATOM 2791 N N . GLN A 1 363 ? -8.624 18.987 19.240 1.00 97.88 363 GLN A N 1
ATOM 2792 C CA . GLN A 1 363 ? -8.421 18.585 20.641 1.00 97.88 363 GLN A CA 1
ATOM 2793 C C . GLN A 1 363 ? -9.719 18.556 21.461 1.00 97.88 363 GLN A C 1
ATOM 2795 O O . GLN A 1 363 ? -9.954 17.631 22.239 1.00 97.88 363 GLN A O 1
ATOM 2800 N N . LYS A 1 364 ? -10.607 19.539 21.254 1.00 97.88 364 LYS A N 1
ATOM 2801 C CA . LYS A 1 364 ? -11.890 19.621 21.968 1.00 97.88 364 LYS A CA 1
ATOM 2802 C C . LYS A 1 364 ? -12.780 18.419 21.653 1.00 97.88 364 LYS A C 1
ATOM 2804 O O . LYS A 1 364 ? -13.391 17.850 22.559 1.00 97.88 364 LYS A O 1
ATOM 2809 N N . PHE A 1 365 ? -12.860 18.033 20.381 1.00 97.50 365 PHE A N 1
ATOM 2810 C CA . PHE A 1 365 ? -13.658 16.887 19.964 1.00 97.50 365 PHE A CA 1
ATOM 2811 C C . PHE A 1 365 ? -13.051 15.571 20.456 1.00 97.50 365 PHE A C 1
ATOM 2813 O O . PHE A 1 365 ? -13.752 14.782 21.087 1.00 97.50 365 PHE A O 1
ATOM 2820 N N . ARG A 1 366 ? -11.736 15.385 20.298 1.00 98.19 366 ARG A N 1
ATOM 2821 C CA . ARG A 1 366 ? -11.004 14.224 20.829 1.00 98.19 366 ARG A CA 1
ATOM 2822 C C . ARG A 1 366 ? -11.226 14.028 22.328 1.00 98.19 366 ARG A C 1
ATOM 2824 O O . ARG A 1 366 ? -11.577 12.930 22.760 1.00 98.19 366 ARG A O 1
ATOM 2831 N N . GLN A 1 367 ? -11.128 15.093 23.127 1.00 98.06 367 GLN A N 1
ATOM 2832 C CA . GLN A 1 367 ? -11.361 15.001 24.570 1.00 98.06 367 GLN A CA 1
ATOM 2833 C C . GLN A 1 367 ? -12.812 14.620 24.908 1.00 98.06 367 GLN A C 1
ATOM 2835 O O . GLN A 1 367 ? -13.042 13.862 25.853 1.00 98.06 367 GLN A O 1
ATOM 2840 N N . LYS A 1 368 ? -13.797 15.077 24.118 1.00 97.50 368 LYS A N 1
ATOM 2841 C CA . LYS A 1 368 ? -15.200 14.646 24.247 1.00 97.50 368 LYS A CA 1
ATOM 2842 C C . LYS A 1 368 ? -15.334 13.132 24.040 1.00 97.50 368 LYS A C 1
ATOM 2844 O O . LYS A 1 368 ? -15.987 12.476 24.851 1.00 97.50 368 LYS A O 1
ATOM 2849 N N . ILE A 1 369 ? -14.682 12.579 23.012 1.00 97.94 369 ILE A N 1
ATOM 2850 C CA . ILE A 1 369 ? -14.660 11.131 22.743 1.00 97.94 369 ILE A CA 1
ATOM 2851 C C . ILE A 1 369 ? -13.978 10.369 23.888 1.00 97.94 369 ILE A C 1
ATOM 2853 O O . ILE A 1 369 ? -14.560 9.424 24.424 1.00 97.94 369 ILE A O 1
ATOM 2857 N N . LYS A 1 370 ? -12.789 10.811 24.325 1.00 97.50 370 LYS A N 1
ATOM 2858 C CA . LYS A 1 370 ? -12.046 10.196 25.441 1.00 97.50 370 LYS A CA 1
ATOM 2859 C C . LYS A 1 370 ? -12.882 10.139 26.720 1.00 97.50 370 LYS A C 1
ATOM 2861 O O . LYS A 1 370 ? -12.980 9.084 27.349 1.00 97.50 370 LYS A O 1
ATOM 2866 N N . ASN A 1 371 ? -13.524 11.250 27.082 1.00 96.38 371 ASN A N 1
ATOM 2867 C CA . ASN A 1 371 ? -14.395 11.323 28.254 1.00 96.38 371 ASN A CA 1
ATOM 2868 C C . ASN A 1 371 ? -15.583 10.360 28.132 1.00 96.38 371 ASN A C 1
ATOM 2870 O O . ASN A 1 371 ? -15.907 9.677 29.099 1.00 96.38 371 ASN A O 1
ATOM 2874 N N . TYR A 1 372 ? -16.205 10.257 26.954 1.00 96.19 372 TYR A N 1
ATOM 2875 C CA . TYR A 1 372 ? -17.326 9.342 26.733 1.00 96.19 372 TYR A CA 1
ATOM 2876 C C . TYR A 1 372 ? -16.915 7.869 26.907 1.00 96.19 372 TYR A C 1
ATOM 2878 O O . TYR A 1 372 ? -17.563 7.131 27.654 1.00 96.19 372 TYR A O 1
ATOM 2886 N N . ILE A 1 373 ? -15.796 7.461 26.291 1.00 95.75 373 ILE A N 1
ATOM 2887 C CA . ILE A 1 373 ? -15.256 6.094 26.400 1.00 95.75 373 ILE A CA 1
ATOM 2888 C C . ILE A 1 373 ? -14.910 5.752 27.862 1.00 95.75 373 ILE A C 1
ATOM 2890 O O . ILE A 1 373 ? -15.202 4.647 28.329 1.00 95.75 373 ILE A O 1
ATOM 2894 N N . ASN A 1 374 ? -14.333 6.698 28.612 1.00 94.38 374 ASN A N 1
ATOM 2895 C CA . ASN A 1 374 ? -13.896 6.468 29.992 1.00 94.38 374 ASN A CA 1
ATOM 2896 C C . ASN A 1 374 ? -15.036 6.531 31.024 1.00 94.38 374 ASN A C 1
ATOM 2898 O O . ASN A 1 374 ? -15.088 5.695 31.929 1.00 94.38 374 ASN A O 1
ATOM 2902 N N . ASN A 1 375 ? -15.988 7.460 30.889 1.00 88.56 375 ASN A N 1
ATOM 2903 C CA . ASN A 1 375 ? -17.040 7.679 31.891 1.00 88.56 375 ASN A CA 1
ATOM 2904 C C . ASN A 1 375 ? -18.033 6.506 31.992 1.00 88.56 375 ASN A C 1
ATOM 2906 O O . ASN A 1 375 ? -18.529 6.205 33.079 1.00 88.56 375 ASN A O 1
ATOM 2910 N N . LYS A 1 376 ? -18.276 5.760 30.906 1.00 69.38 376 LYS A N 1
ATOM 2911 C CA . LYS A 1 376 ? -19.133 4.556 30.936 1.00 69.38 376 LYS A CA 1
ATOM 2912 C C . LYS A 1 376 ? -18.515 3.372 31.686 1.00 69.38 376 LYS A C 1
ATOM 2914 O O . LYS A 1 376 ? -19.260 2.546 32.218 1.00 69.38 376 LYS A O 1
ATOM 2919 N N . LYS A 1 377 ? -17.180 3.288 31.806 1.00 63.84 377 LYS A N 1
ATOM 2920 C CA . LYS A 1 377 ? -16.552 2.289 32.697 1.00 63.84 377 LYS A CA 1
ATOM 2921 C C . LYS A 1 377 ? -16.953 2.526 34.155 1.00 63.84 377 LYS A C 1
ATOM 2923 O O . LYS A 1 377 ? -17.095 1.562 34.905 1.00 63.84 377 LYS A O 1
ATOM 2928 N N . SER A 1 378 ? -17.180 3.785 34.532 1.00 57.72 378 SER A N 1
ATOM 2929 C CA . SER A 1 378 ? -17.659 4.154 35.864 1.00 57.72 378 SER A CA 1
ATOM 2930 C C . SER A 1 378 ? -19.142 3.811 36.051 1.00 57.72 378 SER A C 1
ATOM 2932 O O . SER A 1 378 ? -19.499 3.163 37.033 1.00 57.72 378 SER A O 1
ATOM 2934 N N . SER A 1 379 ? -20.007 4.124 35.075 1.00 61.81 379 SER A N 1
ATOM 2935 C CA . SER A 1 379 ? -21.454 3.891 35.227 1.00 61.81 379 SER A CA 1
ATOM 2936 C C . SER A 1 379 ? -21.855 2.412 35.233 1.00 61.81 379 SER A C 1
ATOM 2938 O O . SER A 1 379 ? -22.717 2.035 36.023 1.00 61.81 379 SER A O 1
ATOM 2940 N N . LYS A 1 380 ? -21.207 1.545 34.436 1.00 67.62 380 LYS A N 1
ATOM 2941 C CA . LYS A 1 380 ? -21.455 0.087 34.496 1.00 67.62 380 LYS A CA 1
ATOM 2942 C C . LYS A 1 380 ? -20.983 -0.532 35.814 1.00 67.62 380 LYS A C 1
ATOM 2944 O O . LYS A 1 380 ? -21.634 -1.435 36.331 1.00 67.62 380 LYS A O 1
ATOM 2949 N N . LYS A 1 381 ? -19.869 -0.049 36.381 1.00 68.56 381 LYS A N 1
ATOM 2950 C CA . LYS A 1 381 ? -19.433 -0.471 37.723 1.00 68.56 381 LYS A CA 1
ATOM 2951 C C . LYS A 1 381 ? -20.431 -0.017 38.781 1.00 68.56 381 LYS A C 1
ATOM 2953 O O . LYS A 1 381 ? -20.793 -0.816 39.636 1.00 68.56 381 LYS A O 1
ATOM 2958 N N . PHE A 1 382 ? -20.913 1.220 38.687 1.00 73.38 382 PHE A N 1
ATOM 2959 C CA . PHE A 1 382 ? -21.920 1.737 39.604 1.00 73.38 382 PHE A CA 1
ATOM 2960 C C . PHE A 1 382 ? -23.235 0.952 39.517 1.00 73.38 382 PHE A C 1
ATOM 2962 O O . PHE A 1 382 ? -23.766 0.570 40.554 1.00 73.38 382 PHE A O 1
ATOM 2969 N N . SER A 1 383 ? -23.724 0.620 38.315 1.00 75.75 383 SER A N 1
ATOM 2970 C CA . SER A 1 383 ? -24.963 -0.154 38.165 1.00 75.75 383 SER A CA 1
ATOM 2971 C C . SER A 1 383 ? -24.829 -1.590 38.669 1.00 75.75 383 SER A C 1
ATOM 2973 O O . SER A 1 383 ? -25.740 -2.068 39.328 1.00 75.75 383 SER A O 1
ATOM 2975 N N . LEU A 1 384 ? -23.699 -2.267 38.432 1.00 79.94 384 LEU A N 1
ATOM 2976 C CA . LEU A 1 384 ? -23.442 -3.612 38.968 1.00 79.94 384 LEU A CA 1
ATOM 2977 C C . LEU A 1 384 ? -23.324 -3.616 40.494 1.00 79.94 384 LEU A C 1
ATOM 2979 O O . LEU A 1 384 ? -23.833 -4.524 41.147 1.00 79.94 384 LEU A O 1
ATOM 2983 N N . VAL A 1 385 ? -22.658 -2.610 41.064 1.00 83.25 385 VAL A N 1
ATOM 2984 C CA . VAL A 1 385 ? -22.568 -2.438 42.518 1.00 83.25 385 VAL A CA 1
ATOM 2985 C C . VAL A 1 385 ? -23.955 -2.166 43.092 1.00 83.25 385 VAL A C 1
ATOM 2987 O O . VAL A 1 385 ? -24.356 -2.850 44.027 1.00 83.25 385 VAL A O 1
ATOM 2990 N N . PHE A 1 386 ? -24.718 -1.250 42.496 1.00 88.25 386 PHE A N 1
ATOM 2991 C CA . PHE A 1 386 ? -26.088 -0.963 42.907 1.00 88.25 386 PHE A CA 1
ATOM 2992 C C . PHE A 1 386 ? -26.978 -2.209 42.824 1.00 88.25 386 PHE A C 1
ATOM 2994 O O . PHE A 1 386 ? -27.617 -2.543 43.811 1.00 88.25 386 PHE A O 1
ATOM 3001 N N . LEU A 1 387 ? -26.945 -2.965 41.717 1.00 90.56 387 LEU A N 1
ATOM 3002 C CA . LEU A 1 387 ? -27.727 -4.198 41.563 1.00 90.56 387 LEU A CA 1
ATOM 3003 C C . LEU A 1 387 ? -27.362 -5.246 42.620 1.00 90.56 387 LEU A C 1
ATOM 3005 O O . LEU A 1 387 ? -28.248 -5.889 43.174 1.00 90.56 387 LEU A O 1
ATOM 3009 N N . ARG A 1 388 ? -26.066 -5.403 42.929 1.00 92.38 388 ARG A N 1
ATOM 3010 C CA . ARG A 1 388 ? -25.603 -6.290 44.008 1.00 92.38 388 ARG A CA 1
ATOM 3011 C C . ARG A 1 388 ? -26.148 -5.851 45.365 1.00 92.38 388 ARG A C 1
ATOM 3013 O O . ARG A 1 388 ? -26.639 -6.694 46.106 1.00 92.38 388 ARG A O 1
ATOM 3020 N N . TRP A 1 389 ? -26.103 -4.557 45.677 1.00 94.38 389 TRP A N 1
ATOM 3021 C CA . TRP A 1 389 ? -26.650 -4.026 46.928 1.00 94.38 389 TRP A CA 1
ATOM 3022 C C . TRP A 1 389 ? -28.173 -4.143 47.000 1.00 94.38 389 TRP A C 1
ATOM 3024 O O . TRP A 1 389 ? -28.693 -4.536 48.039 1.00 94.38 389 TRP A O 1
ATOM 3034 N N . SER A 1 390 ? -28.892 -3.883 45.908 1.00 93.81 390 SER A N 1
ATOM 3035 C CA . SER A 1 390 ? -30.341 -4.086 45.833 1.00 93.81 390 SER A CA 1
ATOM 3036 C C . SER A 1 390 ? -30.718 -5.556 46.024 1.00 93.81 390 SER A C 1
ATOM 3038 O O . SER A 1 390 ? -31.672 -5.845 46.739 1.00 93.81 390 SER A O 1
ATOM 3040 N N . LEU A 1 391 ? -29.951 -6.488 45.445 1.00 96.19 391 LEU A N 1
ATOM 3041 C CA . LEU A 1 391 ? -30.166 -7.925 45.627 1.00 96.19 391 LEU A CA 1
ATOM 3042 C C . LEU A 1 391 ? -29.915 -8.351 47.082 1.00 96.19 391 LEU A C 1
ATOM 3044 O O . LEU A 1 391 ? -30.725 -9.070 47.658 1.00 96.19 391 LEU A O 1
ATOM 3048 N N . LEU A 1 392 ? -28.827 -7.875 47.698 1.00 96.50 392 LEU A N 1
ATOM 3049 C CA . LEU A 1 392 ? -28.524 -8.145 49.109 1.00 96.50 392 LEU A CA 1
ATOM 3050 C C . LEU A 1 392 ? -29.601 -7.581 50.043 1.00 96.50 392 LEU A C 1
ATOM 3052 O O . LEU A 1 392 ? -30.024 -8.265 50.972 1.00 96.50 392 LEU A O 1
ATOM 3056 N N . LEU A 1 393 ? -30.082 -6.366 49.772 1.00 96.88 393 LEU A N 1
ATOM 3057 C CA . LEU A 1 393 ? -31.170 -5.749 50.526 1.00 96.88 393 LEU A CA 1
ATOM 3058 C C . LEU A 1 393 ? -32.470 -6.554 50.387 1.00 96.88 393 LEU A C 1
ATOM 3060 O O . LEU A 1 393 ? -33.149 -6.800 51.380 1.00 96.88 393 LEU A O 1
ATOM 3064 N N . PHE A 1 394 ? -32.791 -7.014 49.177 1.00 96.88 394 PHE A N 1
ATOM 3065 C CA . PHE A 1 394 ? -33.960 -7.855 48.926 1.00 96.88 394 PHE A CA 1
ATOM 3066 C C . PHE A 1 394 ? -33.890 -9.192 49.682 1.00 96.88 394 PHE A C 1
ATOM 3068 O O . PHE A 1 394 ? -34.880 -9.609 50.287 1.00 96.88 394 PHE A O 1
ATOM 3075 N N . ILE A 1 395 ? -32.719 -9.839 49.709 1.00 96.94 395 ILE A N 1
ATOM 3076 C CA . ILE A 1 395 ? -32.487 -11.067 50.486 1.00 96.94 395 ILE A CA 1
ATOM 3077 C C . ILE A 1 395 ? -32.673 -10.799 51.985 1.00 96.94 395 ILE A C 1
ATOM 3079 O O . ILE A 1 395 ? -33.368 -11.558 52.656 1.00 96.94 395 ILE A O 1
ATOM 3083 N N . ALA A 1 396 ? -32.105 -9.709 52.507 1.00 96.25 396 ALA A N 1
ATOM 3084 C CA . ALA A 1 396 ? -32.227 -9.350 53.919 1.00 96.25 396 ALA A CA 1
ATOM 3085 C C . ALA A 1 396 ? -33.687 -9.093 54.332 1.00 96.25 396 ALA A C 1
ATOM 3087 O O . ALA A 1 396 ? -34.136 -9.609 55.354 1.00 96.25 396 ALA A O 1
ATOM 3088 N N . ILE A 1 397 ? -34.446 -8.355 53.514 1.00 96.56 397 ILE A N 1
ATOM 3089 C CA . ILE A 1 397 ? -35.878 -8.108 53.742 1.00 96.56 397 ILE A CA 1
ATOM 3090 C C . ILE A 1 397 ? -36.662 -9.425 53.709 1.00 96.56 397 ILE A C 1
ATOM 3092 O O . ILE A 1 397 ? -37.484 -9.674 54.586 1.00 96.56 397 ILE A O 1
ATOM 3096 N N . SER A 1 398 ? -36.380 -10.295 52.737 1.00 95.62 398 SER A N 1
ATOM 3097 C CA . SER A 1 398 ? -37.063 -11.588 52.608 1.00 95.62 398 SER A CA 1
ATOM 3098 C C . SER A 1 398 ? -36.813 -12.491 53.821 1.00 95.62 398 SER A C 1
ATOM 3100 O O . SER A 1 398 ? -37.747 -13.100 54.336 1.00 95.62 398 SER A O 1
ATOM 3102 N N . LEU A 1 399 ? -35.573 -12.539 54.322 1.00 95.69 399 LEU A N 1
ATOM 3103 C CA . LEU A 1 399 ? -35.224 -13.286 55.533 1.00 95.69 399 LEU A CA 1
ATOM 3104 C C . LEU A 1 399 ? -35.912 -12.719 56.781 1.00 95.69 399 LEU A C 1
ATOM 3106 O O . LEU A 1 399 ? -36.389 -13.493 57.607 1.00 95.69 399 LEU A O 1
ATOM 3110 N N . ALA A 1 400 ? -36.005 -11.392 56.905 1.00 94.44 400 ALA A N 1
ATOM 3111 C CA . ALA A 1 400 ? -36.695 -10.751 58.022 1.00 94.44 400 ALA A CA 1
ATOM 3112 C C . ALA A 1 400 ? -38.197 -11.086 58.039 1.00 94.44 400 ALA A C 1
ATOM 3114 O O . ALA A 1 400 ? -38.726 -11.452 59.085 1.00 94.44 400 ALA A O 1
ATOM 3115 N N . VAL A 1 401 ? -38.861 -11.037 56.877 1.00 94.81 401 VAL A N 1
ATOM 3116 C CA . VAL A 1 401 ? -40.278 -11.420 56.730 1.00 94.81 401 VAL A CA 1
ATOM 3117 C C . VAL A 1 401 ? -40.493 -12.907 57.028 1.00 94.81 401 VAL A C 1
ATOM 3119 O O . VAL A 1 401 ? -41.498 -13.289 57.6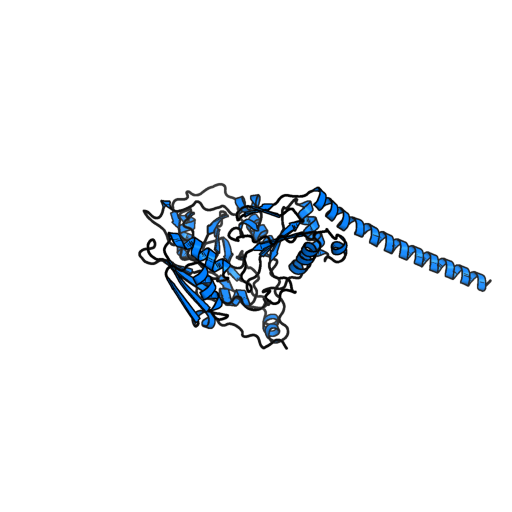26 1.00 94.81 401 VAL A O 1
ATOM 3122 N N . PHE A 1 402 ? -39.559 -13.771 56.628 1.00 94.50 402 PHE A N 1
ATOM 3123 C CA . PHE A 1 402 ? -39.648 -15.201 56.921 1.00 94.50 402 PHE A CA 1
ATOM 3124 C C . PHE A 1 402 ? -39.496 -15.477 58.423 1.00 94.50 402 PHE A C 1
ATOM 3126 O O . PHE A 1 402 ? -40.294 -16.213 58.998 1.00 94.50 402 PHE A O 1
ATOM 3133 N N . ALA A 1 403 ? -38.530 -14.828 59.082 1.00 92.50 403 ALA A N 1
ATOM 3134 C CA . ALA A 1 403 ? -38.321 -14.948 60.523 1.00 92.50 403 ALA A CA 1
ATOM 3135 C C . ALA A 1 403 ? -39.526 -14.448 61.340 1.00 92.50 403 ALA A C 1
ATOM 3137 O O . ALA A 1 403 ? -39.895 -15.088 62.320 1.00 92.50 403 ALA A O 1
ATOM 3138 N N . SER A 1 404 ? -40.185 -13.362 60.915 1.00 90.94 404 SER A N 1
ATOM 3139 C CA . SER A 1 404 ? -41.376 -12.831 61.597 1.00 90.94 404 SER A CA 1
ATOM 3140 C C . SER A 1 404 ? -42.633 -13.693 61.460 1.00 90.94 404 SER A C 1
ATOM 3142 O O . SER A 1 404 ? -43.603 -13.425 62.150 1.00 90.94 404 SER A O 1
ATOM 3144 N N . ASN A 1 405 ? -42.651 -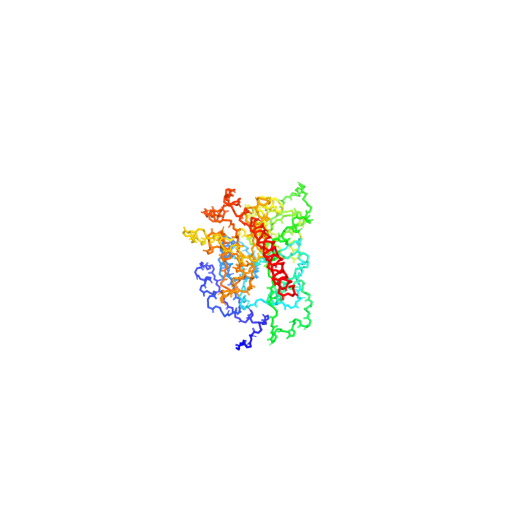14.678 60.556 1.00 87.19 405 ASN A N 1
ATOM 3145 C CA . ASN A 1 405 ? -43.762 -15.631 60.430 1.00 87.19 405 ASN A CA 1
ATOM 3146 C C . ASN A 1 405 ? -43.525 -16.938 61.210 1.00 87.19 405 ASN A C 1
ATOM 3148 O O . ASN A 1 405 ? -44.425 -17.771 61.286 1.00 87.19 405 ASN A O 1
ATOM 3152 N N . ILE A 1 406 ? -42.311 -17.155 61.726 1.00 88.25 406 ILE A N 1
ATOM 3153 C CA . ILE A 1 406 ? -41.944 -18.350 62.508 1.00 88.25 406 ILE A CA 1
ATOM 3154 C C . ILE A 1 406 ? -42.051 -18.085 64.019 1.00 88.25 406 ILE A C 1
ATOM 3156 O O . ILE A 1 406 ? -42.239 -19.027 64.790 1.00 88.25 406 ILE A O 1
ATOM 3160 N N . LEU A 1 407 ? -41.925 -16.822 64.428 1.00 71.62 407 LEU A N 1
ATOM 3161 C CA . LEU A 1 407 ? -42.196 -16.324 65.780 1.00 71.62 407 LEU A CA 1
ATOM 3162 C C . LEU A 1 407 ? -43.671 -15.948 65.914 1.00 71.62 407 LEU A C 1
ATOM 3164 O O . LEU A 1 407 ? -44.225 -16.206 67.005 1.00 71.62 407 LEU A O 1
#

Secondary structure (DSSP, 8-state):
---------TTHHHHSEEEEES--HHHHHHHHHHS-SSEEEEEEE-TTTHHHHHHHHHHHT-EEEEEEE-SSTTT-EEEEEEE---S--B--SEEEEE-SSSSEEE-TT--EEESSEEE-HHHHHHHTSTTTTTTEEEPPPPHHHHHHTTTSPPBPP-TTHHHHHHHHHHHS----------EEEE--SS-SEEE-TT-EEEETT-EEEE-HHHHHHHHHHS--EE--GGGGGGPBPPEEHHHHHHHHGGGGGTTTS-EE------SS--TTHHHHS-HHHHHHHHHHHHTT-S-EEEESB-TT-TT-SSB-HHHHHHHHHHHTTSEEEEEE---TTS--EEEEEETT-EEEETTEEEE---HHHHHHHHHHHHHHHHHHHHHHHHHHHHHHHHHHHHHHHHHTTT-